Protein AF-A0A5K1UFP7-F1 (afdb_monomer)

Mean predicted aligned error: 15.32 Å

Organism: Plasmodium knowlesi (strain H) (NCBI:txid5851)

Solvent-accessible surface area (backbone atoms only — not comparable to full-atom values): 28538 Å² total; per-residue (Å²): 129,63,75,69,54,58,58,64,55,51,54,58,51,53,51,50,53,51,50,57,58,53,57,73,72,67,75,78,77,80,76,72,81,77,76,66,89,84,62,75,75,83,90,62,83,73,79,73,83,64,72,74,80,75,59,38,31,26,38,36,38,31,53,48,85,63,48,69,77,48,27,37,62,50,53,46,65,46,52,32,99,87,36,29,41,76,70,47,79,34,63,56,88,63,102,58,99,58,87,59,73,73,75,90,62,67,80,81,35,50,30,41,39,38,47,29,48,67,39,36,50,70,59,36,65,74,55,37,67,66,57,63,51,47,36,58,74,70,54,23,24,39,38,40,24,31,31,31,37,36,64,66,59,35,52,51,53,35,45,77,74,32,36,45,66,64,56,64,54,25,34,40,40,37,87,83,40,67,48,77,84,72,53,61,84,48,101,90,46,75,54,76,61,78,62,30,23,58,35,64,49,54,48,59,76,32,54,38,42,98,36,60,87,85,55,94,68,83,65,57,32,67,43,45,34,26,48,29,36,76,54,72,93,51,96,45,60,43,66,44,26,30,37,48,75,73,25,41,45,24,39,73,86,72,45,73,47,82,88,54,73,55,14,59,69,25,27,38,27,36,34,38,44,47,98,78,62,21,29,36,35,42,30,24,27,42,53,43,53,21,43,67,39,28,72,73,34,65,54,28,45,53,50,50,52,35,44,51,36,26,44,71,65,40,26,28,37,68,47,79,46,77,41,33,40,30,46,77,94,49,90,62,74,38,40,60,65,46,53,73,42,88,67,55,82,80,57,87,80,45,42,52,55,41,50,33,41,40,36,34,29,33,31,28,34,52,90,81,39,80,40,53,49,86,69,77,83,47,43,42,32,40,29,64,96,55,78,79,45,74,49,67,42,46,65,58,87,56,85,80,51,27,47,30,36,48,72,50,66,41,58,80,66,61,47,64,34,33,44,34,37,67,47,79,54,76,57,41,49,72,42,79,46,78,44,56,45,66,27,42,73,78,53,78,75,69,72,59,78,62,82,57,78,88,52,46,67,63,55,51,48,54,55,48,51,54,49,53,51,51,52,50,52,50,49,63,75,66,56,77,74,76,72,84,77,86,82,86,86,84,88,84,88,77,91,80,91,87,133

pLDDT: mean 74.63, std 19.26, range [32.19, 96.0]

Sequence (499 aa):
MEKKKKKRVILPILILFLLISVQRFRCESIKLERVPFDRESIIGSLPNKIKKYEGSKVVLVSNIPNLSATHGEFLRMLNGEEGHHIGKCVHLGGDGDSDAMLPEDPAIYDGLVIILDVLDDQVVESLTTKYVNSFREKKKNVFLSLNSVNGKSGIQLLTQLHIQVYGGGSYVKDPFGKASQKGVEMPEGRINQGYAFYTGEIIRDTPIVDNPSGGKKKKFLLYQGTAHVMMGKTKNILEVVTCTQTCLVYDQNGNVMKKAKQGTNLSLVSSNQWDNNSRCVFSSSSEIFSDIFFHTNGENKKFAQEVVAWNFKKSGIIRYDKFKLYKDGDKKDYTAGDLFGEKLIGATPFFPNDFIHLSIDLYELKRNFWVPLKRRDIQYELVKMQIHRRDFLNFYKNAESPTYYKSFHLPKEHGVYKIKIYFRRKGYNVLNLHFFLPVRSPLHYDKNKKVHFEFYPFYTYIYLSLFCFFLFILVIMFDDSRGPAEDRGGQGHGKEKMD

Nearest PDB structures (foldseek):
  8pn9-assembly1_G  TM=8.034E-01  e=5.833E-27  Homo sapiens
  6ezn-assembly1_G  TM=8.258E-01  e=1.168E-26  Saccharomyces cerevisiae S288C
  4e9l-assembly1_A  TM=3.265E-01  e=6.444E-03  Escherichia coli UTI89
  5oj2-assembly1_A  TM=3.476E-01  e=6.986E-01  Gallus gallus
  5oj2-assembly2_B  TM=2.662E-01  e=2.768E-01  Gallus gallus

Secondary structure (DSSP, 8-state):
--HHHHHHHHHHHHHHHHHHHHHTT-----------TT-----------S---PPEEEEEEE-STTHHHHSHHHHHHHHSTTTEEEEEEEESS-SSS---PPPS-GGG-SEEEEEEEEE-HHHHHHS-HHHHHHHHHTT-EEEEEEEEE-SHHHHHHHHHTTEEE-TTT-EEE-SSSBPP--PPEETTEE---TT-EEE--B--SSSSS---TT-SS---EEE-S--EEE-S--TTEEEEEEPPTT-EEE-TTS-B-TTS--GGGSEEEEEEE-TTS-EEEEES-SGGGSHHHHHH-HHHHHHHHHHHHHHTTSSSEEEEEEEEEEETT----EEHHHHHSGGGGGSPPB-TT-EEEEEEEEEEEETTEEEE---S--EEEEESSSEEEEEEPEE-SSTT--EEEEEEEPPSS-EEEEEEEEE--TTSPPEEEEEEEEEPPPPHHHHTSS--GGGHHHHHHHHHHHHHHHHHHHHHHH---------------------

Foldseek 3Di:
DVVVVVVVVVVVVVVVVVVVVVVVVPPDDPPDDDDDPPDDDPPDDPPPPPPQPAAFEEEEEEQDPPCCQWQVVLVCLCCDPSHHNDPYYHHPDDPDPDPPQDPPDPLNGQEYEYAYAEADPSVCVSVPLVNVVVCVVSLHFYEAEYFAYDDDSRQVSCVVVQKHWDHQRKWKAQPVFDDPQPFDADPVGGDGLPRKGKFLQFDEDALLADHHPPDPDGQIAIDIGTWIAGHDPDPFKAQGTFFAQRMFIAHPVRDTDPPDDGGRRTGQKMWGQDPSRQIYIYGRHPNLSTPSRCVVGVSSVRSSSSNVCLNSVQFQEKDKDFKWKDFPPDPDTQTLDNLVDPVVPPDDAAAAFTKMKIKIFMWGRDNSDTFQDDDFPWWKFKDDPHTPDIDTWDFDPDRRGRMTMDIDTHHNDFAKIWIWTWDDDPSHGTDTDIGIHGHDYPDPVRVPPDDPPVCVVVVVVVVVVVVVVVVVVVCVVPPPPPDDDDDDDDDDDDDDDDD

InterPro domains:
  IPR005013 Dolichyl-diphosphooligosaccharide--protein glycosyltransferase 48kDa subunit [PTHR10830] (52-478)
  IPR055457 OST48, N-terminal domain [PF03345] (102-310)
  IPR055459 OST48, middle domain [PF23358] (353-478)

Radius of gyration: 41.87 Å; Cα contacts (8 Å, |Δi|>4): 837; chains: 1; bounding box: 114×86×139 Å

Structure (mmCIF, N/CA/C/O backbone):
data_AF-A0A5K1UFP7-F1
#
_entry.id   AF-A0A5K1UFP7-F1
#
loop_
_atom_site.group_PDB
_atom_site.id
_atom_site.type_symbol
_atom_site.label_atom_id
_atom_site.label_alt_id
_atom_site.label_comp_id
_atom_site.label_asym_id
_atom_site.label_entity_id
_atom_site.label_seq_id
_atom_site.pdbx_PDB_ins_code
_atom_site.Cartn_x
_atom_site.Cartn_y
_atom_site.Cartn_z
_atom_site.occupancy
_atom_site.B_iso_or_equiv
_atom_site.auth_seq_id
_atom_site.auth_comp_id
_atom_site.auth_asym_id
_atom_site.auth_atom_id
_atom_site.pdbx_PDB_model_num
ATOM 1 N N . MET A 1 1 ? 70.695 -9.938 -66.459 1.00 49.03 1 MET A N 1
ATOM 2 C CA . MET A 1 1 ? 70.259 -11.047 -65.568 1.00 49.03 1 MET A CA 1
ATOM 3 C C . MET A 1 1 ? 69.355 -10.597 -64.400 1.00 49.03 1 MET A C 1
ATOM 5 O O . MET A 1 1 ? 68.829 -11.436 -63.679 1.00 49.03 1 MET A O 1
ATOM 9 N N . GLU A 1 2 ? 69.084 -9.294 -64.244 1.00 48.84 2 GLU A N 1
ATOM 10 C CA . GLU A 1 2 ? 68.423 -8.710 -63.060 1.00 48.84 2 GLU A CA 1
ATOM 11 C C . GLU A 1 2 ? 66.881 -8.608 -63.154 1.00 48.84 2 GLU A C 1
ATOM 13 O O . GLU A 1 2 ? 66.171 -8.834 -62.173 1.00 48.84 2 GLU A O 1
ATOM 18 N N . LYS A 1 3 ? 66.321 -8.397 -64.359 1.00 44.84 3 LYS A N 1
ATOM 19 C CA . LYS A 1 3 ? 64.857 -8.313 -64.579 1.00 44.84 3 LYS A CA 1
ATOM 20 C C . LYS A 1 3 ? 64.104 -9.633 -64.316 1.00 44.84 3 LYS A C 1
ATOM 22 O O . LYS A 1 3 ? 62.945 -9.602 -63.905 1.00 44.84 3 LYS A O 1
ATOM 27 N N . LYS A 1 4 ? 64.754 -10.797 -64.477 1.00 46.53 4 LYS A N 1
ATOM 28 C CA . LYS A 1 4 ? 64.168 -12.118 -64.143 1.00 46.53 4 LYS A CA 1
ATOM 29 C C . LYS A 1 4 ? 64.128 -12.390 -62.630 1.00 46.53 4 LYS A C 1
ATOM 31 O O . LYS A 1 4 ? 63.261 -13.136 -62.183 1.00 46.53 4 LYS A O 1
ATOM 36 N N . LYS A 1 5 ? 65.009 -11.763 -61.837 1.00 47.84 5 LYS A N 1
ATOM 37 C CA . LYS A 1 5 ? 65.051 -11.919 -60.371 1.00 47.84 5 LYS A CA 1
ATOM 38 C C . LYS A 1 5 ? 63.933 -11.123 -59.681 1.00 47.84 5 LYS A C 1
ATOM 40 O O . LYS A 1 5 ? 63.263 -11.670 -58.815 1.00 47.84 5 LYS A O 1
ATOM 45 N N . LYS A 1 6 ? 63.635 -9.896 -60.138 1.00 49.41 6 LYS A N 1
ATOM 46 C CA . LYS A 1 6 ? 62.570 -9.044 -59.560 1.00 49.41 6 LYS A CA 1
ATOM 47 C C . LYS A 1 6 ? 61.152 -9.617 -59.755 1.00 49.41 6 LYS A C 1
ATOM 49 O O . LYS A 1 6 ? 60.375 -9.649 -58.807 1.00 49.41 6 LYS A O 1
ATOM 54 N N . LYS A 1 7 ? 60.835 -10.178 -60.935 1.00 48.59 7 LYS A N 1
ATOM 55 C CA . LYS A 1 7 ? 59.543 -10.866 -61.181 1.00 48.59 7 LYS A CA 1
ATOM 56 C C . LYS A 1 7 ? 59.351 -12.131 -60.329 1.00 48.59 7 LYS A C 1
ATOM 58 O O . LYS A 1 7 ? 58.223 -12.437 -59.960 1.00 48.59 7 LYS A O 1
ATOM 63 N N . ARG A 1 8 ? 60.435 -12.838 -59.976 1.00 52.81 8 ARG A N 1
ATOM 64 C CA . ARG A 1 8 ? 60.383 -14.034 -59.113 1.00 52.81 8 ARG A CA 1
ATOM 65 C C . ARG A 1 8 ? 60.108 -13.726 -57.639 1.00 52.81 8 ARG A C 1
ATOM 67 O O . ARG A 1 8 ? 59.666 -14.627 -56.943 1.00 52.81 8 ARG A O 1
ATOM 74 N N . VAL A 1 9 ? 60.339 -12.495 -57.178 1.00 56.66 9 VAL A N 1
ATOM 75 C CA . VAL A 1 9 ? 60.089 -12.085 -55.781 1.00 56.66 9 VAL A CA 1
ATOM 76 C C . VAL A 1 9 ? 58.696 -11.467 -55.607 1.00 56.66 9 VAL A C 1
ATOM 78 O O . VAL A 1 9 ? 58.069 -11.652 -54.572 1.00 56.66 9 VAL A O 1
ATOM 81 N N . ILE A 1 10 ? 58.150 -10.815 -56.639 1.00 59.12 10 ILE A N 1
ATOM 82 C CA . ILE A 1 10 ? 56.807 -10.205 -56.583 1.00 59.12 10 ILE A CA 1
ATOM 83 C C . ILE A 1 10 ? 55.697 -11.270 -56.610 1.00 59.12 10 ILE A C 1
ATOM 85 O O . ILE A 1 10 ? 54.697 -11.134 -55.911 1.00 59.12 10 ILE A O 1
ATOM 89 N N . LEU A 1 11 ? 55.883 -12.356 -57.368 1.00 61.25 11 LEU A N 1
ATOM 90 C CA . LEU A 1 11 ? 54.900 -13.439 -57.481 1.00 61.25 11 LEU A CA 1
ATOM 91 C C . LEU A 1 11 ? 54.604 -14.165 -56.145 1.00 61.25 11 LEU A C 1
ATOM 93 O O . LEU A 1 11 ? 53.426 -14.308 -55.821 1.00 61.25 11 LEU A O 1
ATOM 97 N N . PRO A 1 12 ? 55.595 -14.574 -55.323 1.00 61.66 12 PRO A N 1
ATOM 98 C CA . PRO A 1 12 ? 55.318 -15.194 -54.027 1.00 61.66 12 PRO A CA 1
ATOM 99 C C . PRO A 1 12 ? 54.739 -14.205 -53.008 1.00 61.66 12 PRO A C 1
ATOM 101 O O . PRO A 1 12 ? 53.926 -14.611 -52.186 1.00 61.66 12 PRO A O 1
ATOM 104 N N . ILE A 1 13 ? 55.076 -12.910 -53.083 1.00 65.81 13 ILE A N 1
ATOM 105 C CA . ILE A 1 13 ? 54.508 -11.878 -52.196 1.00 65.81 13 ILE A CA 1
ATOM 106 C C . ILE A 1 13 ? 53.030 -11.629 -52.526 1.00 65.81 13 ILE A C 1
ATOM 108 O O . ILE A 1 13 ? 52.215 -11.515 -51.614 1.00 65.81 13 ILE A O 1
ATOM 112 N N . LEU A 1 14 ? 52.660 -11.615 -53.813 1.00 59.81 14 LEU A N 1
ATOM 113 C CA . LEU A 1 14 ? 51.265 -11.483 -54.240 1.00 59.81 14 LEU A CA 1
ATOM 114 C C . LEU A 1 14 ? 50.436 -12.715 -53.839 1.00 59.81 14 LEU A C 1
ATOM 116 O O . LEU A 1 14 ? 49.311 -12.564 -53.377 1.00 59.81 14 LEU A O 1
ATOM 120 N N . ILE A 1 15 ? 51.011 -13.920 -53.954 1.00 66.25 15 ILE A N 1
ATOM 121 C CA . ILE A 1 15 ? 50.384 -15.182 -53.523 1.00 66.25 15 ILE A CA 1
ATOM 122 C C . ILE A 1 15 ? 50.211 -15.217 -51.998 1.00 66.25 15 ILE A C 1
ATOM 124 O O . ILE A 1 15 ? 49.158 -15.629 -51.516 1.00 66.25 15 ILE A O 1
ATOM 128 N N . LEU A 1 16 ? 51.191 -14.724 -51.234 1.00 63.44 16 LEU A N 1
ATOM 129 C CA . LEU A 1 16 ? 51.102 -14.617 -49.777 1.00 63.44 16 LEU A CA 1
ATOM 130 C C . LEU A 1 16 ? 50.019 -13.608 -49.354 1.00 63.44 16 LEU A C 1
ATOM 132 O O . LEU A 1 16 ? 49.243 -13.889 -48.446 1.00 63.44 16 LEU A O 1
ATOM 136 N N . PHE A 1 17 ? 49.899 -12.473 -50.053 1.00 57.16 17 PHE A N 1
ATOM 137 C CA . PHE A 1 17 ? 48.843 -11.483 -49.803 1.00 57.16 17 PHE A CA 1
ATOM 138 C C . PHE A 1 17 ? 47.441 -12.018 -50.145 1.00 57.16 17 PHE A C 1
ATOM 140 O O . PHE A 1 17 ? 46.476 -11.708 -49.447 1.00 57.16 17 PHE A O 1
ATOM 147 N N . LEU A 1 18 ? 47.335 -12.863 -51.178 1.00 52.78 18 LEU A N 1
ATOM 148 C CA . LEU A 1 18 ? 46.096 -13.544 -51.570 1.00 52.78 18 LEU A CA 1
ATOM 149 C C . LEU A 1 18 ? 45.716 -14.665 -50.584 1.00 52.78 18 LEU A C 1
ATOM 151 O O . LEU A 1 18 ? 44.545 -14.844 -50.274 1.00 52.78 18 LEU A O 1
ATOM 155 N N . LEU A 1 19 ? 46.692 -15.376 -50.012 1.00 52.03 19 LEU A N 1
ATOM 156 C CA . LEU A 1 19 ? 46.464 -16.368 -48.951 1.00 52.03 19 LEU A CA 1
ATOM 157 C C . LEU A 1 19 ? 46.030 -15.726 -47.623 1.00 52.03 19 LEU A C 1
ATOM 159 O O . LEU A 1 19 ? 45.137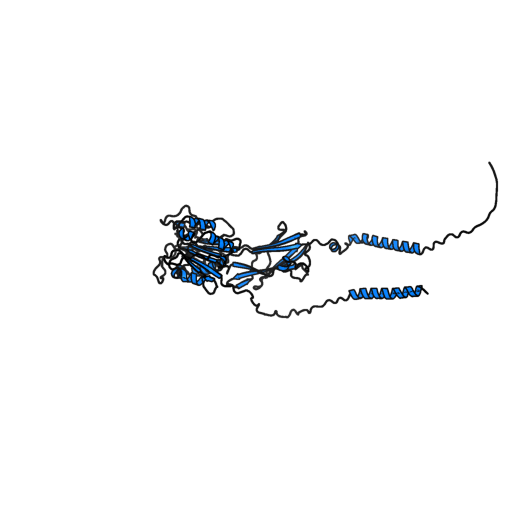 -16.248 -46.955 1.00 52.03 19 LEU A O 1
ATOM 163 N N . ILE A 1 20 ? 46.597 -14.568 -47.268 1.00 54.72 20 ILE A N 1
ATOM 164 C CA . ILE A 1 20 ? 46.228 -13.816 -46.055 1.00 54.72 20 ILE A CA 1
ATOM 165 C C . ILE A 1 20 ? 44.827 -13.190 -46.190 1.00 54.72 20 ILE A C 1
ATOM 167 O O . ILE A 1 20 ? 44.073 -13.146 -45.214 1.00 54.72 20 ILE A O 1
ATOM 171 N N . SER A 1 21 ? 44.432 -12.748 -47.391 1.00 49.75 21 SER A N 1
ATOM 172 C CA . SER A 1 21 ? 43.075 -12.239 -47.637 1.00 49.75 21 SER A CA 1
ATOM 173 C C . SER A 1 21 ? 42.021 -13.354 -47.681 1.00 49.75 21 SER A C 1
ATOM 175 O O . SER A 1 21 ? 40.908 -13.150 -47.196 1.00 49.75 21 SER A O 1
ATOM 177 N N . VAL A 1 22 ? 42.381 -14.558 -48.147 1.00 47.03 22 VAL A N 1
ATOM 178 C CA . VAL A 1 22 ? 41.504 -15.744 -48.133 1.00 47.03 22 VAL A CA 1
ATOM 179 C C . VAL A 1 22 ? 41.352 -16.335 -46.721 1.00 47.03 22 VAL A C 1
ATOM 181 O O . VAL A 1 22 ? 40.253 -16.759 -46.359 1.00 47.03 22 VAL A O 1
ATOM 184 N N . GLN A 1 23 ? 42.385 -16.292 -45.868 1.00 41.81 23 GLN A N 1
ATOM 185 C CA . GLN A 1 23 ? 42.273 -16.740 -44.468 1.00 41.81 23 GLN A CA 1
ATOM 186 C C . GLN A 1 23 ? 41.352 -15.856 -43.610 1.00 41.81 23 GLN A C 1
ATOM 188 O O . GLN A 1 23 ? 40.722 -16.365 -42.685 1.00 41.81 23 GLN A O 1
ATOM 193 N N . ARG A 1 24 ? 41.174 -14.565 -43.938 1.00 39.47 24 ARG A N 1
ATOM 194 C CA . ARG A 1 24 ? 40.187 -13.704 -43.252 1.00 39.47 24 ARG A CA 1
ATOM 195 C C . ARG A 1 24 ? 38.724 -14.010 -43.608 1.00 39.47 24 ARG A C 1
ATOM 197 O O . ARG A 1 24 ? 37.837 -13.490 -42.938 1.00 39.47 24 ARG A O 1
ATOM 204 N N . PHE A 1 25 ? 38.462 -14.871 -44.596 1.00 39.88 25 PHE A N 1
ATOM 205 C CA . PHE A 1 25 ? 37.108 -15.270 -45.005 1.00 39.88 25 PHE A CA 1
ATOM 206 C C . PHE A 1 25 ? 36.647 -16.641 -44.476 1.00 39.88 25 PHE A C 1
ATOM 208 O O . PHE A 1 25 ? 35.513 -17.038 -44.738 1.00 39.88 25 PHE A O 1
ATOM 215 N N . ARG A 1 26 ? 37.463 -17.351 -43.683 1.00 37.56 26 ARG A N 1
ATOM 216 C CA . ARG A 1 26 ? 37.051 -18.577 -42.973 1.00 37.56 26 ARG A CA 1
ATOM 217 C C . ARG A 1 26 ? 37.118 -18.387 -41.460 1.00 37.56 26 ARG A C 1
ATOM 219 O O . ARG A 1 26 ? 37.933 -18.993 -40.778 1.00 37.56 26 ARG A O 1
ATOM 226 N N . CYS A 1 27 ? 36.230 -17.547 -40.940 1.00 33.31 27 CYS A N 1
ATOM 227 C CA . CYS A 1 27 ? 35.786 -17.668 -39.557 1.00 33.31 27 CYS A CA 1
ATOM 228 C C . CYS A 1 27 ? 34.421 -18.358 -39.615 1.00 33.31 27 CYS A C 1
ATOM 230 O O . CYS A 1 27 ? 33.403 -17.729 -39.906 1.00 33.31 27 CYS A O 1
ATOM 232 N N . GLU A 1 28 ? 34.435 -19.683 -39.476 1.00 38.56 28 GLU A N 1
ATOM 233 C CA . GLU A 1 28 ? 33.231 -20.500 -39.393 1.00 38.56 28 GLU A CA 1
ATOM 234 C C . GLU A 1 28 ? 32.359 -19.997 -38.241 1.00 38.56 28 GLU A C 1
ATOM 236 O O . GLU A 1 28 ? 32.778 -19.928 -37.086 1.00 38.56 28 GLU A O 1
ATOM 241 N N . SER A 1 29 ? 31.114 -19.649 -38.557 1.00 39.16 29 SER A N 1
ATOM 242 C CA . SER A 1 29 ? 30.076 -19.515 -37.550 1.00 39.16 29 SER A CA 1
ATOM 243 C C . SER A 1 29 ? 29.919 -20.872 -36.866 1.00 39.16 29 SER A C 1
ATOM 245 O O . SER A 1 29 ? 29.436 -21.819 -37.493 1.00 39.16 29 SER A O 1
ATOM 247 N N . ILE A 1 30 ? 30.297 -20.973 -35.594 1.00 37.53 30 ILE A N 1
ATOM 248 C CA . ILE A 1 30 ? 29.903 -22.102 -34.754 1.00 37.53 30 ILE A CA 1
ATOM 249 C C . ILE A 1 30 ? 28.370 -22.088 -34.720 1.00 37.53 30 ILE A C 1
ATOM 251 O O . ILE A 1 30 ? 27.748 -21.264 -34.046 1.00 37.53 30 ILE A O 1
ATOM 255 N N . LYS A 1 31 ? 27.748 -22.955 -35.525 1.00 34.91 31 LYS A N 1
ATOM 256 C CA . LYS A 1 31 ? 26.315 -23.226 -35.463 1.00 34.91 31 LYS A CA 1
ATOM 257 C C . LYS A 1 31 ? 26.068 -23.879 -34.112 1.00 34.91 31 LYS A C 1
ATOM 259 O O . LYS A 1 31 ? 26.340 -25.061 -33.936 1.00 34.91 31 LYS A O 1
ATOM 264 N N . LEU A 1 32 ? 25.560 -23.098 -33.165 1.00 35.78 32 LEU A N 1
ATOM 265 C CA . LEU A 1 32 ? 24.921 -23.653 -31.982 1.00 35.78 32 LEU A CA 1
ATOM 266 C C . LEU A 1 32 ? 23.812 -24.593 -32.455 1.00 35.78 32 LEU A C 1
ATOM 268 O O . LEU A 1 32 ? 22.999 -24.235 -33.315 1.00 35.78 32 LEU A O 1
ATOM 272 N N . GLU A 1 33 ? 23.832 -25.803 -31.916 1.00 33.34 33 GLU A N 1
ATOM 273 C CA . GLU A 1 33 ? 22.853 -26.840 -32.188 1.00 33.34 33 GLU A CA 1
ATOM 274 C C . GLU A 1 33 ? 21.448 -26.279 -31.921 1.00 33.34 33 GLU A C 1
ATOM 276 O O . GLU A 1 33 ? 21.137 -25.795 -30.828 1.00 33.34 33 GLU A O 1
ATOM 281 N N . ARG A 1 34 ? 20.606 -26.247 -32.961 1.00 36.25 34 ARG A N 1
ATOM 282 C CA . ARG A 1 34 ? 19.217 -25.809 -32.823 1.00 36.25 34 ARG A CA 1
ATOM 283 C C . ARG A 1 34 ? 18.483 -26.885 -32.040 1.00 36.25 34 ARG A C 1
ATOM 285 O O . ARG A 1 34 ? 18.230 -27.961 -32.571 1.00 36.25 34 ARG A O 1
ATOM 292 N N . VAL A 1 35 ? 18.122 -26.569 -30.800 1.00 44.53 35 VAL A N 1
ATOM 293 C CA . VAL A 1 35 ? 17.179 -27.383 -30.034 1.00 44.53 35 VAL A CA 1
ATOM 294 C C . VAL A 1 35 ? 15.851 -27.395 -30.811 1.00 44.53 35 VAL A C 1
ATOM 296 O O . VAL A 1 35 ? 15.330 -26.314 -31.106 1.00 44.53 35 VAL A O 1
ATOM 299 N N . PRO A 1 36 ? 15.337 -28.568 -31.217 1.00 38.44 36 PRO A N 1
ATOM 300 C CA . PRO A 1 36 ? 14.091 -28.676 -31.968 1.00 38.44 36 PRO A CA 1
ATOM 301 C C . PRO A 1 36 ? 12.916 -28.101 -31.166 1.00 38.44 36 PRO A C 1
ATOM 303 O O . PRO A 1 36 ? 12.870 -28.224 -29.942 1.00 38.44 36 PRO A O 1
ATOM 306 N N . PHE A 1 37 ? 11.972 -27.471 -31.872 1.00 44.50 37 PHE A N 1
ATOM 307 C CA . PHE A 1 37 ? 10.775 -26.835 -31.301 1.00 44.50 37 PHE A CA 1
ATOM 308 C C . PHE A 1 37 ? 9.855 -27.831 -30.566 1.00 44.50 37 PHE A C 1
ATOM 310 O O . PHE A 1 37 ? 9.071 -27.421 -29.718 1.00 44.50 37 PHE A O 1
ATOM 317 N N . ASP A 1 38 ? 10.025 -29.130 -30.822 1.00 46.00 38 ASP A N 1
ATOM 318 C CA . ASP A 1 38 ? 9.220 -30.217 -30.255 1.00 46.00 38 ASP A CA 1
ATOM 319 C C . ASP A 1 38 ? 9.736 -30.749 -28.904 1.00 46.00 38 ASP A C 1
ATOM 321 O O . ASP A 1 38 ? 9.249 -31.763 -28.407 1.00 46.00 38 ASP A O 1
ATOM 325 N N . ARG A 1 39 ? 10.725 -30.098 -28.270 1.00 36.94 39 ARG A N 1
ATOM 326 C CA . ARG A 1 39 ? 11.045 -30.411 -26.868 1.00 36.94 39 ARG A CA 1
ATOM 327 C C . ARG A 1 39 ? 10.012 -29.760 -25.956 1.00 36.94 39 ARG A C 1
ATOM 329 O O . ARG A 1 39 ? 10.067 -28.554 -25.717 1.00 36.94 39 ARG A O 1
ATOM 336 N N . GLU A 1 40 ? 9.119 -30.580 -25.406 1.00 37.62 40 GLU A N 1
ATOM 337 C CA . GLU A 1 40 ? 8.286 -30.200 -24.267 1.00 37.62 40 GLU A CA 1
ATOM 338 C C . GLU A 1 40 ? 9.159 -29.573 -23.173 1.00 37.62 40 GLU A C 1
ATOM 340 O O . GLU A 1 40 ? 10.229 -30.081 -22.816 1.00 37.62 40 GLU A O 1
ATOM 345 N N . SER A 1 41 ? 8.720 -28.419 -22.669 1.00 39.12 41 SER A N 1
ATOM 346 C CA . SER A 1 41 ? 9.341 -27.754 -21.530 1.00 39.12 41 SER A CA 1
ATOM 347 C C . SER A 1 41 ? 9.502 -28.756 -20.396 1.00 39.12 41 SER A C 1
ATOM 349 O O . SER A 1 41 ? 8.530 -29.414 -20.033 1.00 39.12 41 SER A O 1
ATOM 351 N N . ILE A 1 42 ? 10.699 -28.848 -19.814 1.00 35.00 42 ILE A N 1
ATOM 352 C CA . ILE A 1 42 ? 10.916 -29.645 -18.607 1.00 35.00 42 ILE A CA 1
ATOM 353 C C . ILE A 1 42 ? 9.921 -29.142 -17.556 1.00 35.00 42 ILE A C 1
ATOM 355 O O . ILE A 1 42 ? 10.068 -28.032 -17.039 1.00 35.00 42 ILE A O 1
ATOM 359 N N . ILE A 1 43 ? 8.898 -29.948 -17.264 1.00 39.69 43 ILE A N 1
ATOM 360 C CA . ILE A 1 43 ? 7.978 -29.733 -16.151 1.00 39.69 43 ILE A CA 1
ATOM 361 C C . ILE A 1 43 ? 8.769 -30.081 -14.894 1.00 39.69 43 ILE A C 1
ATOM 363 O O . ILE A 1 43 ? 8.751 -31.197 -14.386 1.00 39.69 43 ILE A O 1
ATOM 367 N N . GLY A 1 44 ? 9.561 -29.117 -14.444 1.00 36.47 44 GLY A N 1
ATOM 368 C CA . GLY A 1 44 ? 10.205 -29.139 -13.148 1.00 36.47 44 GLY A CA 1
ATOM 369 C C . GLY A 1 44 ? 9.405 -28.272 -12.194 1.00 36.47 44 GLY A C 1
ATOM 370 O O . GLY A 1 44 ? 9.078 -27.129 -12.516 1.00 36.47 44 GLY A O 1
ATOM 371 N N . SER A 1 45 ? 9.128 -28.793 -11.001 1.00 32.78 45 SER A N 1
ATOM 372 C CA . SER A 1 45 ? 8.795 -27.955 -9.852 1.00 32.78 45 SER A CA 1
ATOM 373 C C . SER A 1 45 ? 9.883 -26.890 -9.733 1.00 32.78 45 SER A C 1
ATOM 375 O O . SER A 1 45 ? 11.040 -27.216 -9.462 1.00 32.78 45 SER A O 1
ATOM 377 N N . LEU A 1 46 ? 9.541 -25.624 -9.988 1.00 32.84 46 LEU A N 1
ATOM 378 C CA . LEU A 1 46 ? 10.382 -24.509 -9.573 1.00 32.84 46 LEU A CA 1
ATOM 379 C C . LEU A 1 46 ? 10.612 -24.712 -8.073 1.00 32.84 46 LEU A C 1
ATOM 381 O O . LEU A 1 46 ? 9.633 -24.638 -7.324 1.00 32.84 46 LEU A O 1
ATOM 385 N N . PRO A 1 47 ? 11.849 -24.969 -7.600 1.00 32.19 47 PRO A N 1
ATOM 386 C CA . PRO A 1 47 ? 12.101 -24.954 -6.176 1.00 32.19 47 PRO A CA 1
ATOM 387 C C . PRO A 1 47 ? 11.772 -23.537 -5.745 1.00 32.19 47 PRO A C 1
ATOM 389 O O . PRO A 1 47 ? 12.467 -22.579 -6.095 1.00 32.19 47 PRO A O 1
ATOM 392 N N . ASN A 1 48 ? 10.640 -23.405 -5.064 1.00 35.44 48 ASN A N 1
ATOM 393 C CA . ASN A 1 48 ? 10.141 -22.151 -4.566 1.00 35.44 48 ASN A CA 1
ATOM 394 C C . ASN A 1 48 ? 11.121 -21.713 -3.472 1.00 35.44 48 ASN A C 1
ATOM 396 O O . ASN A 1 48 ? 10.896 -21.933 -2.290 1.00 35.44 48 ASN A O 1
ATOM 400 N N . LYS A 1 49 ? 12.250 -21.106 -3.862 1.00 33.62 49 LYS A N 1
ATOM 401 C CA . LYS A 1 49 ? 13.211 -20.437 -2.969 1.00 33.62 49 LYS A CA 1
ATOM 402 C C . LYS A 1 49 ? 12.618 -19.141 -2.407 1.00 33.62 49 LYS A C 1
ATOM 404 O O . LYS A 1 49 ? 13.336 -18.208 -2.057 1.00 33.62 49 LYS A O 1
ATOM 409 N N . ILE A 1 50 ? 11.297 -19.048 -2.340 1.00 39.91 50 ILE A N 1
ATOM 410 C CA . ILE A 1 50 ? 10.622 -18.040 -1.555 1.00 39.91 50 ILE A CA 1
ATOM 411 C C . ILE A 1 50 ? 10.624 -18.612 -0.147 1.00 39.91 50 ILE A C 1
ATOM 413 O O . ILE A 1 50 ? 9.864 -19.529 0.159 1.00 39.91 50 ILE A O 1
ATOM 417 N N . LYS A 1 51 ? 11.540 -18.097 0.683 1.00 36.41 51 LYS A N 1
ATOM 418 C CA . LYS A 1 51 ? 11.531 -18.329 2.127 1.00 36.41 51 LYS A CA 1
ATOM 419 C C . LYS A 1 51 ? 10.084 -18.232 2.610 1.00 36.41 51 LYS A C 1
ATOM 421 O O . LYS A 1 51 ? 9.442 -17.197 2.411 1.00 36.41 51 LYS A O 1
ATOM 426 N N . LYS A 1 52 ? 9.581 -19.313 3.210 1.00 38.03 52 LYS A N 1
ATOM 427 C CA . LYS A 1 52 ? 8.368 -19.277 4.028 1.00 38.03 52 LYS A CA 1
ATOM 428 C C . LYS A 1 52 ? 8.550 -18.095 4.984 1.00 38.03 52 LYS A C 1
ATOM 430 O O . LYS A 1 52 ? 9.619 -17.979 5.579 1.00 38.03 52 LYS A O 1
ATOM 435 N N . TYR A 1 53 ? 7.591 -17.172 5.005 1.00 41.56 53 TYR A N 1
ATOM 436 C CA . TYR A 1 53 ? 7.668 -15.950 5.807 1.00 41.56 53 TYR A CA 1
ATOM 437 C C . TYR A 1 53 ? 8.036 -16.339 7.249 1.00 41.56 53 TYR A C 1
ATOM 439 O O . TYR A 1 53 ? 7.305 -17.110 7.871 1.00 41.56 53 TYR A O 1
ATOM 447 N N . GLU A 1 54 ? 9.215 -15.918 7.720 1.00 49.09 54 GLU A N 1
ATOM 448 C CA . GLU A 1 54 ? 9.649 -16.155 9.100 1.00 49.09 54 GLU A CA 1
ATOM 449 C C . GLU A 1 54 ? 8.656 -15.451 10.030 1.00 49.09 54 GLU A C 1
ATOM 451 O O . GLU A 1 54 ? 8.225 -14.328 9.754 1.00 49.09 54 GLU A O 1
ATOM 456 N N . GLY A 1 55 ? 8.226 -16.150 11.081 1.00 57.97 55 GLY A N 1
ATOM 457 C CA . GLY A 1 55 ? 7.143 -15.675 11.928 1.00 57.97 55 GLY A CA 1
ATOM 458 C C . GLY A 1 55 ? 7.489 -14.339 12.589 1.00 57.97 55 GLY A C 1
ATOM 459 O O . GLY A 1 55 ? 8.528 -14.212 13.230 1.00 57.97 55 GLY A O 1
ATOM 460 N N . SER A 1 56 ? 6.625 -13.341 12.426 1.00 66.25 56 SER A N 1
ATOM 461 C CA . SER A 1 56 ? 6.844 -11.985 12.932 1.00 66.25 56 SER A CA 1
ATOM 462 C C . SER A 1 56 ? 6.640 -11.912 14.443 1.00 66.25 56 SER A C 1
ATOM 464 O O . SER A 1 56 ? 5.624 -12.383 14.954 1.00 66.25 56 SER A O 1
ATOM 466 N N . LYS A 1 57 ? 7.566 -11.287 15.176 1.00 74.88 57 LYS A N 1
ATOM 467 C CA . LYS A 1 57 ? 7.413 -11.089 16.630 1.00 74.88 57 LYS A CA 1
ATOM 468 C C . LYS A 1 57 ? 6.643 -9.807 16.924 1.00 74.88 57 LYS A C 1
ATOM 470 O O . LYS A 1 57 ? 6.994 -8.752 16.404 1.00 74.88 57 LYS A O 1
ATOM 475 N N . VAL A 1 58 ? 5.623 -9.871 17.773 1.00 79.69 58 VAL A N 1
ATOM 476 C CA . VAL A 1 58 ? 4.747 -8.723 18.070 1.00 79.69 58 VAL A CA 1
ATOM 477 C C . VAL A 1 58 ? 4.748 -8.408 19.565 1.00 79.69 58 VAL A C 1
ATOM 479 O O . VAL A 1 58 ? 4.732 -9.324 20.388 1.00 79.69 58 VAL A O 1
ATOM 482 N N . VAL A 1 59 ? 4.770 -7.119 19.914 1.00 81.12 59 VAL A N 1
ATOM 483 C CA . VAL A 1 59 ? 4.526 -6.643 21.288 1.00 81.12 59 VAL A CA 1
ATOM 484 C C . VAL A 1 59 ? 3.043 -6.348 21.439 1.00 81.12 59 VAL A C 1
ATOM 486 O O . VAL A 1 59 ? 2.495 -5.594 20.637 1.00 81.12 59 VAL A O 1
ATOM 489 N N . LEU A 1 60 ? 2.411 -6.923 22.457 1.00 81.62 60 LEU A N 1
ATOM 490 C CA . LEU A 1 60 ? 1.027 -6.637 22.813 1.00 81.62 60 LEU A CA 1
ATOM 491 C C . LEU A 1 60 ? 0.999 -5.764 24.067 1.00 81.62 60 LEU A C 1
ATOM 493 O O . LEU A 1 60 ? 1.575 -6.139 25.082 1.00 81.62 60 LEU A O 1
ATOM 497 N N . VAL A 1 61 ? 0.328 -4.620 23.996 1.00 82.25 61 VAL A N 1
ATOM 498 C CA . VAL A 1 61 ? 0.096 -3.718 25.127 1.00 82.25 61 VAL A CA 1
ATOM 499 C C . VAL A 1 61 ? -1.406 -3.608 25.344 1.00 82.25 61 VAL A C 1
ATOM 501 O O . VAL A 1 61 ? -2.145 -3.333 24.397 1.00 82.25 61 VAL A O 1
ATOM 504 N N . SER A 1 62 ? -1.869 -3.825 26.571 1.00 83.00 62 SER A N 1
ATOM 505 C CA . SER A 1 62 ? -3.287 -3.692 26.901 1.00 83.00 62 SER A CA 1
ATOM 506 C C . SER A 1 62 ? -3.515 -3.226 28.330 1.00 83.00 62 SER A C 1
ATOM 508 O O . SER A 1 62 ? -2.669 -3.448 29.188 1.00 83.00 62 SER A O 1
ATOM 510 N N . ASN A 1 63 ? -4.662 -2.601 28.578 1.00 81.00 63 ASN A N 1
ATOM 511 C CA . ASN A 1 63 ? -5.165 -2.255 29.908 1.00 81.00 63 ASN A CA 1
ATOM 512 C C . ASN A 1 63 ? -6.533 -2.894 30.210 1.00 81.00 63 ASN A C 1
ATOM 514 O O . ASN A 1 63 ? -7.180 -2.531 31.187 1.00 81.00 63 ASN A O 1
ATOM 518 N N . ILE A 1 64 ? -6.998 -3.815 29.358 1.00 77.38 64 ILE A N 1
ATOM 519 C CA . ILE A 1 64 ? -8.288 -4.483 29.543 1.00 77.38 64 ILE A CA 1
ATOM 520 C C . ILE A 1 64 ? -8.121 -5.584 30.600 1.00 77.38 64 ILE A C 1
ATOM 522 O O . ILE A 1 64 ? -7.261 -6.458 30.417 1.00 77.38 64 ILE A O 1
ATOM 526 N N . PRO A 1 65 ? -8.932 -5.600 31.675 1.00 69.75 65 PRO A N 1
ATOM 527 C CA . PRO A 1 65 ? -8.906 -6.694 32.636 1.00 69.75 65 PRO A CA 1
ATOM 528 C C . PRO A 1 65 ? -9.301 -8.002 31.933 1.00 69.75 65 PRO A C 1
ATOM 530 O O . PRO A 1 65 ? -10.295 -8.057 31.213 1.00 69.75 65 PRO A O 1
ATOM 533 N N . ASN A 1 66 ? -8.507 -9.061 32.116 1.00 72.81 66 ASN A N 1
ATOM 534 C CA . ASN A 1 66 ? -8.727 -10.381 31.509 1.00 72.81 66 ASN A CA 1
ATOM 535 C C . ASN A 1 66 ? -8.870 -10.367 29.969 1.00 72.81 66 ASN A C 1
ATOM 537 O O . ASN A 1 66 ? -9.767 -11.000 29.407 1.00 72.81 66 ASN A O 1
ATOM 541 N N . LEU A 1 67 ? -7.947 -9.703 29.259 1.00 78.44 67 LEU A N 1
ATOM 542 C CA . LEU A 1 67 ? -7.903 -9.676 27.784 1.00 78.44 67 LEU A CA 1
ATOM 543 C C . LEU A 1 67 ? -8.008 -11.073 27.139 1.00 78.44 67 LEU A C 1
ATOM 545 O O . LEU A 1 67 ? -8.668 -11.238 26.117 1.00 78.44 67 LEU A O 1
ATOM 549 N N . SER A 1 68 ? -7.385 -12.089 27.742 1.00 76.69 68 SER A N 1
ATOM 550 C CA . SER A 1 68 ? -7.415 -13.467 27.234 1.00 76.69 68 SER A CA 1
ATOM 551 C C . SER A 1 68 ? -8.810 -14.100 27.234 1.00 76.69 68 SER A C 1
ATOM 553 O O . SER A 1 68 ? -9.050 -14.996 26.431 1.00 76.69 68 SER A O 1
ATOM 555 N N . ALA A 1 69 ? -9.712 -13.653 28.115 1.00 80.94 69 ALA A N 1
ATOM 556 C CA . ALA A 1 69 ? -11.089 -14.141 28.193 1.00 80.94 69 ALA A CA 1
ATOM 557 C C . ALA A 1 69 ? -12.025 -13.398 27.226 1.00 80.94 69 ALA A C 1
ATOM 559 O O . ALA A 1 69 ? -12.944 -13.995 26.676 1.00 80.94 69 ALA A O 1
ATOM 560 N N . THR A 1 70 ? -11.783 -12.104 26.993 1.00 81.88 70 THR A N 1
ATOM 561 C CA . THR A 1 70 ? -12.645 -11.258 26.147 1.00 81.88 70 THR A CA 1
ATOM 562 C C . THR A 1 70 ? -12.260 -11.282 24.664 1.00 81.88 70 THR A C 1
ATOM 564 O O . THR A 1 70 ? -13.130 -11.179 23.799 1.00 81.88 70 THR A O 1
ATOM 567 N N . HIS A 1 71 ? -10.964 -11.409 24.367 1.00 86.12 71 HIS A N 1
ATOM 568 C CA . HIS A 1 71 ? -10.381 -11.347 23.020 1.00 86.12 71 HIS A CA 1
ATOM 569 C C . HIS A 1 71 ? -9.551 -12.604 22.698 1.00 86.12 71 HIS A C 1
ATOM 571 O O . HIS A 1 71 ? -8.572 -12.546 21.944 1.00 86.12 71 HIS A O 1
ATOM 577 N N . GLY A 1 72 ? -9.895 -13.750 23.289 1.00 84.50 72 GLY A N 1
ATOM 578 C CA . GLY A 1 72 ? -9.133 -14.989 23.166 1.00 84.50 72 GLY A CA 1
ATOM 579 C C . GLY A 1 72 ? -9.020 -15.472 21.718 1.00 84.50 72 GLY A C 1
ATOM 580 O O . GLY A 1 72 ? -7.935 -15.873 21.276 1.00 84.50 72 GLY A O 1
ATOM 581 N N . GLU A 1 73 ? -10.096 -15.374 20.929 1.00 84.88 73 GLU A N 1
ATOM 582 C CA . GLU A 1 73 ? -10.046 -15.730 19.510 1.00 84.88 73 GLU A CA 1
ATOM 583 C C . GLU A 1 73 ? -9.148 -14.782 18.714 1.00 84.88 73 GLU A C 1
ATOM 585 O O . GLU A 1 73 ? -8.396 -15.248 17.854 1.00 84.88 73 GLU A O 1
ATOM 590 N N . PHE A 1 74 ? -9.189 -13.478 18.998 1.00 86.75 74 PHE A N 1
ATOM 591 C CA . PHE A 1 74 ? -8.335 -12.490 18.334 1.00 86.75 74 PHE A CA 1
ATOM 592 C C . PHE A 1 74 ? -6.849 -12.734 18.635 1.00 86.75 74 PHE A C 1
ATOM 594 O O . PHE A 1 74 ? -6.018 -12.750 17.723 1.00 86.75 74 PHE A O 1
ATOM 601 N N . LEU A 1 75 ? -6.504 -13.022 19.893 1.00 83.88 75 LEU A N 1
ATOM 602 C CA . LEU A 1 75 ? -5.139 -13.391 20.278 1.00 83.88 75 LEU A CA 1
ATOM 603 C C . LEU A 1 75 ? -4.689 -14.692 19.606 1.00 83.88 75 LEU A C 1
ATOM 605 O O . LEU A 1 75 ? -3.542 -14.797 19.168 1.00 83.88 75 LEU A O 1
ATOM 609 N N . ARG A 1 76 ? -5.590 -15.670 19.451 1.00 83.38 76 ARG A N 1
ATOM 610 C CA . ARG A 1 76 ? -5.311 -16.896 18.692 1.00 83.38 76 ARG A CA 1
ATOM 611 C C . ARG A 1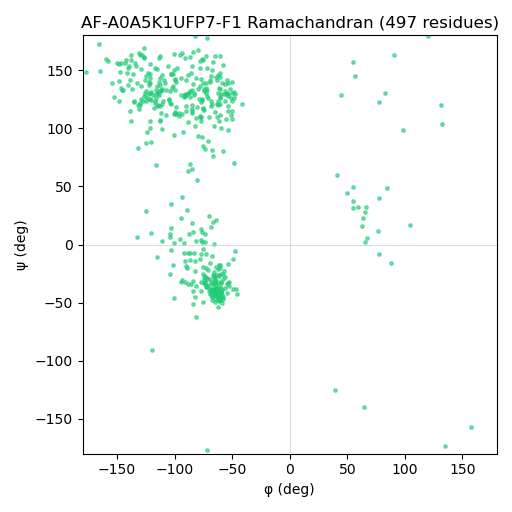 76 ? -5.108 -16.621 17.201 1.00 83.38 76 ARG A C 1
ATOM 613 O O . ARG A 1 76 ? -4.298 -17.302 16.587 1.00 83.38 76 ARG A O 1
ATOM 620 N N . MET A 1 77 ? -5.786 -15.636 16.609 1.00 79.94 77 MET A N 1
ATOM 621 C CA . MET A 1 77 ? -5.519 -15.221 15.222 1.00 79.94 77 MET A CA 1
ATOM 622 C C . MET A 1 77 ? -4.137 -14.589 15.072 1.00 79.94 77 MET A C 1
ATOM 624 O O . MET A 1 77 ? -3.464 -14.827 14.071 1.00 79.94 77 MET A O 1
ATOM 628 N N . LEU A 1 78 ? -3.698 -13.814 16.067 1.00 77.19 78 LEU A N 1
ATOM 629 C CA . LEU A 1 78 ? -2.336 -13.290 16.094 1.00 77.19 78 LEU A CA 1
ATOM 630 C C . LEU A 1 78 ? -1.322 -14.438 16.217 1.00 77.19 78 LEU A C 1
ATOM 632 O O . LEU A 1 78 ? -0.427 -14.517 15.385 1.00 77.19 78 LEU A O 1
ATOM 636 N N . ASN A 1 79 ? -1.523 -15.351 17.175 1.00 70.50 79 ASN A N 1
ATOM 637 C CA . ASN A 1 79 ? -0.629 -16.478 17.486 1.00 70.50 79 ASN A CA 1
ATOM 638 C C . ASN A 1 79 ? -0.704 -17.687 16.530 1.00 70.50 79 ASN A C 1
ATOM 640 O O . ASN A 1 79 ? 0.114 -18.600 16.642 1.00 70.50 79 ASN A O 1
ATOM 644 N N . GLY A 1 80 ? -1.711 -17.754 15.659 1.00 58.47 80 GLY A N 1
ATOM 645 C CA . GLY A 1 80 ? -2.058 -18.955 14.896 1.00 58.47 80 GLY A CA 1
ATOM 646 C C . GLY A 1 80 ? -1.071 -19.328 13.783 1.00 58.47 80 GLY A C 1
ATOM 647 O O . GLY A 1 80 ? -0.066 -18.655 13.557 1.00 58.47 80 GLY A O 1
ATOM 648 N N . GLU A 1 81 ? -1.412 -20.391 13.038 1.00 48.31 81 GLU A N 1
ATOM 649 C CA . GLU A 1 81 ? -0.629 -21.049 11.963 1.00 48.31 81 GLU A CA 1
ATOM 650 C C . GLU A 1 81 ? -0.050 -20.115 10.881 1.00 48.31 81 GLU A C 1
ATOM 652 O O . GLU A 1 81 ? 0.810 -20.509 10.091 1.00 48.31 81 GLU A O 1
ATOM 657 N N . GLU A 1 82 ? -0.494 -18.862 10.843 1.00 49.47 82 GLU A N 1
ATOM 658 C CA . GLU A 1 82 ? -0.012 -17.846 9.923 1.00 49.47 82 GLU A CA 1
ATOM 659 C C . GLU A 1 82 ? 1.282 -17.146 10.380 1.00 49.47 82 GLU A C 1
ATOM 661 O O . GLU A 1 82 ? 1.832 -16.370 9.598 1.00 49.47 82 GLU A O 1
ATOM 666 N N . GLY A 1 83 ? 1.782 -17.375 11.600 1.00 48.44 83 GLY A N 1
ATOM 667 C CA . GLY A 1 83 ? 3.136 -16.982 12.008 1.00 48.44 83 GLY A CA 1
ATOM 668 C C . GLY A 1 83 ? 3.306 -15.539 12.494 1.00 48.44 83 GLY A C 1
ATOM 669 O O . GLY A 1 83 ? 4.233 -14.866 12.054 1.00 48.44 83 GLY A O 1
ATOM 670 N N . HIS A 1 84 ? 2.461 -15.035 13.398 1.00 58.41 84 HIS A N 1
ATOM 671 C CA . HIS A 1 84 ? 2.951 -14.014 14.335 1.00 58.41 84 HIS A CA 1
ATOM 672 C C . HIS A 1 84 ? 3.083 -14.659 15.706 1.00 58.41 84 HIS A C 1
ATOM 674 O O . HIS A 1 84 ? 2.187 -15.361 16.149 1.00 58.41 84 HIS A O 1
ATOM 680 N N . HIS A 1 85 ? 4.206 -14.454 16.376 1.00 58.53 85 HIS A N 1
ATOM 681 C CA . HIS A 1 85 ? 4.365 -14.892 17.755 1.00 58.53 85 HIS A CA 1
ATOM 682 C C . HIS A 1 85 ? 4.255 -13.656 18.639 1.00 58.53 85 HIS A C 1
ATOM 684 O O . HIS A 1 85 ? 5.021 -12.701 18.464 1.00 58.53 85 HIS A O 1
ATOM 690 N N . ILE A 1 86 ? 3.302 -13.648 19.574 1.00 57.28 86 ILE A N 1
ATOM 691 C CA . ILE A 1 86 ? 3.292 -12.639 20.635 1.00 57.28 86 ILE A CA 1
ATOM 692 C C . ILE A 1 86 ? 4.568 -12.855 21.454 1.00 57.28 86 ILE A C 1
ATOM 694 O O . ILE A 1 86 ? 4.734 -13.879 22.109 1.00 57.28 86 ILE A O 1
ATOM 698 N N . GLY A 1 87 ? 5.511 -11.918 21.339 1.00 53.78 87 GLY A N 1
ATOM 699 C CA . GLY A 1 87 ? 6.824 -12.026 21.972 1.00 53.78 87 GLY A CA 1
ATOM 700 C C . GLY A 1 87 ? 6.813 -11.548 23.421 1.00 53.78 87 GLY A C 1
ATOM 701 O O . GLY A 1 87 ? 7.438 -12.169 24.273 1.00 53.78 87 GLY A O 1
ATOM 702 N N . LYS A 1 88 ? 6.086 -10.462 23.707 1.00 59.69 88 LYS A N 1
ATOM 703 C CA . LYS A 1 88 ? 5.875 -9.938 25.063 1.00 59.69 88 LYS A CA 1
ATOM 704 C C . LYS A 1 88 ? 4.476 -9.334 25.156 1.00 59.69 88 LYS A C 1
ATOM 706 O O . LYS A 1 88 ? 4.083 -8.569 24.274 1.00 59.69 88 LYS A O 1
ATOM 711 N N . CYS A 1 89 ? 3.750 -9.684 26.213 1.00 58.75 89 CYS A N 1
ATOM 712 C CA . CYS A 1 89 ? 2.484 -9.063 26.579 1.00 58.75 89 CYS A CA 1
ATOM 713 C C . CYS A 1 89 ? 2.727 -8.145 27.780 1.00 58.75 89 CYS A C 1
ATOM 715 O O . CYS A 1 89 ? 3.294 -8.576 28.780 1.00 58.75 89 CYS A O 1
ATOM 717 N N . VAL A 1 90 ? 2.360 -6.876 27.647 1.00 62.81 90 VAL A N 1
ATOM 718 C CA . VAL A 1 90 ? 2.476 -5.840 28.674 1.00 62.81 90 VAL A CA 1
ATOM 719 C C . VAL A 1 90 ? 1.061 -5.453 29.081 1.00 62.81 90 VAL A C 1
ATOM 721 O O . VAL A 1 90 ? 0.266 -5.017 28.244 1.00 62.81 90 VAL A O 1
ATOM 724 N N . HIS A 1 91 ? 0.739 -5.646 30.356 1.00 61.59 91 HIS A N 1
ATOM 725 C CA . HIS A 1 91 ? -0.523 -5.208 30.938 1.00 61.59 91 HIS A CA 1
ATOM 726 C C . HIS A 1 91 ? -0.280 -3.941 31.753 1.00 61.59 91 HIS A C 1
ATOM 728 O O . HIS A 1 91 ? 0.547 -3.932 32.657 1.00 61.59 91 HIS A O 1
ATOM 734 N N . LEU A 1 92 ? -0.964 -2.861 31.387 1.00 60.97 92 LEU A N 1
ATOM 735 C CA . LEU A 1 92 ? -0.877 -1.569 32.058 1.00 60.97 92 LEU A CA 1
ATOM 736 C C . LEU A 1 92 ? -2.072 -1.447 33.011 1.00 60.97 92 LEU A C 1
ATOM 738 O O . LEU A 1 92 ? -3.211 -1.486 32.552 1.00 60.97 92 LEU A O 1
ATOM 742 N N . GLY A 1 93 ? -1.811 -1.315 34.317 1.00 47.78 93 GLY A N 1
ATOM 743 C CA . GLY A 1 93 ? -2.844 -1.061 35.335 1.00 47.78 93 GLY A CA 1
ATOM 744 C C . GLY A 1 93 ? -3.251 -2.244 36.229 1.00 47.78 93 GLY A C 1
ATOM 745 O O . GLY A 1 93 ? -4.305 -2.175 36.852 1.00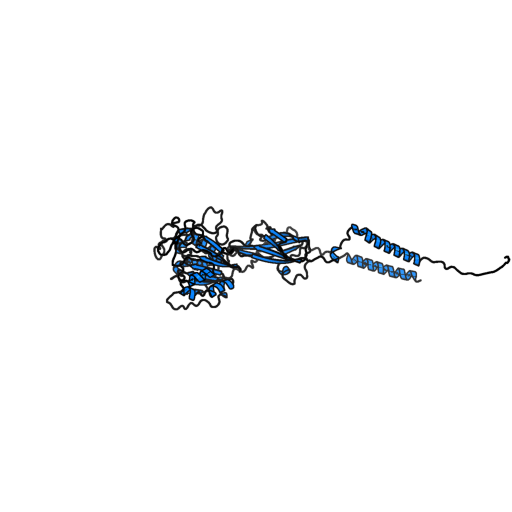 47.78 93 GLY A O 1
ATOM 746 N N . GLY A 1 94 ? -2.459 -3.320 36.307 1.00 45.03 94 GLY A N 1
ATOM 747 C CA . GLY A 1 94 ? -2.663 -4.387 37.297 1.00 45.03 94 GLY A CA 1
ATOM 748 C C . GLY A 1 94 ? -1.884 -4.123 38.589 1.00 45.03 94 GLY A C 1
ATOM 749 O O . GLY A 1 94 ? -0.681 -3.904 38.528 1.00 45.03 94 GLY A O 1
ATOM 750 N N . ASP A 1 95 ? -2.553 -4.205 39.742 1.00 40.00 95 ASP A N 1
ATOM 751 C CA . ASP A 1 95 ? -2.017 -4.040 41.116 1.00 40.00 95 ASP A CA 1
ATOM 752 C C . ASP A 1 95 ? -1.058 -5.178 41.556 1.00 40.00 95 ASP A C 1
ATOM 754 O O . ASP A 1 95 ? -0.787 -5.394 42.733 1.00 40.00 95 ASP A O 1
ATOM 758 N N . GLY A 1 96 ? -0.579 -5.970 40.594 1.00 38.50 96 GLY A N 1
ATOM 759 C CA . GLY A 1 96 ? 0.335 -7.083 40.791 1.00 38.50 96 GLY A CA 1
ATOM 760 C C . GLY A 1 96 ? 1.648 -6.796 40.082 1.00 38.50 96 GLY A C 1
ATOM 761 O O . GLY A 1 96 ? 1.650 -6.456 38.902 1.00 38.50 96 GLY A O 1
ATOM 762 N N . ASP A 1 97 ? 2.732 -6.958 40.830 1.00 39.16 97 ASP A N 1
ATOM 763 C CA . ASP A 1 97 ? 4.147 -6.755 40.519 1.00 39.16 97 ASP A CA 1
ATOM 764 C C . ASP A 1 97 ? 4.624 -7.400 39.196 1.00 39.16 97 ASP A C 1
ATOM 766 O O . ASP A 1 97 ? 5.366 -8.380 39.155 1.00 39.16 97 ASP A O 1
ATOM 770 N N . SER A 1 98 ? 4.184 -6.847 38.071 1.00 41.66 98 SER A N 1
ATOM 771 C CA . SER A 1 98 ? 4.895 -6.918 36.806 1.00 41.66 98 SER A CA 1
ATOM 772 C C . SER A 1 98 ? 5.177 -5.490 36.386 1.00 41.66 98 SER A C 1
ATOM 774 O O . SER A 1 98 ? 4.377 -4.860 35.693 1.00 41.66 98 SER A O 1
ATOM 776 N N . ASP A 1 99 ? 6.317 -4.987 36.847 1.00 43.72 99 ASP A N 1
ATOM 777 C CA . ASP A 1 99 ? 6.970 -3.781 36.358 1.00 43.72 99 ASP A CA 1
ATOM 778 C C . ASP A 1 99 ? 7.248 -3.962 34.852 1.00 43.72 99 ASP A C 1
ATOM 780 O O . ASP A 1 99 ? 8.283 -4.459 34.397 1.00 43.72 99 ASP A O 1
ATOM 784 N N . ALA A 1 100 ? 6.215 -3.732 34.041 1.00 49.06 100 ALA A N 1
ATOM 785 C CA . ALA A 1 100 ? 6.170 -4.148 32.653 1.00 49.06 100 ALA A CA 1
ATOM 786 C C . ALA A 1 100 ? 6.790 -3.060 31.778 1.00 49.06 100 ALA A C 1
ATOM 788 O O . ALA A 1 100 ? 6.137 -2.469 30.918 1.00 49.06 100 ALA A O 1
ATOM 789 N N . MET A 1 101 ? 8.086 -2.815 31.988 1.00 55.31 101 MET A N 1
ATOM 790 C CA . MET A 1 101 ? 8.875 -1.962 31.110 1.00 55.31 101 MET A CA 1
ATOM 791 C C . MET A 1 101 ? 8.690 -2.409 29.657 1.00 55.31 101 MET A C 1
ATOM 793 O O . MET A 1 101 ? 8.872 -3.590 29.299 1.00 55.31 101 MET A O 1
ATOM 797 N N . LEU A 1 102 ? 8.311 -1.449 28.811 1.00 63.75 102 LEU A N 1
ATOM 798 C CA . LEU A 1 102 ? 8.323 -1.627 27.367 1.00 63.75 102 LEU A CA 1
ATOM 799 C C . LEU A 1 102 ? 9.730 -2.082 26.950 1.00 63.75 102 LEU A C 1
ATOM 801 O O . LEU A 1 102 ? 10.714 -1.580 27.491 1.00 63.75 102 LEU A O 1
ATOM 805 N N . PRO A 1 103 ? 9.858 -3.038 26.014 1.00 61.69 103 PRO A N 1
ATOM 806 C CA . PRO A 1 103 ? 11.169 -3.472 25.551 1.00 61.69 103 PRO A CA 1
ATOM 807 C C . PRO A 1 103 ? 12.017 -2.286 25.083 1.00 61.69 103 PRO A C 1
ATOM 809 O O . PRO A 1 103 ? 11.554 -1.510 24.245 1.00 61.69 103 PRO A O 1
ATOM 812 N N . GLU A 1 104 ? 13.252 -2.186 25.582 1.00 61.94 104 GLU A N 1
ATOM 813 C CA . GLU A 1 104 ? 14.159 -1.069 25.280 1.00 61.94 104 GLU A CA 1
ATOM 814 C C . GLU A 1 104 ? 14.468 -0.943 23.783 1.00 61.94 104 GLU A C 1
ATOM 816 O O . GLU A 1 104 ? 14.590 0.173 23.274 1.00 61.94 104 GLU A O 1
ATOM 821 N N . ASP A 1 105 ? 14.532 -2.068 23.051 1.00 67.38 105 ASP A N 1
ATOM 822 C CA . ASP A 1 105 ? 14.744 -2.059 21.603 1.00 67.38 105 ASP A CA 1
ATOM 823 C C . ASP A 1 105 ? 13.513 -2.519 20.787 1.00 67.38 105 ASP A C 1
ATOM 825 O O . ASP A 1 105 ? 13.305 -3.713 20.540 1.00 67.38 105 ASP A O 1
ATOM 829 N N . PRO A 1 106 ? 12.737 -1.559 20.251 1.00 68.81 106 PRO A N 1
ATOM 830 C CA . PRO A 1 106 ? 11.686 -1.775 19.255 1.00 68.81 106 PRO A CA 1
ATOM 831 C C . PRO A 1 106 ? 12.111 -2.527 17.984 1.00 68.81 106 PRO A C 1
ATOM 833 O O . PRO A 1 106 ? 11.250 -2.971 17.229 1.00 68.81 106 PRO A O 1
ATOM 836 N N . ALA A 1 107 ? 13.412 -2.641 17.683 1.00 69.12 107 ALA A N 1
ATOM 837 C CA . ALA A 1 107 ? 13.891 -3.265 16.446 1.00 69.12 107 ALA A CA 1
ATOM 838 C C . ALA A 1 107 ? 13.720 -4.791 16.429 1.00 69.12 107 ALA A C 1
ATOM 840 O O . ALA A 1 107 ? 13.538 -5.361 15.348 1.00 69.12 107 ALA A O 1
ATOM 841 N N . ILE A 1 108 ? 13.745 -5.423 17.609 1.00 74.19 108 ILE A N 1
ATOM 842 C CA . ILE A 1 108 ? 13.622 -6.880 17.795 1.00 74.19 108 ILE A CA 1
ATOM 843 C C . ILE A 1 108 ? 12.233 -7.380 17.367 1.00 74.19 108 ILE A C 1
ATOM 845 O O . ILE A 1 108 ? 12.076 -8.536 16.974 1.00 74.19 108 ILE A O 1
ATOM 849 N N . TYR A 1 109 ? 11.231 -6.503 17.419 1.00 78.44 109 TYR A N 1
ATOM 850 C CA . TYR A 1 109 ? 9.844 -6.816 17.104 1.00 78.44 109 TYR A CA 1
ATOM 851 C C . TYR A 1 109 ? 9.462 -6.281 15.722 1.00 78.44 109 TYR A C 1
ATOM 853 O O . TYR A 1 109 ? 9.937 -5.242 15.262 1.00 78.44 109 TYR A O 1
ATOM 861 N N . ASP A 1 110 ? 8.590 -6.998 15.027 1.00 77.25 110 ASP A N 1
ATOM 862 C CA . ASP A 1 110 ? 8.116 -6.668 13.682 1.00 77.25 110 ASP A CA 1
ATOM 863 C C . ASP A 1 110 ? 6.863 -5.788 13.686 1.00 77.25 110 ASP A C 1
ATOM 865 O O . ASP A 1 110 ? 6.583 -5.085 12.707 1.00 77.25 110 ASP A O 1
ATOM 869 N N . GLY A 1 111 ? 6.154 -5.742 14.816 1.00 83.75 111 GLY A N 1
ATOM 870 C CA . GLY A 1 111 ? 5.089 -4.776 15.030 1.00 83.75 111 GLY A CA 1
ATOM 871 C C . GLY A 1 111 ? 4.630 -4.634 16.476 1.00 83.75 111 GLY A C 1
ATOM 872 O O . GLY A 1 111 ? 5.046 -5.372 17.370 1.00 83.75 111 GLY A O 1
ATOM 873 N N . LEU A 1 112 ? 3.767 -3.644 16.669 1.00 87.88 112 LEU A N 1
ATOM 874 C CA . LEU A 1 112 ? 3.215 -3.216 17.947 1.00 87.88 112 LEU A CA 1
ATOM 875 C C . LEU A 1 112 ? 1.689 -3.294 17.875 1.00 87.88 112 LEU A C 1
ATOM 877 O O . LEU A 1 112 ? 1.090 -2.703 16.979 1.00 87.88 112 L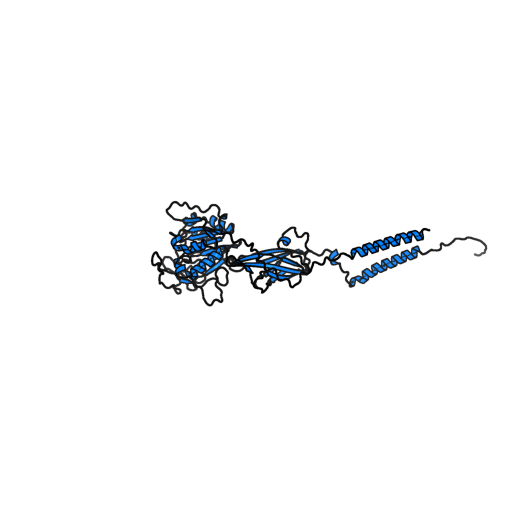EU A O 1
ATOM 881 N N . VAL A 1 113 ? 1.070 -4.015 18.802 1.00 89.06 113 VAL A N 1
ATOM 882 C CA . VAL A 1 113 ? -0.384 -4.125 18.950 1.00 89.06 113 VAL A CA 1
ATOM 883 C C . VAL A 1 113 ? -0.760 -3.510 20.284 1.00 89.06 113 VAL A C 1
ATOM 885 O O . VAL A 1 113 ? -0.308 -3.963 21.328 1.00 89.06 113 VAL A O 1
ATOM 888 N N . ILE A 1 114 ? -1.580 -2.471 20.247 1.00 88.69 114 ILE A N 1
ATOM 889 C CA . ILE A 1 114 ? -2.085 -1.771 21.420 1.00 88.69 114 ILE A CA 1
ATOM 890 C C . ILE A 1 114 ? -3.604 -1.938 21.416 1.00 88.69 114 ILE A C 1
ATOM 892 O O . ILE A 1 114 ? -4.266 -1.487 20.481 1.00 88.69 114 ILE A O 1
ATOM 896 N N . ILE A 1 115 ? -4.148 -2.599 22.435 1.00 89.12 115 ILE A N 1
ATOM 897 C CA . ILE A 1 115 ? -5.592 -2.789 22.618 1.00 89.12 115 ILE A CA 1
ATOM 898 C C . ILE A 1 115 ? -5.964 -2.195 23.965 1.00 89.12 115 ILE A C 1
ATOM 900 O O . ILE A 1 115 ? -5.646 -2.771 25.005 1.00 89.12 115 ILE A O 1
ATOM 904 N N . LEU A 1 116 ? -6.624 -1.045 23.938 1.00 87.31 116 LEU A N 1
ATOM 905 C CA . LEU A 1 116 ? -6.970 -0.298 25.135 1.00 87.31 116 LEU A CA 1
ATOM 906 C C . LEU A 1 116 ? -8.483 -0.107 25.239 1.00 87.31 116 LEU A C 1
ATOM 908 O O . LEU A 1 116 ? -9.154 0.128 24.234 1.00 87.31 116 LEU A O 1
ATOM 912 N N . ASP A 1 117 ? -9.007 -0.165 26.458 1.00 84.44 117 ASP A N 1
ATOM 913 C CA . ASP A 1 117 ? -10.367 0.290 26.743 1.00 84.44 117 ASP A CA 1
ATOM 914 C C . ASP A 1 117 ? -10.372 1.818 26.904 1.00 84.44 117 ASP A C 1
ATOM 916 O O . ASP A 1 117 ? -10.898 2.552 26.063 1.00 84.44 117 ASP A O 1
ATOM 920 N N . VAL A 1 118 ? -9.657 2.319 27.911 1.00 84.12 118 VAL A N 1
ATOM 921 C CA . VAL A 1 118 ? -9.497 3.757 28.165 1.00 84.12 118 VAL A CA 1
ATOM 922 C C . VAL A 1 118 ? -8.045 4.178 27.940 1.00 84.12 118 VAL A C 1
ATOM 924 O O . VAL A 1 118 ? -7.127 3.560 28.467 1.00 84.12 118 VAL A O 1
ATOM 927 N N . LEU A 1 119 ? -7.801 5.221 27.149 1.00 83.44 119 LEU A N 1
ATOM 928 C CA . LEU A 1 119 ? -6.477 5.843 27.059 1.00 83.44 119 LEU A CA 1
ATOM 929 C C . LEU A 1 119 ? -6.419 6.995 28.055 1.00 83.44 119 LEU A C 1
ATOM 931 O O . LEU A 1 119 ? -6.884 8.083 27.722 1.00 83.44 119 LEU A O 1
ATOM 935 N N . ASP A 1 120 ? -5.863 6.733 29.236 1.00 81.69 120 ASP A N 1
ATOM 936 C CA . ASP A 1 120 ? -5.617 7.720 30.293 1.00 81.69 120 ASP A CA 1
ATOM 937 C C . ASP A 1 120 ? -4.186 8.278 30.236 1.00 81.69 120 ASP A C 1
ATOM 939 O O . ASP A 1 120 ? -3.281 7.672 29.653 1.00 81.69 120 ASP A O 1
ATOM 943 N N . ASP A 1 121 ? -3.948 9.415 30.897 1.00 78.44 121 ASP A N 1
ATOM 944 C CA . ASP A 1 121 ? -2.631 10.066 30.915 1.00 78.44 121 ASP A CA 1
ATOM 945 C C . ASP A 1 121 ? -1.529 9.153 31.515 1.00 78.44 121 ASP A C 1
ATOM 947 O O . ASP A 1 121 ? -0.413 9.142 31.000 1.00 78.44 121 ASP A O 1
ATOM 951 N N . GLN A 1 122 ? -1.848 8.284 32.487 1.00 74.88 122 GLN A N 1
ATOM 952 C CA . GLN A 1 122 ? -0.910 7.287 33.050 1.00 74.88 122 GLN A CA 1
ATOM 953 C C . GLN A 1 122 ? -0.460 6.233 32.017 1.00 74.88 122 GLN A C 1
ATOM 955 O O . GLN A 1 122 ? 0.705 5.829 31.950 1.00 74.88 122 GLN A O 1
ATOM 960 N N . VAL A 1 123 ? -1.387 5.794 31.161 1.00 76.12 123 VAL A N 1
ATOM 961 C CA . VAL A 1 123 ? -1.094 4.854 30.069 1.00 76.12 123 VAL A CA 1
ATOM 962 C C . VAL A 1 123 ? -0.218 5.534 29.015 1.00 76.12 123 VAL A C 1
ATOM 964 O O . VAL A 1 123 ? 0.632 4.890 28.413 1.00 76.12 123 VAL A O 1
ATOM 967 N N . VAL A 1 124 ? -0.371 6.842 28.804 1.00 78.00 124 VAL A N 1
ATOM 968 C CA . VAL A 1 124 ? 0.469 7.611 27.872 1.00 78.00 124 VAL A CA 1
ATOM 969 C C . VAL A 1 124 ? 1.871 7.869 28.435 1.00 78.00 124 VAL A C 1
ATOM 971 O O . VAL A 1 124 ? 2.837 7.886 27.673 1.00 78.00 124 VAL A O 1
ATOM 974 N N . GLU A 1 125 ? 2.012 8.042 29.750 1.00 75.38 125 GLU A N 1
ATOM 975 C CA . GLU A 1 125 ? 3.323 8.168 30.400 1.00 75.38 125 GLU A CA 1
ATOM 976 C C . GLU A 1 125 ? 4.160 6.897 30.219 1.00 75.38 125 GLU A C 1
ATOM 978 O O . GLU A 1 125 ? 5.316 6.969 29.792 1.00 75.38 125 GLU A O 1
ATOM 983 N N . SER A 1 126 ? 3.548 5.729 30.435 1.00 72.75 126 SER A N 1
ATOM 984 C CA . SER A 1 126 ? 4.191 4.441 30.144 1.00 72.75 126 SER A CA 1
ATOM 985 C C . SER A 1 126 ? 4.405 4.237 28.640 1.00 72.75 126 SER A C 1
ATOM 987 O O . SER A 1 126 ? 5.498 3.875 28.202 1.00 72.75 126 SER A O 1
ATOM 989 N N . LEU A 1 127 ? 3.399 4.541 27.817 1.00 70.94 127 LEU A N 1
ATOM 990 C CA . LEU A 1 127 ? 3.467 4.477 26.361 1.00 70.94 127 LEU A CA 1
ATOM 991 C C . LEU A 1 127 ? 4.054 5.772 25.782 1.00 70.94 127 LEU A C 1
ATOM 993 O O . LEU A 1 127 ? 3.390 6.513 25.058 1.00 70.94 127 LEU A O 1
ATOM 997 N N . THR A 1 128 ? 5.325 6.042 26.090 1.00 74.31 128 THR A N 1
ATOM 998 C CA . THR A 1 128 ? 6.011 7.265 25.653 1.00 74.31 128 THR A CA 1
ATOM 999 C C . THR A 1 128 ? 5.789 7.519 24.154 1.00 74.31 128 THR A C 1
ATOM 1001 O O . THR A 1 128 ? 6.073 6.667 23.316 1.00 74.31 128 THR A O 1
ATOM 1004 N N . THR A 1 129 ? 5.377 8.728 23.767 1.00 74.81 129 THR A N 1
ATOM 1005 C CA . THR A 1 129 ? 5.146 9.121 22.360 1.00 74.81 129 THR A CA 1
ATOM 1006 C C . THR A 1 129 ? 6.337 8.840 21.430 1.00 74.81 129 THR A C 1
ATOM 1008 O O . THR A 1 129 ? 6.182 8.509 20.251 1.00 74.81 129 THR A O 1
ATOM 1011 N N . LYS A 1 130 ? 7.559 8.934 21.968 1.00 79.25 130 LYS A N 1
ATOM 1012 C CA . LYS A 1 130 ? 8.801 8.565 21.271 1.00 79.25 130 LYS A CA 1
ATOM 1013 C C . LYS A 1 130 ? 8.831 7.082 20.889 1.00 79.25 130 LYS A C 1
ATOM 1015 O O . LYS A 1 130 ? 9.315 6.751 19.812 1.00 79.25 130 LYS A O 1
ATOM 1020 N N . TYR A 1 131 ? 8.271 6.209 21.723 1.00 82.31 131 TYR A N 1
ATOM 1021 C CA . TYR A 1 131 ? 8.212 4.771 21.491 1.00 82.31 131 TYR A CA 1
ATOM 1022 C C . TYR A 1 131 ? 7.407 4.450 20.232 1.00 82.31 131 TYR A C 1
ATOM 1024 O O . TYR A 1 131 ? 7.951 3.862 19.305 1.00 82.31 131 TYR A O 1
ATOM 1032 N N . VAL A 1 132 ? 6.164 4.930 20.114 1.00 82.31 132 VAL A N 1
ATOM 1033 C CA . VAL A 1 132 ? 5.328 4.691 18.917 1.00 82.31 132 VAL A CA 1
ATOM 1034 C C . VAL A 1 132 ? 5.986 5.253 17.650 1.00 82.31 132 VAL A C 1
ATOM 1036 O O . VAL A 1 132 ? 6.014 4.595 16.606 1.00 82.31 132 VAL A O 1
ATOM 1039 N N . ASN A 1 133 ? 6.590 6.442 17.742 1.00 84.19 133 ASN A N 1
ATOM 1040 C CA . ASN A 1 133 ? 7.317 7.041 16.622 1.00 84.19 133 ASN A CA 1
ATOM 1041 C C . ASN A 1 133 ? 8.562 6.232 16.218 1.00 84.19 133 ASN A C 1
ATOM 1043 O O . ASN A 1 133 ? 8.865 6.142 15.028 1.00 84.19 133 ASN A O 1
ATOM 1047 N N . SER A 1 134 ? 9.233 5.567 17.160 1.00 84.69 134 SER A N 1
ATOM 1048 C CA . SER A 1 134 ? 10.373 4.701 16.846 1.00 84.69 134 SER A CA 1
ATOM 1049 C C . SER A 1 134 ? 9.978 3.489 15.984 1.00 84.69 134 SER A C 1
ATOM 1051 O O . SER A 1 134 ? 10.727 3.116 15.080 1.00 84.69 134 SER A O 1
ATOM 1053 N N . PHE A 1 135 ? 8.776 2.918 16.168 1.00 83.75 135 PHE A N 1
ATOM 1054 C CA . PHE A 1 135 ? 8.256 1.851 15.292 1.00 83.75 135 PHE A CA 1
ATOM 1055 C C . PHE A 1 135 ? 8.007 2.368 13.875 1.00 83.75 135 PHE A C 1
ATOM 1057 O O . PHE A 1 135 ? 8.316 1.677 12.897 1.00 83.75 135 PHE A O 1
ATOM 1064 N N . ARG A 1 136 ? 7.501 3.603 13.754 1.00 86.06 136 ARG A N 1
ATOM 1065 C CA . ARG A 1 136 ? 7.343 4.276 12.461 1.00 86.06 136 ARG A CA 1
ATOM 1066 C C . ARG A 1 136 ? 8.687 4.441 11.760 1.00 86.06 136 ARG A C 1
ATOM 1068 O O . ARG A 1 136 ? 8.787 4.097 10.585 1.00 86.06 136 ARG A O 1
ATOM 1075 N N . GLU A 1 137 ? 9.714 4.919 12.454 1.00 86.19 137 GLU A N 1
ATOM 1076 C CA . GLU A 1 137 ? 11.057 5.122 11.888 1.00 86.19 137 GLU A CA 1
ATOM 1077 C C . GLU A 1 137 ? 11.721 3.799 11.479 1.00 86.19 137 GLU A C 1
ATOM 1079 O O . GLU A 1 137 ? 12.245 3.680 10.369 1.00 86.19 137 GLU A O 1
ATOM 1084 N N . LYS A 1 138 ? 11.596 2.760 12.314 1.00 86.88 138 LYS A N 1
ATOM 1085 C CA . LYS A 1 138 ? 12.155 1.415 12.081 1.00 86.88 138 LYS A CA 1
ATOM 1086 C C . LYS A 1 138 ? 11.383 0.569 11.057 1.00 86.88 138 LYS A C 1
ATOM 1088 O O . LYS A 1 138 ? 11.663 -0.619 10.904 1.00 86.88 138 LYS A O 1
ATOM 1093 N N . LYS A 1 139 ? 10.436 1.156 10.316 1.00 87.19 139 LYS A N 1
ATOM 1094 C CA . LYS A 1 139 ? 9.627 0.483 9.278 1.00 87.19 139 LYS A CA 1
ATOM 1095 C C . LYS A 1 139 ? 8.801 -0.706 9.797 1.00 87.19 139 LYS A C 1
ATOM 1097 O O . LYS A 1 139 ? 8.539 -1.665 9.058 1.00 87.19 139 LYS A O 1
ATOM 1102 N N . LYS A 1 140 ? 8.351 -0.622 11.049 1.00 88.81 140 LYS A N 1
ATOM 1103 C CA . LYS A 1 140 ? 7.495 -1.621 11.700 1.00 88.81 140 LYS A CA 1
ATOM 1104 C C . LYS A 1 140 ? 6.016 -1.251 11.558 1.00 88.81 140 LYS A C 1
ATOM 1106 O O . LYS A 1 140 ? 5.704 -0.133 11.141 1.00 88.81 140 LYS A O 1
ATOM 1111 N N . ASN A 1 141 ? 5.121 -2.202 11.820 1.00 90.69 141 ASN A N 1
ATOM 1112 C CA . ASN A 1 141 ? 3.672 -1.996 11.696 1.00 90.69 141 ASN A CA 1
ATOM 1113 C C . ASN A 1 141 ? 3.036 -1.762 13.071 1.00 90.69 141 ASN A C 1
ATOM 1115 O O . ASN A 1 141 ? 3.489 -2.334 14.063 1.00 90.69 141 ASN A O 1
ATOM 1119 N N . VAL A 1 142 ? 1.993 -0.935 13.128 1.00 91.50 142 VAL A N 1
ATOM 1120 C CA . VAL A 1 142 ? 1.296 -0.589 14.374 1.00 91.50 142 VAL A CA 1
ATOM 1121 C C . VAL A 1 142 ? -0.189 -0.903 14.233 1.00 91.50 142 VAL A C 1
ATOM 1123 O O . VAL A 1 142 ? -0.821 -0.572 13.234 1.00 91.50 142 VAL A O 1
ATOM 1126 N N . PHE A 1 143 ? -0.759 -1.576 15.220 1.00 92.38 143 PHE A N 1
ATOM 1127 C CA . PHE A 1 143 ? -2.192 -1.777 15.366 1.00 92.38 143 PHE A CA 1
ATOM 1128 C C . PHE A 1 143 ? -2.623 -1.098 16.657 1.00 92.38 143 PHE A C 1
ATOM 1130 O O . PHE A 1 143 ? -2.093 -1.425 17.714 1.00 92.38 143 PHE A O 1
ATOM 1137 N N . LEU A 1 144 ? -3.554 -0.159 16.575 1.00 92.50 144 LEU A N 1
ATOM 1138 C CA . LEU A 1 144 ? -4.073 0.555 17.731 1.00 92.50 144 LEU A CA 1
ATOM 1139 C C . LEU A 1 144 ? -5.592 0.415 17.756 1.00 92.50 144 LEU A C 1
ATOM 1141 O O . LEU A 1 144 ? -6.271 0.772 16.797 1.00 92.50 144 LEU A O 1
ATOM 1145 N N . SER A 1 145 ? -6.114 -0.095 18.861 1.00 92.56 145 SER A N 1
ATOM 1146 C CA . SER A 1 145 ? -7.541 -0.222 19.115 1.00 92.56 145 SER A CA 1
ATOM 1147 C C . SER A 1 145 ? -7.877 0.457 20.428 1.00 92.56 145 SER A C 1
ATOM 1149 O O . SER A 1 145 ? -7.199 0.212 21.425 1.00 92.56 145 SER A O 1
ATOM 1151 N N . LEU A 1 146 ? -8.900 1.306 20.421 1.00 90.06 146 LEU A N 1
ATOM 1152 C CA . LEU A 1 146 ? -9.264 2.120 21.570 1.00 90.06 146 LEU A CA 1
ATOM 1153 C C . LEU A 1 146 ? -10.776 2.303 21.684 1.00 90.06 146 LEU A C 1
ATOM 1155 O O . LEU A 1 146 ? -11.385 2.710 20.700 1.00 90.06 146 LEU A O 1
ATOM 1159 N N . ASN A 1 147 ? -11.362 2.117 22.872 1.00 86.88 147 ASN A N 1
ATOM 1160 C CA . ASN A 1 147 ? -12.771 2.461 23.098 1.00 86.88 147 ASN A CA 1
ATOM 1161 C C . ASN A 1 147 ? -12.969 3.944 23.433 1.00 86.88 147 ASN A C 1
ATOM 1163 O O . ASN A 1 147 ? -13.787 4.594 22.783 1.00 86.88 147 ASN A O 1
ATOM 1167 N N . SER A 1 148 ? -12.228 4.496 24.400 1.00 85.62 148 SER A N 1
ATOM 1168 C CA . SER A 1 148 ? -12.392 5.880 24.871 1.00 85.62 148 SER A CA 1
ATOM 1169 C C . SER A 1 148 ? -11.062 6.590 25.162 1.00 85.62 148 SER A C 1
ATOM 1171 O O . SER A 1 148 ? -10.059 5.961 25.487 1.00 85.62 148 SER A O 1
ATOM 1173 N N . VAL A 1 149 ? -11.038 7.922 25.023 1.00 85.56 149 VAL A N 1
ATOM 1174 C CA . VAL A 1 149 ? -9.870 8.762 25.353 1.00 85.56 149 VAL A CA 1
ATOM 1175 C C . VAL A 1 149 ? -10.221 9.699 26.498 1.00 85.56 149 VAL A C 1
ATOM 1177 O O . VAL A 1 149 ? -11.159 10.498 26.373 1.00 85.56 149 VAL A O 1
ATOM 1180 N N . ASN A 1 150 ? -9.401 9.666 27.544 1.00 83.06 150 ASN A N 1
ATOM 1181 C CA . ASN A 1 150 ? -9.464 10.569 28.679 1.00 83.06 150 ASN A CA 1
ATOM 1182 C C . ASN A 1 150 ? -8.116 11.289 28.829 1.00 83.06 150 ASN A C 1
ATOM 1184 O O . ASN A 1 150 ? -7.050 10.704 28.687 1.00 83.06 150 ASN A O 1
ATOM 1188 N N . GLY A 1 151 ? -8.150 12.590 29.102 1.00 79.88 151 GLY A N 1
ATOM 1189 C CA . GLY A 1 151 ? -6.924 13.376 29.260 1.00 79.88 151 GLY A CA 1
ATOM 1190 C C . GLY A 1 151 ? -6.399 14.008 27.968 1.00 79.88 151 GLY A C 1
ATOM 1191 O O . GLY A 1 151 ? -6.819 13.712 26.843 1.00 79.88 151 GLY A O 1
ATOM 1192 N N . LYS A 1 152 ? -5.508 14.987 28.145 1.00 83.25 152 LYS A N 1
ATOM 1193 C CA . LYS A 1 152 ? -4.986 15.815 27.044 1.00 83.25 152 LYS A CA 1
ATOM 1194 C C . LYS A 1 152 ? -3.820 15.134 26.332 1.00 83.25 152 LYS A C 1
ATOM 1196 O O . LYS A 1 152 ? -3.670 15.315 25.121 1.00 83.25 152 LYS A O 1
ATOM 1201 N N . SER A 1 153 ? -3.031 14.335 27.050 1.00 84.31 153 SER A N 1
ATOM 1202 C CA . SER A 1 153 ? -1.833 13.690 26.505 1.00 84.31 153 SER A CA 1
ATOM 1203 C C . SER A 1 153 ? -2.204 12.623 25.476 1.00 84.31 153 SER A C 1
ATOM 1205 O O . SER A 1 153 ? -1.592 12.556 24.409 1.00 84.31 153 SER A O 1
ATOM 1207 N N . GLY A 1 154 ? -3.276 11.862 25.728 1.00 83.25 154 GLY A N 1
ATOM 1208 C CA . GLY A 1 154 ? -3.806 10.878 24.778 1.00 83.25 154 GLY A CA 1
ATOM 1209 C C . GLY A 1 154 ? -4.286 11.513 23.469 1.00 83.25 154 GLY A C 1
ATOM 1210 O O . GLY A 1 154 ? -3.939 11.054 22.379 1.00 83.25 154 GLY A O 1
ATOM 1211 N N . ILE A 1 155 ? -5.010 12.635 23.551 1.00 86.88 155 ILE A N 1
ATOM 1212 C CA . ILE A 1 155 ? -5.449 13.391 22.365 1.00 86.88 155 ILE A CA 1
ATOM 1213 C C . ILE A 1 155 ? -4.243 13.934 21.589 1.00 86.88 155 ILE A C 1
ATOM 1215 O O . ILE A 1 155 ? -4.234 13.890 20.356 1.00 86.88 155 ILE A O 1
ATOM 1219 N N . GLN A 1 156 ? -3.207 14.417 22.280 1.00 87.06 156 GLN A N 1
ATOM 1220 C CA . GLN A 1 156 ? -1.985 14.907 21.643 1.00 87.06 156 GLN A CA 1
ATOM 1221 C C . GLN A 1 156 ? -1.221 13.784 20.922 1.00 87.06 156 GLN A C 1
ATOM 1223 O O . GLN A 1 156 ? -0.779 13.989 19.789 1.00 87.06 156 GLN A O 1
ATOM 1228 N N . LEU A 1 157 ? -1.116 12.595 21.524 1.00 86.25 157 LEU A N 1
ATOM 1229 C CA . LEU A 1 157 ? -0.518 11.408 20.902 1.00 86.25 157 LEU A CA 1
ATOM 1230 C C . LEU A 1 157 ? -1.249 11.031 19.604 1.00 86.25 157 LEU A C 1
ATOM 1232 O O . LEU A 1 157 ? -0.626 10.887 18.550 1.00 86.25 157 LEU A O 1
ATOM 1236 N N . LEU A 1 158 ? -2.579 10.933 19.658 1.00 88.56 158 LEU A N 1
ATOM 1237 C CA . LEU A 1 158 ? -3.409 10.618 18.491 1.00 88.56 158 LEU A CA 1
ATOM 1238 C C . LEU A 1 158 ? -3.320 11.710 17.418 1.00 88.56 158 LEU A C 1
ATOM 1240 O O . LEU A 1 158 ? -3.222 11.409 16.226 1.00 88.56 158 LEU A O 1
ATOM 1244 N N . THR A 1 159 ? -3.236 12.975 17.832 1.00 88.75 159 THR A N 1
ATOM 1245 C CA . THR A 1 159 ? -3.070 14.112 16.921 1.00 88.75 159 THR A CA 1
ATOM 1246 C C . THR A 1 159 ? -1.768 14.019 16.126 1.00 88.75 159 THR A C 1
ATOM 1248 O O . THR A 1 159 ? -1.774 14.275 14.923 1.00 88.75 159 THR A O 1
ATOM 1251 N N . GLN A 1 160 ? -0.666 13.572 16.741 1.00 86.38 160 GLN A N 1
ATOM 1252 C CA . GLN A 1 160 ? 0.593 13.323 16.023 1.00 86.38 160 GLN A CA 1
ATOM 1253 C C . GLN A 1 160 ? 0.489 12.189 14.993 1.00 86.38 160 GLN A C 1
ATOM 1255 O O . GLN A 1 160 ? 1.177 12.205 13.967 1.00 86.38 160 GLN A O 1
ATOM 1260 N N . LEU A 1 161 ? -0.393 11.216 15.232 1.00 85.88 161 LEU A N 1
ATOM 1261 C CA . LEU A 1 161 ? -0.723 10.157 14.276 1.00 85.88 161 LEU A CA 1
ATOM 1262 C C . LEU A 1 161 ? -1.738 10.603 13.210 1.00 85.88 161 LEU A C 1
ATOM 1264 O O . LEU A 1 161 ? -2.076 9.804 12.337 1.00 85.88 161 LEU A O 1
ATOM 1268 N N . HIS A 1 162 ? -2.146 11.878 13.219 1.00 88.19 162 HIS A N 1
ATOM 1269 C CA . HIS A 1 162 ? -3.176 12.464 12.357 1.00 88.19 162 HIS A CA 1
ATOM 1270 C C . HIS A 1 162 ? -4.585 11.911 12.621 1.00 88.19 162 HIS A C 1
ATOM 1272 O O . HIS A 1 162 ? -5.409 11.817 11.714 1.00 88.19 162 HIS A O 1
ATOM 1278 N N . ILE A 1 163 ? -4.877 11.559 13.871 1.00 90.25 163 ILE A N 1
ATOM 1279 C CA . ILE A 1 163 ? -6.149 10.976 14.298 1.00 90.25 163 ILE A CA 1
ATOM 1280 C C . ILE A 1 163 ? -6.809 11.930 15.287 1.00 90.25 163 ILE A C 1
ATOM 1282 O O . ILE A 1 163 ? -6.224 12.277 16.310 1.00 90.25 163 ILE A O 1
ATOM 1286 N N . GLN A 1 164 ? -8.033 12.355 14.991 1.00 89.94 164 GLN A N 1
ATOM 1287 C CA . GLN A 1 164 ? -8.847 13.146 15.903 1.00 89.94 164 GLN A CA 1
ATOM 1288 C C . GLN A 1 164 ? -9.971 12.276 16.457 1.00 89.94 164 GLN A C 1
ATOM 1290 O O . GLN A 1 164 ? -10.891 11.905 15.731 1.00 89.94 164 GLN A O 1
ATOM 1295 N N . VAL A 1 165 ? -9.900 11.966 17.748 1.00 87.62 165 VAL A N 1
ATOM 1296 C CA . VAL A 1 165 ? -10.964 11.272 18.483 1.00 87.62 165 VAL A CA 1
ATOM 1297 C C . VAL A 1 165 ? -11.718 12.287 19.334 1.00 87.62 165 VAL A C 1
ATOM 1299 O O . VAL A 1 165 ? -11.137 13.257 19.827 1.00 87.62 165 VAL A O 1
ATOM 1302 N N . TYR A 1 166 ? -13.017 12.070 19.505 1.00 83.31 166 TYR A N 1
ATOM 1303 C CA . TYR A 1 166 ? -13.833 12.850 20.427 1.00 83.31 166 TYR A CA 1
ATOM 1304 C C . TYR A 1 166 ? -13.648 12.296 21.850 1.00 83.31 166 TYR A C 1
ATOM 1306 O O . TYR A 1 166 ? -14.060 11.177 22.148 1.00 83.31 166 TYR A O 1
ATOM 1314 N N . GLY A 1 167 ? -12.954 13.050 22.707 1.00 75.31 167 GLY A N 1
ATOM 1315 C CA . GLY A 1 167 ? -12.653 12.638 24.084 1.00 75.31 167 GLY A CA 1
ATOM 1316 C C . GLY A 1 167 ? -13.867 12.666 25.020 1.00 75.31 167 GLY A C 1
ATOM 1317 O O . GLY A 1 167 ? -14.958 13.072 24.620 1.00 75.31 167 GLY A O 1
ATOM 1318 N N . GLY A 1 168 ? -13.650 12.258 26.273 1.00 73.88 168 GLY A N 1
ATOM 1319 C CA . GLY A 1 168 ? -14.654 12.336 27.339 1.00 73.88 168 GLY A CA 1
ATOM 1320 C C . GLY A 1 168 ? -15.707 11.237 27.257 1.00 73.88 168 GLY A C 1
ATOM 1321 O O . GLY A 1 168 ? -16.878 11.515 27.450 1.00 73.88 168 GLY A O 1
ATOM 1322 N N . GLY A 1 169 ? -15.314 10.000 26.929 1.00 78.00 169 GLY A N 1
ATOM 1323 C CA . GLY A 1 169 ? -16.217 8.840 26.822 1.00 78.00 169 GLY A CA 1
ATOM 1324 C C . GLY A 1 169 ? -17.403 9.023 25.870 1.00 78.00 169 GLY A C 1
ATOM 1325 O O . GLY A 1 169 ? -18.478 8.475 26.109 1.00 78.00 169 GLY A O 1
ATOM 1326 N N . SER A 1 170 ? -17.219 9.808 24.806 1.00 86.50 170 SER A N 1
ATOM 1327 C CA . SER A 1 170 ? -18.211 9.897 23.737 1.00 86.50 170 SER A CA 1
ATOM 1328 C C . SER A 1 170 ? -18.466 8.517 23.121 1.00 86.50 170 SER A C 1
ATOM 1330 O O . SER A 1 170 ? -17.616 7.633 23.168 1.00 86.50 170 SER A O 1
ATOM 1332 N N . TYR A 1 171 ? -19.638 8.302 22.539 1.00 87.81 171 TYR A N 1
ATOM 1333 C CA . TYR A 1 171 ? -19.940 7.064 21.830 1.00 87.81 171 TYR A CA 1
ATOM 1334 C C . TYR A 1 171 ? -20.774 7.345 20.593 1.00 87.81 171 TYR A C 1
ATOM 1336 O O . TYR A 1 171 ? -21.427 8.380 20.451 1.00 87.81 171 TYR A O 1
ATOM 1344 N N . VAL A 1 172 ? -20.733 6.408 19.662 1.00 88.50 172 VAL A N 1
ATOM 1345 C CA . VAL A 1 172 ? -21.433 6.517 18.392 1.00 88.50 172 VAL A CA 1
ATOM 1346 C C . VAL A 1 172 ? -22.694 5.684 18.436 1.00 88.50 172 VAL A C 1
ATOM 1348 O O . VAL A 1 172 ? -22.682 4.540 18.884 1.00 88.50 172 VAL A O 1
ATOM 1351 N N . LYS A 1 173 ? -23.783 6.254 17.927 1.00 85.75 173 LYS A N 1
ATOM 1352 C CA . LYS A 1 173 ? -25.051 5.551 17.793 1.00 85.75 173 LYS A CA 1
ATOM 1353 C C . LYS A 1 173 ? -25.710 5.931 16.480 1.00 85.75 173 LYS A C 1
ATOM 1355 O O . LYS A 1 173 ? -25.771 7.105 16.113 1.00 85.75 173 LYS A O 1
ATOM 1360 N N . ASP A 1 174 ? -26.244 4.923 15.805 1.00 85.00 174 ASP A N 1
ATOM 1361 C CA . ASP A 1 174 ? -27.143 5.104 14.675 1.00 85.00 174 ASP A CA 1
ATOM 1362 C C . ASP A 1 174 ? -28.594 4.933 15.158 1.00 85.00 174 ASP A C 1
ATOM 1364 O O . ASP A 1 174 ? -28.985 3.831 15.555 1.00 85.00 174 ASP A O 1
ATOM 1368 N N . PRO A 1 175 ? -29.417 5.998 15.162 1.00 80.38 175 PRO A N 1
ATOM 1369 C CA . PRO A 1 175 ? -30.820 5.900 15.558 1.00 80.38 175 PRO A CA 1
ATOM 1370 C C . PRO A 1 175 ? -31.647 4.956 14.671 1.00 80.38 175 PRO A C 1
ATOM 1372 O O . PRO A 1 175 ? -32.640 4.402 15.148 1.00 80.38 175 PRO A O 1
ATOM 1375 N N . PHE A 1 176 ? -31.242 4.767 13.410 1.00 78.69 176 PHE A N 1
ATOM 1376 C CA . PHE A 1 176 ? -31.989 4.016 12.396 1.00 78.69 176 PHE A CA 1
ATOM 1377 C C . PHE A 1 176 ? -31.406 2.618 12.130 1.00 78.69 176 PHE A C 1
ATOM 1379 O O . PHE A 1 176 ? -32.139 1.715 11.735 1.00 78.69 176 PHE A O 1
ATOM 1386 N N . GLY A 1 177 ? -30.114 2.413 12.389 1.00 66.94 177 GLY A N 1
ATOM 1387 C CA . GLY A 1 177 ? -29.384 1.160 12.152 1.00 66.94 177 GLY A CA 1
ATOM 1388 C C . GLY A 1 177 ? -29.307 0.211 13.354 1.00 66.94 177 GLY A C 1
ATOM 1389 O O . GLY A 1 177 ? -28.243 -0.352 13.608 1.00 66.94 177 GLY A O 1
ATOM 1390 N N . LYS A 1 178 ? -30.385 0.043 14.133 1.00 61.66 178 LYS A N 1
ATOM 1391 C CA . LYS A 1 178 ? -30.345 -0.758 15.374 1.00 61.66 178 LYS A CA 1
ATOM 1392 C C . LYS A 1 178 ? -29.961 -2.219 15.109 1.00 61.66 178 LYS A C 1
ATOM 1394 O O . LYS A 1 178 ? -30.631 -2.907 14.339 1.00 61.66 178 LYS A O 1
ATOM 1399 N N . ALA A 1 179 ? -28.943 -2.715 15.815 1.00 60.31 179 ALA A N 1
ATOM 1400 C CA . ALA A 1 179 ? -28.755 -4.151 15.976 1.00 60.31 179 ALA A CA 1
ATOM 1401 C C . ALA A 1 179 ? -29.870 -4.713 16.879 1.00 60.31 179 ALA A C 1
ATOM 1403 O O . ALA A 1 179 ? -30.316 -4.057 17.824 1.00 60.31 179 ALA A O 1
ATOM 1404 N N . SER A 1 180 ? -30.378 -5.906 16.560 1.00 46.62 180 SER A N 1
ATOM 1405 C CA . SER A 1 180 ? -31.428 -6.557 17.350 1.00 46.62 180 SER A CA 1
ATOM 1406 C C . SER A 1 180 ? -30.912 -6.835 18.765 1.00 46.62 180 SER A C 1
ATOM 1408 O O . SER A 1 180 ? -29.979 -7.611 18.913 1.00 46.62 180 SER A O 1
ATOM 1410 N N . GLN A 1 181 ? -31.559 -6.276 19.796 1.00 49.41 181 GLN A N 1
ATOM 1411 C CA . GLN A 1 181 ? -31.236 -6.413 21.233 1.00 49.41 181 GLN A CA 1
ATOM 1412 C C . GLN A 1 181 ? -31.376 -7.843 21.804 1.00 49.41 181 GLN A C 1
ATOM 1414 O O . GLN A 1 181 ? -31.541 -8.027 23.010 1.00 49.41 181 GLN A O 1
ATOM 1419 N N . LYS A 1 182 ? -31.348 -8.884 20.968 1.00 38.91 182 LYS A N 1
ATOM 1420 C CA . LYS A 1 182 ? -31.296 -10.261 21.458 1.00 38.91 182 LYS A CA 1
ATOM 1421 C C . LYS A 1 182 ? -29.850 -10.545 21.846 1.00 38.91 182 LYS A C 1
ATOM 1423 O O . LYS A 1 182 ? -29.038 -10.887 20.995 1.00 38.91 182 LYS A O 1
ATOM 1428 N N . GLY A 1 183 ? -29.548 -10.330 23.127 1.00 41.03 183 GLY A N 1
ATOM 1429 C CA . GLY A 1 183 ? -28.257 -10.662 23.720 1.00 41.03 183 GLY A CA 1
ATOM 1430 C C . GLY A 1 183 ? -27.850 -12.096 23.386 1.00 41.03 183 GLY A C 1
ATOM 1431 O O . GLY A 1 183 ? -28.688 -12.999 23.364 1.00 41.03 183 GLY A O 1
ATOM 1432 N N . VAL A 1 184 ? -26.568 -12.282 23.093 1.00 42.16 184 VAL A N 1
ATOM 1433 C CA . VAL A 1 184 ? -25.969 -13.602 22.891 1.00 42.16 184 VAL A CA 1
ATOM 1434 C C . VAL A 1 184 ? -25.588 -14.157 24.261 1.00 42.16 184 VAL A C 1
ATOM 1436 O O . VAL A 1 184 ? -25.021 -13.442 25.086 1.00 42.16 184 VAL A O 1
ATOM 1439 N N . GLU A 1 185 ? -25.946 -15.412 24.524 1.00 37.03 185 GLU A N 1
ATOM 1440 C CA . GLU A 1 185 ? -25.543 -16.113 25.744 1.00 37.03 185 GLU A CA 1
ATOM 1441 C C . GLU A 1 185 ? -24.069 -16.518 25.622 1.00 37.03 185 GLU A C 1
ATOM 1443 O O . GLU A 1 185 ? -23.694 -17.273 24.727 1.00 37.03 185 GLU A O 1
ATOM 1448 N N . MET A 1 186 ? -23.237 -15.972 26.509 1.00 41.09 186 MET A N 1
ATOM 1449 C CA . MET A 1 186 ? -21.821 -16.308 26.673 1.00 41.09 186 MET A CA 1
ATOM 1450 C C . MET A 1 186 ? -21.618 -17.000 28.036 1.00 41.09 186 MET A C 1
ATOM 1452 O O . MET A 1 186 ? -22.477 -16.857 28.912 1.00 41.09 186 MET A O 1
ATOM 1456 N N . PRO A 1 187 ? -20.498 -17.721 28.256 1.00 37.91 187 PRO A N 1
ATOM 1457 C CA . PRO A 1 187 ? -20.250 -18.489 29.485 1.00 37.91 187 PRO A CA 1
ATOM 1458 C C . PRO A 1 187 ? -20.308 -17.673 30.790 1.00 37.91 187 PRO A C 1
ATOM 1460 O O . PRO A 1 187 ? -20.572 -18.239 31.844 1.00 37.91 187 PRO A O 1
ATOM 1463 N N . GLU A 1 188 ? -20.104 -16.353 30.721 1.00 35.88 188 GLU A N 1
ATOM 1464 C CA . GLU A 1 188 ? -20.080 -15.438 31.877 1.00 35.88 188 GLU A CA 1
ATOM 1465 C C . GLU A 1 188 ? -21.359 -14.581 32.027 1.00 35.88 188 GLU A C 1
ATOM 1467 O O . GLU A 1 188 ? -21.417 -13.685 32.867 1.00 35.88 188 GLU A O 1
ATOM 1472 N N . GLY A 1 189 ? -22.416 -14.862 31.251 1.00 34.44 189 GLY A N 1
ATOM 1473 C CA . GLY A 1 189 ? -23.729 -14.217 31.380 1.00 34.44 189 GLY A CA 1
ATOM 1474 C C . GLY A 1 189 ? -24.210 -13.463 30.133 1.00 34.44 189 GLY A C 1
ATOM 1475 O O . GLY A 1 189 ? -23.551 -13.421 29.093 1.00 34.44 189 GLY A O 1
ATOM 1476 N N . ARG A 1 190 ? -25.416 -12.878 30.224 1.00 36.44 190 ARG A N 1
ATOM 1477 C CA . ARG A 1 190 ? -26.008 -12.045 29.161 1.00 36.44 190 ARG A CA 1
ATOM 1478 C C . ARG A 1 190 ? -25.375 -10.659 29.173 1.00 36.44 190 ARG A C 1
ATOM 1480 O O . ARG A 1 190 ? -25.666 -9.853 30.052 1.00 36.44 190 ARG A O 1
ATOM 1487 N N . ILE A 1 191 ? -24.571 -10.358 28.160 1.00 43.72 191 ILE A N 1
ATOM 1488 C CA . ILE A 1 191 ? -24.037 -9.013 27.947 1.00 43.72 191 ILE A CA 1
ATOM 1489 C C . ILE A 1 191 ? -25.027 -8.253 27.060 1.00 43.72 191 ILE A C 1
ATOM 1491 O O . ILE A 1 191 ? -25.328 -8.659 25.934 1.00 43.72 191 ILE A O 1
ATOM 1495 N N . ASN A 1 192 ? -25.581 -7.156 27.582 1.00 43.34 192 ASN A N 1
ATOM 1496 C CA . ASN A 1 192 ? -26.430 -6.265 26.797 1.00 43.34 192 ASN A CA 1
ATOM 1497 C C . ASN A 1 192 ? -25.590 -5.669 25.662 1.00 43.34 192 ASN A C 1
ATOM 1499 O O . ASN A 1 192 ? -24.639 -4.941 25.927 1.00 43.34 192 ASN A O 1
ATOM 1503 N N . GLN A 1 193 ? -25.986 -5.891 24.406 1.00 54.03 193 GLN A N 1
ATOM 1504 C CA . GLN A 1 193 ? -25.353 -5.306 23.208 1.00 54.03 193 GLN A CA 1
ATOM 1505 C C . GLN A 1 193 ? -25.512 -3.768 23.099 1.00 54.03 193 GLN A C 1
ATOM 1507 O O . GLN A 1 193 ? -25.375 -3.200 22.020 1.00 54.03 193 GLN A O 1
ATOM 1512 N 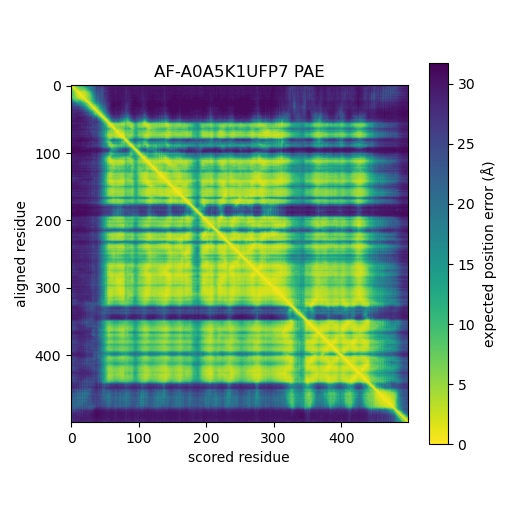N . GLY A 1 194 ? -25.809 -3.084 24.210 1.00 58.41 194 GLY A N 1
ATOM 1513 C CA . GLY A 1 194 ? -25.785 -1.631 24.365 1.00 58.41 194 GLY A CA 1
ATOM 1514 C C . GLY A 1 194 ? -26.305 -0.842 23.160 1.00 58.41 194 GLY A C 1
ATOM 1515 O O . GLY A 1 194 ? -27.430 -1.033 22.695 1.00 58.41 194 GLY A O 1
ATOM 1516 N N . TYR A 1 195 ? -25.463 0.071 22.675 1.00 68.81 195 TYR A N 1
ATOM 1517 C CA . TYR A 1 195 ? -25.706 0.930 21.512 1.00 68.81 195 TYR A CA 1
ATOM 1518 C C . TYR A 1 195 ? -25.129 0.355 20.209 1.00 68.81 195 TYR A C 1
ATOM 1520 O O . TYR A 1 195 ? -24.850 1.120 19.285 1.00 68.81 195 TYR A O 1
ATOM 1528 N N . ALA A 1 196 ? -24.919 -0.963 20.128 1.00 80.62 196 ALA A N 1
ATOM 1529 C CA . ALA A 1 196 ? -24.332 -1.577 18.947 1.00 80.62 196 ALA A CA 1
ATOM 1530 C C . ALA A 1 196 ? -25.224 -1.392 17.709 1.00 80.62 196 ALA A C 1
ATOM 1532 O O . ALA A 1 196 ? -26.458 -1.469 17.765 1.00 80.62 196 ALA A O 1
ATOM 1533 N N . PHE A 1 197 ? -24.588 -1.152 16.568 1.00 84.88 197 PHE A N 1
ATOM 1534 C CA . PHE A 1 197 ? -25.265 -0.965 15.290 1.00 84.88 197 PHE A CA 1
ATOM 1535 C C . PHE A 1 197 ? -24.527 -1.699 14.174 1.00 84.88 197 PHE A C 1
ATOM 1537 O O . PHE A 1 197 ? -23.340 -2.014 14.290 1.00 84.88 197 PHE A O 1
ATOM 1544 N N . TYR A 1 198 ? -25.242 -1.979 13.085 1.00 85.75 198 TYR A N 1
ATOM 1545 C CA . TYR A 1 198 ? -24.643 -2.582 11.899 1.00 85.75 198 TYR A CA 1
ATOM 1546 C C . TYR A 1 198 ? -24.147 -1.504 10.935 1.00 85.75 198 TYR A C 1
ATOM 1548 O O . TYR A 1 198 ? -24.908 -0.624 10.536 1.00 85.75 198 TYR A O 1
ATOM 1556 N N . THR A 1 199 ? -22.892 -1.605 10.497 1.00 84.69 199 THR A N 1
ATOM 1557 C CA . THR A 1 199 ? -22.340 -0.784 9.411 1.00 84.69 199 THR A CA 1
ATOM 1558 C C . THR A 1 199 ? -22.002 -1.643 8.197 1.00 84.69 199 THR A C 1
ATOM 1560 O O . THR A 1 199 ? -21.385 -2.700 8.316 1.00 84.69 199 THR A O 1
ATOM 1563 N N . GLY A 1 200 ? -22.429 -1.197 7.014 1.00 83.12 200 GLY A N 1
ATOM 1564 C CA . GLY A 1 200 ? -22.077 -1.805 5.725 1.00 83.12 200 GLY A CA 1
ATOM 1565 C C . GLY A 1 200 ? -21.159 -0.931 4.867 1.00 83.12 200 GLY A C 1
ATOM 1566 O O . GLY A 1 200 ? -20.844 -1.295 3.731 1.00 83.12 200 GLY A O 1
ATOM 1567 N N . GLU A 1 201 ? -20.738 0.227 5.383 1.00 87.50 201 GLU A N 1
ATOM 1568 C CA . GLU A 1 201 ? -19.910 1.195 4.658 1.00 87.50 201 GLU A CA 1
ATOM 1569 C C . GLU A 1 201 ? -18.424 0.856 4.822 1.00 87.50 201 GLU A C 1
ATOM 1571 O O . GLU A 1 201 ? -17.649 1.521 5.506 1.00 87.50 201 GLU A O 1
ATOM 1576 N N . ILE A 1 202 ? -18.038 -0.255 4.196 1.00 89.25 202 ILE A N 1
ATOM 1577 C CA . ILE A 1 202 ? -16.667 -0.762 4.174 1.00 89.25 202 ILE A CA 1
ATOM 1578 C C . ILE A 1 202 ? -16.010 -0.371 2.849 1.00 89.25 202 ILE A C 1
ATOM 1580 O O . ILE A 1 202 ? -16.641 -0.428 1.786 1.00 89.25 202 ILE A O 1
ATOM 1584 N N . ILE A 1 203 ? -14.723 -0.032 2.895 1.00 88.88 203 ILE A N 1
ATOM 1585 C CA . ILE A 1 203 ? -13.908 0.260 1.718 1.00 88.88 203 ILE A CA 1
ATOM 1586 C C . ILE A 1 203 ? -13.999 -0.874 0.683 1.00 88.88 203 ILE A C 1
ATOM 1588 O O . ILE A 1 203 ? -13.921 -2.058 1.011 1.00 88.88 203 ILE A O 1
ATOM 1592 N N . ARG A 1 204 ? -14.190 -0.506 -0.588 1.00 87.94 204 ARG A N 1
ATOM 1593 C CA . ARG A 1 204 ? -14.410 -1.453 -1.694 1.00 87.94 204 ARG A CA 1
ATOM 1594 C C . ARG A 1 204 ? -13.189 -1.584 -2.592 1.00 87.94 204 ARG A C 1
ATOM 1596 O O . ARG A 1 204 ? -12.412 -0.639 -2.722 1.00 87.94 204 ARG A O 1
ATOM 1603 N N . ASP A 1 205 ? -13.064 -2.742 -3.239 1.00 83.62 205 ASP A N 1
ATOM 1604 C CA . ASP A 1 205 ? -12.043 -3.045 -4.255 1.00 83.62 205 ASP A CA 1
ATOM 1605 C C . ASP A 1 205 ? -10.591 -2.811 -3.778 1.00 83.62 205 ASP A C 1
ATOM 1607 O O . ASP A 1 205 ? -9.724 -2.348 -4.531 1.00 83.62 205 ASP A O 1
ATOM 1611 N N . THR A 1 206 ? -10.310 -3.134 -2.510 1.00 86.69 206 THR A N 1
ATOM 1612 C CA . THR A 1 206 ? -8.964 -3.048 -1.920 1.00 86.69 206 THR A CA 1
ATOM 1613 C C . THR A 1 206 ? -8.496 -4.400 -1.387 1.00 86.69 206 THR A C 1
ATOM 1615 O O . THR A 1 206 ? -9.322 -5.229 -1.031 1.00 86.69 206 THR A O 1
ATOM 1618 N N . PRO A 1 207 ? -7.177 -4.633 -1.281 1.00 85.50 207 PRO A N 1
ATOM 1619 C CA . PRO A 1 207 ? -6.638 -5.834 -0.641 1.00 85.50 207 PRO A CA 1
ATOM 1620 C C . PRO A 1 207 ? -6.691 -5.786 0.902 1.00 85.50 207 PRO A C 1
ATOM 1622 O O . PRO A 1 207 ? -6.149 -6.686 1.538 1.00 85.50 207 PRO A O 1
ATOM 1625 N N . ILE A 1 208 ? -7.269 -4.729 1.498 1.00 87.25 208 ILE A N 1
ATOM 1626 C CA . ILE A 1 208 ? -7.427 -4.595 2.958 1.00 87.25 208 ILE A CA 1
ATOM 1627 C C . ILE A 1 208 ? -8.554 -5.506 3.440 1.00 87.25 208 ILE A C 1
ATOM 1629 O O . ILE A 1 208 ? -8.370 -6.256 4.388 1.00 87.25 208 ILE A O 1
ATOM 1633 N N . VAL A 1 209 ? -9.703 -5.427 2.763 1.00 85.94 209 VAL A N 1
ATOM 1634 C CA . VAL A 1 209 ? -10.909 -6.206 3.046 1.00 85.94 209 VAL A CA 1
ATOM 1635 C C . VAL A 1 209 ? -11.474 -6.684 1.718 1.00 85.94 209 VAL A C 1
ATOM 1637 O O . VAL A 1 209 ? -11.606 -5.891 0.781 1.00 85.94 209 VAL A O 1
ATOM 1640 N N . ASP A 1 210 ? -11.834 -7.961 1.628 1.00 82.44 210 ASP A N 1
ATOM 1641 C CA . ASP A 1 210 ? -12.414 -8.532 0.413 1.00 82.44 210 ASP A CA 1
ATOM 1642 C C . ASP A 1 210 ? -13.875 -8.084 0.259 1.00 82.44 210 ASP A C 1
ATOM 1644 O O . ASP A 1 210 ? -14.806 -8.743 0.721 1.00 82.44 210 ASP A O 1
ATOM 1648 N N . ASN A 1 211 ? -14.092 -6.905 -0.322 1.00 80.81 211 ASN A N 1
ATOM 1649 C CA . ASN A 1 211 ? -15.422 -6.337 -0.539 1.00 80.81 211 ASN A CA 1
ATOM 1650 C C . ASN A 1 211 ? -15.568 -5.843 -1.990 1.00 80.81 211 ASN A C 1
ATOM 1652 O O . ASN A 1 211 ? -15.332 -4.659 -2.269 1.00 80.81 211 ASN A O 1
ATOM 1656 N N . PRO A 1 212 ? -15.896 -6.737 -2.942 1.00 73.56 212 PRO A N 1
ATOM 1657 C CA . PRO A 1 212 ? -16.000 -6.376 -4.350 1.00 73.56 212 PRO A CA 1
ATOM 1658 C C . PRO A 1 212 ? -17.252 -5.532 -4.618 1.00 73.56 212 PRO A C 1
ATOM 1660 O O . PRO A 1 212 ? -18.359 -5.899 -4.221 1.00 73.56 212 PRO A O 1
ATOM 1663 N N . SER A 1 213 ? -17.109 -4.445 -5.385 1.00 68.06 213 SER A N 1
ATOM 1664 C CA . SER A 1 213 ? -18.229 -3.544 -5.722 1.00 68.06 213 SER A CA 1
ATOM 1665 C C . SER A 1 213 ? -19.384 -4.217 -6.488 1.00 68.06 213 SER A C 1
ATOM 1667 O O . SER A 1 213 ? -20.497 -3.696 -6.488 1.00 68.06 213 SER A O 1
ATOM 1669 N N . GLY A 1 214 ? -19.139 -5.369 -7.127 1.00 60.28 214 GLY A N 1
ATOM 1670 C CA . GLY A 1 214 ? -20.135 -6.155 -7.871 1.00 60.28 214 GLY A CA 1
ATOM 1671 C C . GLY A 1 214 ? -20.789 -7.304 -7.088 1.00 60.28 214 GLY A C 1
ATOM 1672 O O . GLY A 1 214 ? -21.529 -8.094 -7.675 1.00 60.28 214 GLY A O 1
ATOM 1673 N N . GLY A 1 215 ? -20.500 -7.455 -5.791 1.00 59.72 215 GLY A N 1
ATOM 1674 C CA . GLY A 1 215 ? -21.065 -8.523 -4.965 1.00 59.72 215 GLY A CA 1
ATOM 1675 C C . GLY A 1 215 ? -22.549 -8.306 -4.646 1.00 59.72 215 GLY A C 1
ATOM 1676 O O . GLY A 1 215 ? -22.949 -7.234 -4.204 1.00 59.72 215 GLY A O 1
ATOM 1677 N N . LYS A 1 216 ? -23.378 -9.350 -4.802 1.00 54.81 216 LYS A N 1
ATOM 1678 C CA . LYS A 1 216 ? -24.808 -9.315 -4.421 1.00 54.81 216 LYS A CA 1
ATOM 1679 C C . LYS A 1 216 ? -25.040 -9.255 -2.900 1.00 54.81 216 LYS A C 1
ATOM 1681 O O . LYS A 1 216 ? -26.148 -8.946 -2.475 1.00 54.81 216 LYS A O 1
ATOM 1686 N N . LYS A 1 217 ? -24.028 -9.562 -2.078 1.00 65.25 217 LYS A N 1
ATOM 1687 C CA . LYS A 1 217 ? -24.109 -9.555 -0.608 1.00 65.25 217 LYS A CA 1
ATOM 1688 C C . LYS A 1 217 ? -23.253 -8.422 -0.044 1.00 65.25 217 LYS A C 1
ATOM 1690 O O . LYS A 1 217 ? -22.033 -8.474 -0.152 1.00 65.25 217 LYS A O 1
ATOM 1695 N N . LYS A 1 218 ? -23.893 -7.421 0.565 1.00 69.75 218 LYS A N 1
ATOM 1696 C CA . LYS A 1 218 ? -23.199 -6.410 1.374 1.00 69.75 218 LYS A CA 1
ATOM 1697 C C . LYS A 1 218 ? -22.745 -7.060 2.682 1.00 69.75 218 LYS A C 1
ATOM 1699 O O . LYS A 1 218 ? -23.557 -7.688 3.359 1.00 69.75 218 LYS A O 1
ATOM 1704 N N . LYS A 1 219 ? -21.459 -6.928 3.013 1.00 82.44 219 LYS A N 1
ATOM 1705 C CA . LYS A 1 219 ? -20.925 -7.299 4.329 1.00 82.44 219 LYS A CA 1
ATOM 1706 C C . LYS A 1 219 ? -21.403 -6.265 5.348 1.00 82.44 219 LYS A C 1
ATOM 1708 O O . LYS A 1 219 ? -21.267 -5.070 5.099 1.00 82.44 219 LYS A O 1
ATOM 1713 N N . PHE A 1 220 ? -21.955 -6.722 6.466 1.00 85.56 220 PHE A N 1
ATOM 1714 C CA . PHE A 1 220 ? -22.339 -5.870 7.588 1.00 85.56 220 PHE A CA 1
ATOM 1715 C C . PHE A 1 220 ? -21.491 -6.247 8.795 1.00 85.56 220 PHE A C 1
ATOM 1717 O O . PHE A 1 220 ? -21.339 -7.431 9.088 1.00 85.56 220 PHE A O 1
ATOM 1724 N N . LEU A 1 221 ? -20.940 -5.249 9.475 1.00 88.06 221 LEU A N 1
ATOM 1725 C CA . LEU A 1 221 ? -20.153 -5.404 10.693 1.00 88.06 221 LEU A CA 1
ATOM 1726 C C . LEU A 1 221 ? -20.962 -4.888 11.872 1.00 88.06 221 LEU A C 1
ATOM 1728 O O . LEU A 1 221 ? -21.619 -3.856 11.756 1.00 88.06 221 LEU A O 1
ATOM 1732 N N . LEU A 1 222 ? -20.899 -5.598 12.992 1.00 89.44 222 LEU A N 1
ATOM 1733 C CA . LEU A 1 222 ? -21.434 -5.115 14.257 1.00 89.44 222 LEU A CA 1
ATOM 1734 C C . LEU A 1 222 ? -20.387 -4.208 14.901 1.00 89.44 222 LEU A C 1
AT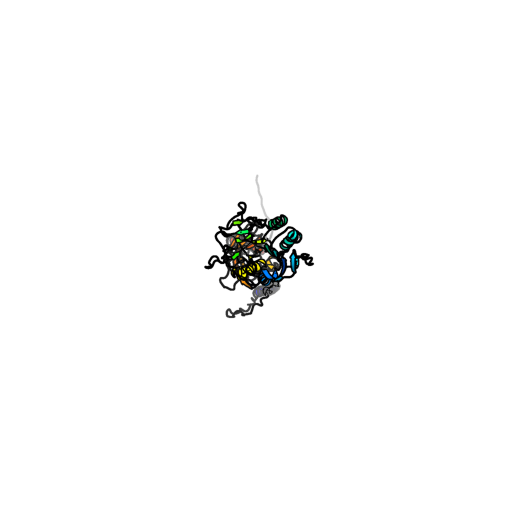OM 1736 O O . LEU A 1 222 ? -19.225 -4.604 15.013 1.00 89.44 222 LEU A O 1
ATOM 1740 N N . TYR A 1 223 ? -20.783 -3.001 15.291 1.00 89.62 223 TYR A N 1
ATOM 1741 C CA . TYR A 1 223 ? -19.877 -2.002 15.843 1.00 89.62 223 TYR A CA 1
ATOM 1742 C C . TYR A 1 223 ? -20.441 -1.366 17.112 1.00 89.62 223 TYR A C 1
ATOM 1744 O O . TYR A 1 223 ? -21.623 -1.028 17.167 1.00 89.62 223 TYR A O 1
ATOM 1752 N N . GLN A 1 224 ? -19.571 -1.154 18.100 1.00 88.19 224 GLN A N 1
ATOM 1753 C CA . GLN A 1 224 ? -19.857 -0.427 19.334 1.00 88.19 224 GLN A CA 1
ATOM 1754 C C . GLN A 1 224 ? -18.586 0.283 19.804 1.00 88.19 224 GLN A C 1
ATOM 1756 O O . GLN A 1 224 ? -17.567 -0.367 20.004 1.00 88.19 224 GLN A O 1
ATOM 1761 N N . GLY A 1 225 ? -18.631 1.600 19.993 1.00 87.44 225 GLY A N 1
ATOM 1762 C CA . GLY A 1 225 ? -17.473 2.367 20.455 1.00 87.44 225 GLY A CA 1
ATOM 1763 C C . GLY A 1 225 ? -17.563 3.844 20.092 1.00 87.44 225 GLY A C 1
ATOM 1764 O O . GLY A 1 225 ? -18.650 4.373 19.837 1.00 87.44 225 GLY A O 1
ATOM 1765 N N . THR A 1 226 ? -16.408 4.504 20.043 1.00 89.88 226 THR A N 1
ATOM 1766 C CA . THR A 1 226 ? -16.276 5.890 19.573 1.00 89.88 226 THR A CA 1
ATOM 1767 C C . THR A 1 226 ? -16.210 5.955 18.044 1.00 89.88 226 THR A C 1
ATOM 1769 O O . THR A 1 226 ? -16.261 4.942 17.347 1.00 89.88 226 THR A O 1
ATOM 1772 N N . ALA A 1 227 ? -16.095 7.162 17.495 1.00 91.00 227 ALA A N 1
ATOM 1773 C CA . ALA A 1 227 ? -15.651 7.394 16.124 1.00 91.00 227 ALA A CA 1
ATOM 1774 C C . ALA A 1 227 ? -14.497 8.386 16.137 1.00 91.00 227 ALA A C 1
ATOM 1776 O O . ALA A 1 227 ? -14.320 9.172 17.073 1.00 91.00 227 ALA A O 1
ATOM 1777 N N . HIS A 1 228 ? -13.758 8.389 15.040 1.00 92.19 228 HIS A N 1
ATOM 1778 C CA . HIS A 1 228 ? -12.671 9.314 14.820 1.00 92.19 228 HIS A CA 1
ATOM 1779 C C . HIS A 1 228 ? -12.772 9.968 13.448 1.00 92.19 228 HIS A C 1
ATOM 1781 O O . HIS A 1 228 ? -13.481 9.525 12.542 1.00 92.19 228 HIS A O 1
ATOM 1787 N N . VAL A 1 229 ? -12.012 11.040 13.291 1.00 92.06 229 VAL A N 1
ATOM 1788 C CA . VAL A 1 229 ? -11.816 11.731 12.026 1.00 92.06 229 VAL A CA 1
ATOM 1789 C C . VAL A 1 229 ? -10.328 11.724 11.728 1.00 92.06 229 VAL A C 1
ATOM 1791 O O . VAL A 1 229 ? -9.504 12.070 12.574 1.00 92.06 229 VAL A O 1
ATOM 1794 N N . MET A 1 230 ? -9.969 11.319 10.517 1.00 88.31 230 MET A N 1
ATOM 1795 C CA . MET A 1 230 ? -8.592 11.422 10.061 1.00 88.31 230 MET A CA 1
ATOM 1796 C C . MET A 1 230 ? -8.267 12.872 9.699 1.00 88.31 230 MET A C 1
ATOM 1798 O O . MET A 1 230 ? -8.946 13.497 8.881 1.00 88.31 230 MET A O 1
ATOM 1802 N N . MET A 1 231 ? -7.216 13.416 10.304 1.00 80.75 231 MET A N 1
ATOM 1803 C CA . MET A 1 231 ? -6.752 14.770 10.036 1.00 80.75 231 MET A CA 1
ATOM 1804 C C . MET A 1 231 ? -5.853 14.804 8.804 1.00 80.75 231 MET A C 1
ATOM 1806 O O . MET A 1 231 ? -4.883 14.064 8.676 1.00 80.75 231 MET A O 1
ATOM 1810 N N . GLY A 1 232 ? -6.153 15.732 7.900 1.00 69.00 232 GLY A N 1
ATOM 1811 C CA . GLY A 1 232 ? -5.386 15.920 6.675 1.00 69.00 232 GLY A CA 1
ATOM 1812 C C . GLY A 1 232 ? -5.793 14.948 5.568 1.00 69.00 232 GLY A C 1
ATOM 1813 O O . GLY A 1 232 ? -5.841 13.734 5.727 1.00 69.00 232 GLY A O 1
ATOM 1814 N N . LYS A 1 233 ? -6.042 15.495 4.376 1.00 63.56 233 LYS A N 1
ATOM 1815 C CA . LYS A 1 233 ? -6.332 14.710 3.168 1.00 63.56 233 LYS A CA 1
ATOM 1816 C C . LYS A 1 233 ? -5.038 14.187 2.544 1.00 63.56 233 LYS A C 1
ATOM 1818 O O . LYS A 1 233 ? -4.735 14.476 1.385 1.00 63.56 233 LYS A O 1
ATOM 1823 N N . THR A 1 234 ? -4.224 13.469 3.314 1.00 71.25 234 THR A N 1
ATOM 1824 C CA . THR A 1 234 ? -3.040 12.829 2.737 1.00 71.25 234 THR A CA 1
ATOM 1825 C C . THR A 1 234 ? -3.485 11.610 1.935 1.00 71.25 234 THR A C 1
ATOM 1827 O O . THR A 1 234 ? -4.355 10.846 2.341 1.00 71.25 234 THR A O 1
ATOM 1830 N N . LYS A 1 235 ? -2.878 11.396 0.766 1.00 74.88 235 LYS A N 1
ATOM 1831 C CA . LYS A 1 235 ? -3.195 10.267 -0.132 1.00 74.88 235 LYS A CA 1
ATOM 1832 C C . LYS A 1 235 ? -2.848 8.879 0.463 1.00 74.88 235 LYS A C 1
ATOM 1834 O O . LYS A 1 235 ? -2.980 7.878 -0.237 1.00 74.88 235 LYS A O 1
ATOM 1839 N N . ASN A 1 236 ? -2.320 8.838 1.685 1.00 83.50 236 ASN A N 1
ATOM 1840 C CA . ASN A 1 236 ? -1.854 7.654 2.410 1.00 83.50 236 ASN A CA 1
ATOM 1841 C C . ASN A 1 236 ? -2.854 7.158 3.461 1.00 83.50 236 ASN A C 1
ATOM 1843 O O . ASN A 1 236 ? -2.750 6.019 3.913 1.00 83.50 236 ASN A O 1
ATOM 1847 N N . ILE A 1 237 ? -3.803 8.011 3.841 1.00 90.12 237 ILE A N 1
ATOM 1848 C CA . ILE A 1 237 ? -4.857 7.677 4.784 1.00 90.12 237 ILE A CA 1
ATOM 1849 C C . ILE A 1 237 ? -6.015 7.046 4.012 1.00 90.12 237 ILE A C 1
ATOM 1851 O O . ILE A 1 237 ? -6.444 7.555 2.973 1.00 90.12 237 ILE A O 1
ATOM 1855 N N . LEU A 1 238 ? -6.507 5.924 4.523 1.00 91.06 238 LEU A N 1
ATOM 1856 C CA . LEU A 1 238 ? -7.631 5.181 3.980 1.00 91.06 238 LEU A CA 1
ATOM 1857 C C . LEU A 1 238 ? -8.617 4.893 5.108 1.00 91.06 238 LEU A C 1
ATOM 1859 O O . LEU A 1 238 ? -8.284 4.240 6.096 1.00 91.06 238 LEU A O 1
ATOM 1863 N N . GLU A 1 239 ? -9.843 5.358 4.933 1.00 92.31 239 GLU A N 1
ATOM 1864 C CA . GLU A 1 239 ? -10.968 5.046 5.809 1.00 92.31 239 GLU A CA 1
ATOM 1865 C C . GLU A 1 239 ? -11.455 3.639 5.439 1.00 92.31 239 GLU A C 1
ATOM 1867 O O . GLU A 1 239 ? -11.914 3.413 4.318 1.00 92.31 239 GLU A O 1
ATOM 1872 N N . VAL A 1 240 ? -11.246 2.667 6.332 1.00 92.56 240 VAL A N 1
ATOM 1873 C CA . VAL A 1 240 ? -11.541 1.249 6.067 1.00 92.56 240 VAL A CA 1
ATOM 1874 C C . VAL A 1 240 ? -13.017 0.972 6.310 1.00 92.56 240 VAL A C 1
ATOM 1876 O O . VAL A 1 240 ? -13.663 0.328 5.487 1.00 92.56 240 VAL A O 1
ATOM 1879 N N . VAL A 1 241 ? -13.548 1.477 7.422 1.00 93.12 241 VAL A N 1
ATOM 1880 C CA . VAL A 1 241 ? -14.962 1.390 7.782 1.00 93.12 241 VAL A CA 1
ATOM 1881 C C . VAL A 1 241 ? -15.420 2.777 8.193 1.00 93.12 241 VAL A C 1
ATOM 1883 O O . VAL A 1 241 ? -14.886 3.350 9.147 1.00 93.12 241 VAL A O 1
ATOM 1886 N N . THR A 1 242 ? -16.404 3.311 7.483 1.00 92.44 242 THR A N 1
ATOM 1887 C CA . THR A 1 242 ? -17.049 4.577 7.827 1.00 92.44 242 THR A CA 1
ATOM 1888 C C . THR A 1 242 ? -18.379 4.323 8.521 1.00 92.44 242 THR A C 1
ATOM 1890 O O . THR A 1 242 ? -18.922 3.211 8.527 1.00 92.44 242 THR A O 1
ATOM 1893 N N . CYS A 1 243 ? -18.892 5.361 9.173 1.00 89.31 243 CYS A N 1
ATOM 1894 C CA . CYS A 1 243 ? -20.219 5.295 9.749 1.00 89.31 243 CYS A CA 1
ATOM 1895 C C . CYS A 1 243 ? -21.309 5.433 8.674 1.00 89.31 243 CYS A C 1
ATOM 1897 O O . CYS A 1 243 ? -21.078 5.956 7.580 1.00 89.31 243 CYS A O 1
ATOM 1899 N N . THR A 1 244 ? -22.520 4.981 8.995 1.00 87.94 244 THR A N 1
ATOM 1900 C CA . THR A 1 244 ? -23.707 5.156 8.148 1.00 87.94 244 THR A CA 1
ATOM 1901 C C . THR A 1 244 ? -24.075 6.640 8.027 1.00 87.94 244 THR A C 1
ATOM 1903 O O . THR A 1 244 ? -23.657 7.476 8.827 1.00 87.94 244 THR A O 1
ATOM 1906 N N . GLN A 1 245 ? -24.880 7.011 7.027 1.00 88.56 245 GLN A N 1
ATOM 1907 C CA . GLN A 1 245 ? -25.272 8.414 6.811 1.00 88.56 245 GLN A CA 1
ATOM 1908 C C . GLN A 1 245 ? -26.048 9.027 7.990 1.00 88.56 245 GLN A C 1
ATOM 1910 O O . GLN A 1 245 ? -25.980 10.234 8.201 1.00 88.56 245 GLN A O 1
ATOM 1915 N N . THR A 1 246 ? -26.752 8.203 8.766 1.00 87.81 246 THR A N 1
ATOM 1916 C CA . THR A 1 246 ? -27.598 8.598 9.903 1.00 87.81 246 THR A CA 1
ATOM 1917 C C . THR A 1 246 ? -26.875 8.588 11.251 1.00 87.81 246 THR A C 1
ATOM 1919 O O . THR A 1 246 ? -27.473 8.867 12.289 1.00 87.81 246 THR A O 1
ATOM 1922 N N . CYS A 1 247 ? -25.588 8.267 11.244 1.00 87.38 247 CYS A N 1
ATOM 1923 C CA . CYS A 1 247 ? -24.772 8.090 12.429 1.00 87.38 247 CYS A CA 1
ATOM 1924 C C . CYS A 1 247 ? -24.397 9.408 13.122 1.00 87.38 247 CYS A C 1
ATOM 1926 O O . CYS A 1 247 ? -23.939 10.360 12.476 1.00 87.38 247 CYS A O 1
ATOM 1928 N N . LEU A 1 248 ? -24.544 9.439 14.452 1.00 89.75 248 LEU A N 1
ATOM 1929 C CA . LEU A 1 248 ? -24.277 10.602 15.299 1.00 89.75 248 LEU A CA 1
ATOM 1930 C C . LEU A 1 248 ? -23.365 10.243 16.481 1.00 89.75 248 LEU A C 1
ATOM 1932 O O . LEU A 1 248 ? -23.383 9.120 16.988 1.00 89.75 248 LEU A O 1
ATOM 1936 N N . VAL A 1 249 ? -22.593 11.234 16.935 1.00 89.81 249 VAL A N 1
ATOM 1937 C CA . VAL A 1 249 ? -21.760 11.140 18.143 1.00 89.81 249 VAL A CA 1
ATOM 1938 C C . VAL A 1 249 ? -22.528 11.708 19.334 1.00 89.81 249 VAL A C 1
ATOM 1940 O O . VAL A 1 249 ? -23.040 12.833 19.280 1.00 89.81 249 VAL A O 1
ATOM 1943 N N . TYR A 1 250 ? -22.582 10.930 20.405 1.00 88.38 250 TYR A N 1
ATOM 1944 C CA . TYR A 1 250 ? -23.213 11.255 21.673 1.00 88.38 250 TYR A CA 1
ATOM 1945 C C . TYR A 1 250 ? -22.154 11.429 22.759 1.00 88.38 250 TYR A C 1
ATOM 1947 O O . TYR A 1 250 ? -21.123 10.762 22.755 1.00 88.38 250 TYR A O 1
ATOM 1955 N N . ASP A 1 251 ? -22.421 12.338 23.685 1.00 87.44 251 ASP A N 1
ATOM 1956 C CA . ASP A 1 251 ? -21.654 12.500 24.919 1.00 87.44 251 ASP A CA 1
ATOM 1957 C C . ASP A 1 251 ? -22.078 11.453 25.973 1.00 87.44 251 ASP A C 1
ATOM 1959 O O . ASP A 1 251 ? -23.138 10.833 25.835 1.00 87.44 251 ASP A O 1
ATOM 1963 N N . GLN A 1 252 ? -21.313 11.295 27.061 1.00 83.25 252 GLN A N 1
ATOM 1964 C CA . GLN A 1 252 ? -21.661 10.411 28.192 1.00 83.25 252 GLN A CA 1
ATOM 1965 C C . GLN A 1 252 ? -23.061 10.704 28.749 1.00 83.25 252 GLN A C 1
ATOM 1967 O O . GLN A 1 252 ? -23.796 9.797 29.130 1.00 83.25 252 GLN A O 1
ATOM 1972 N N . ASN A 1 253 ? -23.465 11.976 28.707 1.00 83.31 253 ASN A N 1
ATOM 1973 C CA . ASN A 1 253 ? -24.772 12.452 29.155 1.00 83.31 253 ASN A CA 1
ATOM 1974 C C . ASN A 1 253 ? -25.924 12.137 28.177 1.00 83.31 253 ASN A C 1
ATOM 1976 O O . ASN A 1 253 ? -27.051 12.578 28.388 1.00 83.31 253 ASN A O 1
ATOM 1980 N N . GLY A 1 254 ? -25.658 11.440 27.066 1.00 80.88 254 GLY A N 1
ATOM 1981 C CA . GLY A 1 254 ? -26.663 11.086 26.057 1.00 80.88 254 GLY A CA 1
ATOM 1982 C C . GLY A 1 254 ? -27.077 12.235 25.131 1.00 80.88 254 GLY A C 1
ATOM 1983 O O . GLY A 1 254 ? -28.034 12.099 24.368 1.00 80.88 254 GLY A O 1
ATOM 1984 N N . ASN A 1 255 ? -26.351 13.356 25.152 1.00 86.62 255 ASN A N 1
ATOM 1985 C CA . ASN A 1 255 ? -26.605 14.510 24.291 1.00 86.62 255 ASN A CA 1
ATOM 1986 C C . ASN A 1 255 ? -25.828 14.413 22.972 1.00 86.62 255 ASN A C 1
ATOM 1988 O O . ASN A 1 255 ? -24.664 14.018 22.955 1.00 86.62 255 ASN A O 1
ATOM 1992 N N . VAL A 1 256 ? -26.445 14.833 21.862 1.00 86.25 256 VAL A N 1
ATOM 1993 C CA . VAL A 1 256 ? -25.784 14.855 20.545 1.00 86.25 256 VAL A CA 1
ATOM 1994 C C . VAL A 1 256 ? -24.727 15.959 20.493 1.00 86.25 256 VAL A C 1
ATOM 1996 O O . VAL A 1 256 ? -25.021 17.143 20.691 1.00 86.25 256 VAL A O 1
ATOM 1999 N N . MET A 1 257 ? -23.497 15.592 20.139 1.00 85.62 257 MET A N 1
ATOM 2000 C CA . MET A 1 257 ? -22.390 16.532 19.996 1.00 85.62 257 MET A CA 1
ATOM 2001 C C . MET A 1 257 ? -22.508 17.333 18.692 1.00 85.62 257 MET A C 1
ATOM 2003 O O . MET A 1 257 ? -21.991 16.946 17.646 1.00 85.62 257 MET 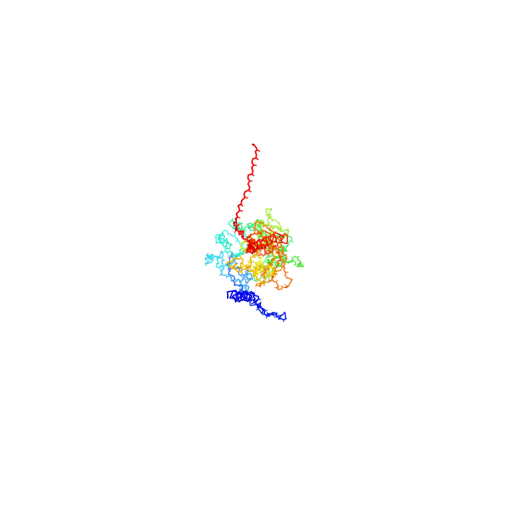A O 1
ATOM 2007 N N . LYS A 1 258 ? -23.138 18.512 18.747 1.00 80.12 258 LYS A N 1
ATOM 2008 C CA . LYS A 1 258 ? -23.343 19.378 17.562 1.00 80.12 258 LYS A CA 1
ATOM 2009 C C . LYS A 1 258 ? -22.048 19.834 16.872 1.00 80.12 258 LYS A C 1
ATOM 2011 O O . LYS A 1 258 ? -22.071 20.148 15.689 1.00 80.12 258 LYS A O 1
ATOM 2016 N N . LYS A 1 259 ? -20.928 19.895 17.604 1.00 82.44 259 LYS A N 1
ATOM 2017 C CA . LYS A 1 259 ? -19.613 20.304 17.071 1.00 82.44 259 LYS A CA 1
ATOM 2018 C C . LYS A 1 259 ? -18.860 19.163 16.367 1.00 82.44 259 LYS A C 1
ATOM 2020 O O . LYS A 1 259 ? -17.870 19.431 15.689 1.00 82.44 259 LYS A O 1
ATOM 2025 N N . ALA A 1 260 ? -19.290 17.912 16.541 1.00 84.06 260 ALA A N 1
ATOM 2026 C CA . ALA A 1 260 ? -18.665 16.759 15.904 1.00 84.06 260 ALA A CA 1
ATOM 2027 C C . ALA A 1 260 ? -19.077 16.646 14.428 1.00 84.06 260 ALA A C 1
ATOM 2029 O O . ALA A 1 260 ? -20.114 17.163 14.004 1.00 84.06 260 ALA A O 1
ATOM 2030 N N . LYS A 1 261 ? -18.260 15.953 13.628 1.00 86.81 261 LYS A N 1
ATOM 2031 C CA . LYS A 1 261 ? -18.669 15.517 12.289 1.00 86.81 261 LYS A CA 1
ATOM 2032 C C . LYS A 1 261 ? -19.785 14.478 12.420 1.00 86.81 261 LYS A C 1
ATOM 2034 O O . LYS A 1 261 ? -19.945 13.862 13.467 1.00 86.81 261 LYS A O 1
ATOM 2039 N N . GLN A 1 262 ? -20.578 14.323 11.365 1.00 88.69 262 GLN A N 1
ATOM 2040 C CA . GLN A 1 262 ? -21.754 13.453 11.353 1.00 88.69 262 GLN A CA 1
ATOM 2041 C C . GLN A 1 262 ? -21.789 12.622 10.070 1.00 88.69 262 GLN A C 1
ATOM 2043 O O . GLN A 1 262 ? -21.204 13.012 9.048 1.00 88.69 262 GLN A O 1
ATOM 2048 N N . GLY A 1 263 ? -22.481 11.486 10.139 1.00 87.38 263 GLY A N 1
ATOM 2049 C CA . GLY A 1 263 ? -22.676 10.573 9.021 1.00 87.38 263 GLY A CA 1
ATOM 2050 C C . GLY A 1 263 ? -21.377 9.931 8.528 1.00 87.38 263 GLY A C 1
ATOM 2051 O O . GLY A 1 263 ? -20.480 9.605 9.304 1.00 87.38 263 GLY A O 1
ATOM 2052 N N . THR A 1 264 ? -21.237 9.815 7.207 1.00 87.75 264 THR A N 1
ATOM 2053 C CA . THR A 1 264 ? -20.113 9.130 6.540 1.00 87.75 264 THR A CA 1
ATOM 2054 C C . THR A 1 264 ? -18.760 9.824 6.689 1.00 87.75 264 THR A C 1
ATOM 2056 O O . THR A 1 264 ? -17.745 9.249 6.319 1.00 87.75 264 THR A O 1
ATOM 2059 N N . ASN A 1 265 ? -18.726 11.057 7.204 1.00 89.00 265 ASN A N 1
ATOM 2060 C CA . ASN A 1 265 ? -17.472 11.758 7.502 1.00 89.00 265 ASN A CA 1
ATOM 2061 C C . ASN A 1 265 ? -16.808 11.256 8.796 1.00 89.00 265 ASN A C 1
ATOM 2063 O O . ASN A 1 265 ? -15.708 11.695 9.130 1.00 89.00 265 ASN A O 1
ATOM 2067 N N . LEU A 1 266 ? -17.500 10.403 9.553 1.00 91.44 266 LEU A N 1
ATOM 2068 C CA . LEU A 1 266 ? -16.961 9.706 10.710 1.00 91.44 266 LEU A CA 1
ATOM 2069 C C . LEU A 1 266 ? -16.389 8.362 10.266 1.00 91.44 266 LEU A C 1
ATOM 2071 O O . LEU A 1 266 ? -17.078 7.555 9.637 1.00 91.44 266 LEU A O 1
ATOM 2075 N N . SER A 1 267 ? -15.140 8.116 10.641 1.00 93.06 267 SER A N 1
ATOM 2076 C CA . SER A 1 267 ? -14.480 6.830 10.461 1.00 93.06 267 SER A CA 1
ATOM 2077 C C . SER A 1 267 ? -14.533 6.029 11.758 1.00 93.06 267 SER A C 1
ATOM 2079 O O . SER A 1 267 ? -14.376 6.568 12.853 1.00 93.06 267 SER A O 1
ATOM 2081 N N . LEU A 1 268 ? -14.774 4.729 11.625 1.00 93.00 268 LEU A N 1
ATOM 2082 C CA . LEU A 1 268 ? -14.813 3.771 12.730 1.00 93.00 268 LEU A CA 1
ATOM 2083 C C . LEU A 1 268 ? -13.496 2.997 12.794 1.00 93.00 268 LEU A C 1
ATOM 2085 O O . LEU A 1 268 ? -12.858 2.907 13.842 1.00 93.00 268 LEU A O 1
ATOM 2089 N N . VAL A 1 269 ? -13.042 2.530 11.627 1.00 94.88 269 VAL A N 1
ATOM 2090 C CA . VAL A 1 269 ? -11.723 1.925 11.427 1.00 94.88 269 VAL A CA 1
ATOM 2091 C C . VAL A 1 269 ? -11.031 2.650 10.285 1.00 94.88 269 VAL A C 1
ATOM 2093 O O . VAL A 1 269 ? -11.572 2.775 9.184 1.00 94.88 269 VAL A O 1
ATOM 2096 N N . SER A 1 270 ? -9.813 3.106 10.525 1.00 94.19 270 SER A N 1
ATOM 2097 C CA . SER A 1 270 ? -8.976 3.761 9.530 1.00 94.19 270 SER A CA 1
ATOM 2098 C C . SER A 1 270 ? -7.609 3.109 9.467 1.00 94.19 270 SER A C 1
ATOM 2100 O O . SER A 1 270 ? -7.178 2.358 10.341 1.00 94.19 270 SER A O 1
ATOM 2102 N N . SER A 1 271 ? -6.918 3.394 8.379 1.00 92.94 271 SER A N 1
ATOM 2103 C CA . SER A 1 271 ? -5.551 2.970 8.175 1.00 92.94 271 SER A CA 1
ATOM 2104 C C . SER A 1 271 ? -4.733 4.109 7.597 1.00 92.94 271 SER A C 1
ATOM 2106 O O . SER A 1 271 ? -5.223 4.933 6.826 1.00 92.94 271 SER A O 1
ATOM 2108 N N . ASN A 1 272 ? -3.465 4.152 7.973 1.00 91.25 272 ASN A N 1
ATOM 2109 C CA . ASN A 1 272 ? -2.496 5.101 7.469 1.00 91.25 272 ASN A CA 1
ATOM 2110 C C . ASN A 1 272 ? -1.262 4.332 7.008 1.00 91.25 272 ASN A C 1
ATOM 2112 O O . ASN A 1 272 ? -0.677 3.547 7.757 1.00 91.25 272 ASN A O 1
ATOM 2116 N N . GLN A 1 273 ? -0.876 4.548 5.757 1.00 90.56 273 GLN A N 1
ATOM 2117 C CA . GLN A 1 273 ? 0.354 4.006 5.208 1.00 90.56 273 GLN A CA 1
ATOM 2118 C C . GLN A 1 273 ? 1.446 5.072 5.223 1.00 90.56 273 GLN A C 1
ATOM 2120 O O . GLN A 1 273 ? 1.383 6.052 4.488 1.00 90.56 273 GLN A O 1
ATOM 2125 N N . TRP A 1 274 ? 2.494 4.872 6.012 1.00 88.00 274 TRP A N 1
ATOM 2126 C CA . TRP A 1 274 ? 3.621 5.803 6.027 1.00 88.00 274 TRP A CA 1
ATOM 2127 C C . TRP A 1 274 ? 4.466 5.689 4.749 1.00 88.00 274 TRP A C 1
ATOM 2129 O O . TRP A 1 274 ? 4.406 4.696 4.019 1.00 88.00 274 TRP A O 1
ATOM 2139 N N . ASP A 1 275 ? 5.288 6.704 4.471 1.00 85.31 275 ASP A N 1
ATOM 2140 C CA . ASP A 1 275 ? 6.072 6.793 3.225 1.00 85.31 275 ASP A CA 1
ATOM 2141 C C . ASP A 1 275 ? 7.081 5.648 3.048 1.00 85.31 275 ASP A C 1
ATOM 2143 O O . ASP A 1 275 ? 7.481 5.312 1.934 1.00 85.31 275 ASP A O 1
ATOM 2147 N N . ASN A 1 276 ? 7.455 4.993 4.146 1.00 86.88 276 ASN A N 1
ATOM 2148 C CA . ASN A 1 276 ? 8.301 3.804 4.165 1.00 86.88 276 ASN A CA 1
ATOM 2149 C C . ASN A 1 276 ? 7.532 2.483 3.941 1.00 86.88 276 ASN A C 1
ATOM 2151 O O . ASN A 1 276 ? 8.105 1.409 4.134 1.00 86.88 276 ASN A O 1
ATOM 2155 N N . ASN A 1 277 ? 6.258 2.543 3.536 1.00 89.81 277 ASN A N 1
ATOM 2156 C CA . ASN A 1 277 ? 5.349 1.404 3.374 1.00 89.81 277 ASN A CA 1
ATOM 2157 C C . ASN A 1 277 ? 5.041 0.625 4.666 1.00 89.81 277 ASN A C 1
ATOM 2159 O O . ASN A 1 277 ? 4.548 -0.504 4.595 1.00 89.81 277 ASN A O 1
ATOM 2163 N N . SER A 1 278 ? 5.317 1.187 5.842 1.00 90.12 278 SER A N 1
ATOM 2164 C CA . SER A 1 278 ? 4.734 0.694 7.091 1.00 90.12 278 SER A CA 1
ATOM 2165 C C . SER A 1 278 ? 3.258 1.027 7.185 1.00 90.12 278 SER A C 1
ATOM 2167 O O . SER A 1 278 ? 2.792 2.016 6.615 1.00 90.12 278 SER A O 1
ATOM 2169 N N . ARG A 1 279 ? 2.532 0.182 7.911 1.00 91.75 279 ARG A N 1
ATOM 2170 C CA . ARG A 1 279 ? 1.086 0.279 8.069 1.00 91.75 279 ARG A CA 1
ATOM 2171 C C . ARG A 1 279 ? 0.755 0.579 9.521 1.00 91.75 279 ARG A C 1
ATOM 2173 O O . ARG A 1 279 ? 1.360 0.019 10.434 1.00 91.75 279 ARG A O 1
ATOM 2180 N N . CYS A 1 280 ? -0.179 1.497 9.697 1.00 92.31 280 CYS A N 1
ATOM 2181 C CA . CYS A 1 280 ? -0.823 1.779 10.960 1.00 92.31 280 CYS A CA 1
ATOM 2182 C C . CYS A 1 280 ? -2.321 1.570 10.762 1.00 92.31 280 CYS A C 1
ATOM 2184 O O . CYS A 1 280 ? -2.898 2.152 9.842 1.00 92.31 280 CYS A O 1
ATOM 2186 N N . VAL A 1 281 ? -2.940 0.737 11.588 1.00 94.44 281 VAL A N 1
ATOM 2187 C CA . VAL A 1 281 ? -4.397 0.585 11.636 1.00 94.44 281 VAL A CA 1
ATOM 2188 C C . VAL A 1 281 ? -4.884 1.146 12.957 1.00 94.44 281 VAL A C 1
ATOM 2190 O O . VAL A 1 281 ? -4.330 0.815 14.003 1.00 94.44 281 VAL A O 1
ATOM 2193 N N . PHE A 1 282 ? -5.917 1.980 12.890 1.00 94.69 282 PHE A N 1
ATOM 2194 C CA . PHE A 1 282 ? -6.577 2.546 14.052 1.00 94.69 282 PHE A CA 1
ATOM 2195 C C . PHE A 1 282 ? -8.055 2.159 14.076 1.00 94.69 282 PHE A C 1
ATOM 2197 O O . PHE A 1 282 ? -8.793 2.428 13.126 1.00 94.69 282 PHE A O 1
ATOM 2204 N N . SER A 1 283 ? -8.484 1.550 15.177 1.00 94.75 283 SER A N 1
ATOM 2205 C CA . SER A 1 283 ? -9.879 1.228 15.465 1.00 94.75 283 SER A CA 1
ATOM 2206 C C . SER A 1 283 ? -10.362 2.025 16.671 1.00 94.75 283 SER A C 1
ATOM 2208 O O . SER A 1 283 ? -9.722 2.008 17.720 1.00 94.75 283 SER A O 1
ATOM 2210 N N . SER A 1 284 ? -11.517 2.678 16.536 1.00 91.69 284 SER A N 1
ATOM 2211 C CA . SER A 1 284 ? -12.207 3.388 17.628 1.00 91.69 284 SER A CA 1
ATOM 2212 C C . SER A 1 284 ? -13.109 2.480 18.482 1.00 91.69 284 SER A C 1
ATOM 2214 O O . SER A 1 284 ? -14.015 2.943 19.179 1.00 91.69 284 SER A O 1
ATOM 2216 N N . SER A 1 285 ? -12.878 1.173 18.401 1.00 90.19 285 SER A N 1
ATOM 2217 C CA . SER A 1 285 ? -13.560 0.149 19.179 1.00 90.19 285 SER A CA 1
ATOM 2218 C C . SER A 1 285 ? -12.636 -1.054 19.330 1.00 90.19 285 SER A C 1
ATOM 2220 O O . SER A 1 285 ? -12.143 -1.561 18.319 1.00 90.19 285 SER A O 1
ATOM 2222 N N . SER A 1 286 ? -12.399 -1.512 20.559 1.00 89.44 286 SER A N 1
ATOM 2223 C CA . SER A 1 286 ? -11.868 -2.853 20.831 1.00 89.44 286 SER A CA 1
ATOM 2224 C C . SER A 1 286 ? -12.953 -3.921 20.695 1.00 89.44 286 SER A C 1
ATOM 2226 O O . SER A 1 286 ? -12.664 -4.996 20.181 1.00 89.44 286 SER A O 1
ATOM 2228 N N . GLU A 1 287 ? -14.212 -3.593 21.006 1.00 87.81 287 GLU A N 1
ATOM 2229 C CA . GLU A 1 287 ? -15.353 -4.521 20.938 1.00 87.81 287 GLU A CA 1
ATOM 2230 C C . GLU A 1 287 ? -15.576 -5.140 19.554 1.00 87.81 287 GLU A C 1
ATOM 2232 O O . GLU A 1 287 ? -16.021 -6.277 19.446 1.00 87.81 287 GLU A O 1
ATOM 2237 N N . ILE A 1 288 ? -15.217 -4.451 18.463 1.00 89.88 288 ILE A N 1
ATOM 2238 C CA . ILE A 1 288 ? -15.289 -5.040 17.113 1.00 89.88 288 ILE A CA 1
ATOM 2239 C C . ILE A 1 288 ? -14.443 -6.323 16.975 1.00 89.88 288 ILE A C 1
ATOM 2241 O O . ILE A 1 288 ? -14.753 -7.167 16.127 1.00 89.88 288 ILE A O 1
ATOM 2245 N N . PHE A 1 289 ? -13.403 -6.465 17.804 1.00 90.81 289 PHE A N 1
ATOM 2246 C CA . PHE A 1 289 ? -12.485 -7.601 17.855 1.00 90.81 289 PHE A CA 1
ATOM 2247 C C . PHE A 1 289 ? -12.738 -8.540 19.045 1.00 90.81 289 PHE A C 1
ATOM 2249 O O . PHE A 1 289 ? -11.932 -9.447 19.258 1.00 90.81 289 PHE A O 1
ATOM 2256 N N . SER A 1 290 ? -13.809 -8.331 19.817 1.00 89.50 290 SER A N 1
ATOM 2257 C CA . SER A 1 290 ? -14.144 -9.192 20.951 1.00 89.50 290 SER A CA 1
ATOM 2258 C C . SER A 1 290 ? -14.803 -10.493 20.494 1.00 89.50 290 SER A C 1
ATOM 2260 O O . SER A 1 290 ? -15.486 -10.563 19.463 1.00 89.50 290 SER A O 1
ATOM 2262 N N . ASP A 1 291 ? -14.631 -11.542 21.298 1.00 89.38 291 ASP A N 1
ATOM 2263 C CA . ASP A 1 291 ? -15.153 -12.874 20.993 1.00 89.38 291 ASP A CA 1
ATOM 2264 C C . ASP A 1 291 ? -16.693 -12.850 20.903 1.00 89.38 291 ASP A C 1
ATOM 2266 O O . ASP A 1 291 ? -17.292 -13.510 20.051 1.00 89.38 291 ASP A O 1
ATOM 2270 N N . ILE A 1 292 ? -17.350 -11.988 21.690 1.00 86.00 292 ILE A N 1
ATOM 2271 C CA . ILE A 1 292 ? -18.807 -11.767 21.667 1.00 86.00 292 ILE A CA 1
ATOM 2272 C C . ILE A 1 292 ? -19.269 -11.333 20.271 1.00 86.00 292 ILE A C 1
ATOM 2274 O O . ILE A 1 292 ? -20.253 -11.854 19.733 1.00 86.00 292 ILE A O 1
ATOM 2278 N N . PHE A 1 293 ? -18.567 -10.374 19.662 1.00 85.94 293 PHE A N 1
ATOM 2279 C CA . PHE A 1 293 ? -18.935 -9.839 18.353 1.00 85.94 293 PHE A CA 1
ATOM 2280 C C . PHE A 1 293 ? -18.606 -10.830 17.237 1.00 85.94 293 PHE A C 1
ATOM 2282 O O . PHE A 1 293 ? -19.353 -10.908 16.258 1.00 85.94 293 PHE A O 1
ATOM 2289 N N . PHE A 1 294 ? -17.565 -11.649 17.401 1.00 89.69 294 PHE A N 1
ATOM 2290 C CA . PHE A 1 294 ? -17.262 -12.749 16.484 1.00 89.69 294 PHE A CA 1
ATOM 2291 C C . PHE A 1 294 ? -18.316 -13.859 16.514 1.00 89.69 294 PHE A C 1
ATOM 2293 O O . PHE A 1 294 ? -18.689 -14.360 15.450 1.00 89.69 294 PHE A O 1
ATOM 2300 N N . HIS A 1 295 ? -18.834 -14.213 17.694 1.00 86.88 295 HIS A N 1
ATOM 2301 C CA . HIS A 1 295 ? -19.915 -15.192 17.834 1.00 86.88 295 HIS A CA 1
ATOM 2302 C C . HIS A 1 295 ? -21.261 -14.651 17.341 1.00 86.88 295 HIS A C 1
ATOM 2304 O O . HIS A 1 295 ? -22.026 -15.385 16.717 1.00 86.88 295 HIS A O 1
ATOM 2310 N N . THR A 1 296 ? -21.532 -13.362 17.564 1.00 83.44 296 THR A N 1
ATOM 2311 C CA . THR A 1 296 ? -22.762 -12.710 17.089 1.00 83.44 296 THR A CA 1
ATOM 2312 C C . THR A 1 296 ? -22.769 -12.565 15.566 1.00 83.44 296 THR A C 1
ATOM 2314 O O . THR A 1 296 ? -23.793 -12.786 14.919 1.00 83.44 296 THR A O 1
ATOM 2317 N N . ASN A 1 297 ? -21.636 -12.172 14.977 1.00 82.75 297 ASN A N 1
ATOM 2318 C CA . ASN A 1 297 ? -21.510 -11.934 13.548 1.00 82.75 297 ASN A CA 1
ATOM 2319 C C . ASN A 1 297 ? -20.192 -12.495 13.004 1.00 82.75 297 ASN A C 1
ATOM 2321 O O . ASN A 1 297 ? -19.128 -11.890 13.141 1.00 82.75 297 ASN A O 1
ATOM 2325 N N . GLY A 1 298 ? -20.274 -13.609 12.275 1.00 84.62 298 GLY A N 1
ATOM 2326 C CA . GLY A 1 298 ? -19.103 -14.233 11.653 1.00 84.62 298 GLY A CA 1
ATOM 2327 C C . GLY A 1 298 ? -18.363 -13.337 10.645 1.00 84.62 298 GLY A C 1
ATOM 2328 O O . GLY A 1 298 ? -17.197 -13.597 10.344 1.00 84.62 298 GLY A O 1
ATOM 2329 N N . GLU A 1 299 ? -18.986 -12.268 10.136 1.00 87.94 299 GLU A N 1
ATOM 2330 C CA . GLU A 1 299 ? -18.303 -11.293 9.275 1.00 87.94 299 GLU A CA 1
ATOM 2331 C C . GLU A 1 299 ? -17.306 -10.412 10.049 1.00 87.94 299 GLU A C 1
ATOM 2333 O O . GLU A 1 299 ? -16.269 -10.062 9.485 1.00 87.94 299 GLU A O 1
ATOM 2338 N N . ASN A 1 300 ? -17.537 -10.133 11.342 1.00 90.31 300 ASN A N 1
ATOM 2339 C CA . ASN A 1 300 ? -16.562 -9.429 12.190 1.00 90.31 300 ASN A CA 1
ATOM 2340 C C . ASN A 1 300 ? -15.260 -10.232 12.305 1.00 90.31 300 ASN A C 1
ATOM 2342 O O . ASN A 1 300 ? -14.171 -9.673 12.182 1.00 90.31 300 ASN A O 1
ATOM 2346 N N . LYS A 1 301 ? -15.374 -11.558 12.452 1.00 90.19 301 LYS A N 1
ATOM 2347 C CA . LYS A 1 301 ? -14.227 -12.473 12.526 1.00 90.19 301 LYS A CA 1
ATOM 2348 C C . LYS A 1 301 ? -13.384 -12.437 11.250 1.00 90.19 301 LYS A C 1
ATOM 2350 O O . LYS A 1 301 ? -12.167 -12.284 11.312 1.00 90.19 301 LYS A O 1
ATOM 2355 N N . LYS A 1 302 ? -14.030 -12.530 10.082 1.00 89.88 302 LYS A N 1
ATOM 2356 C CA . LYS A 1 302 ? -13.344 -12.445 8.779 1.00 89.88 302 LYS A CA 1
ATOM 2357 C C . LYS A 1 302 ? -12.692 -11.080 8.574 1.00 89.88 302 LYS A C 1
ATOM 2359 O O . LYS A 1 302 ? -11.553 -11.009 8.126 1.00 89.88 302 LYS A O 1
ATOM 2364 N N . PHE A 1 303 ? -13.392 -10.004 8.932 1.00 91.50 303 PHE A N 1
ATOM 2365 C CA . PHE A 1 303 ? -12.855 -8.648 8.860 1.00 91.50 303 PHE A CA 1
ATOM 2366 C C . PHE A 1 303 ? -11.605 -8.485 9.731 1.00 91.50 303 PHE A C 1
ATOM 2368 O O . PHE A 1 303 ? -10.598 -7.968 9.252 1.00 91.50 303 PHE A O 1
ATOM 2375 N N . ALA A 1 304 ? -11.629 -8.980 10.971 1.00 91.25 304 ALA A N 1
ATOM 2376 C CA . ALA A 1 304 ? -10.473 -8.953 11.862 1.00 91.25 304 ALA A CA 1
ATOM 2377 C C . ALA A 1 304 ? -9.264 -9.684 11.254 1.00 91.25 304 ALA A C 1
ATOM 2379 O O . ALA A 1 304 ? -8.165 -9.133 11.231 1.00 91.25 304 ALA A O 1
ATOM 2380 N N . GLN A 1 305 ? -9.475 -10.877 10.686 1.00 89.19 305 GLN A N 1
ATOM 2381 C CA . GLN A 1 305 ? -8.425 -11.641 10.001 1.00 89.19 305 GLN A CA 1
ATOM 2382 C C . GLN A 1 305 ? -7.836 -10.878 8.807 1.00 89.19 305 GLN A C 1
ATOM 2384 O O . GLN A 1 305 ? -6.616 -10.774 8.681 1.00 89.19 305 GLN A O 1
ATOM 2389 N N . GLU A 1 306 ? -8.685 -10.311 7.947 1.00 89.31 306 GLU A N 1
ATOM 2390 C CA . GLU A 1 306 ? -8.265 -9.566 6.755 1.00 89.31 306 GLU A CA 1
ATOM 2391 C C . GLU A 1 306 ? -7.478 -8.294 7.125 1.00 89.31 306 GLU A C 1
ATOM 2393 O O . GLU A 1 306 ? -6.397 -8.051 6.580 1.00 89.31 306 GLU A O 1
ATOM 2398 N N . VAL A 1 307 ? -7.956 -7.529 8.114 1.00 91.38 307 VAL A N 1
ATOM 2399 C CA . VAL A 1 307 ? -7.301 -6.300 8.591 1.00 91.38 307 VAL A CA 1
ATOM 2400 C C . VAL A 1 307 ? -5.965 -6.597 9.266 1.00 91.38 307 VAL A C 1
ATOM 2402 O O . VAL A 1 307 ? -4.988 -5.893 9.007 1.00 91.38 307 VAL A O 1
ATOM 2405 N N . VAL A 1 308 ? -5.886 -7.637 10.100 1.00 89.38 308 VAL A N 1
ATOM 2406 C CA . VAL A 1 308 ? -4.632 -8.057 10.744 1.00 89.38 308 VAL A CA 1
ATOM 2407 C C . VAL A 1 308 ? -3.632 -8.545 9.695 1.00 89.38 308 VAL A C 1
ATOM 2409 O O . VAL A 1 308 ? -2.486 -8.087 9.682 1.00 89.38 308 VAL A O 1
ATOM 2412 N N . ALA A 1 309 ? -4.057 -9.402 8.762 1.00 87.19 309 ALA A N 1
ATOM 2413 C CA . ALA A 1 309 ? -3.212 -9.874 7.666 1.00 87.19 309 ALA A CA 1
ATOM 2414 C C . ALA A 1 309 ? -2.701 -8.711 6.798 1.00 87.19 309 ALA A C 1
ATOM 2416 O O . ALA A 1 309 ? -1.531 -8.689 6.397 1.00 87.19 309 ALA A O 1
ATOM 2417 N N . TRP A 1 310 ? -3.543 -7.707 6.547 1.00 89.81 310 TRP A N 1
ATOM 2418 C CA . TRP A 1 310 ? -3.124 -6.498 5.855 1.00 89.81 310 TRP A CA 1
ATOM 2419 C C . TRP A 1 310 ? -2.148 -5.671 6.691 1.00 89.81 310 TRP A C 1
ATOM 2421 O O . TRP A 1 310 ? -1.093 -5.294 6.185 1.00 89.81 310 TRP A O 1
ATOM 2431 N N . ASN A 1 311 ? -2.417 -5.413 7.969 1.00 90.56 311 ASN A N 1
ATOM 2432 C CA . ASN A 1 311 ? -1.538 -4.581 8.790 1.00 90.56 311 ASN A CA 1
ATOM 2433 C C . ASN A 1 311 ? -0.113 -5.152 8.863 1.00 90.56 311 ASN A C 1
ATOM 2435 O O . ASN A 1 311 ? 0.868 -4.445 8.631 1.00 90.56 311 ASN A O 1
ATOM 2439 N N . PHE A 1 312 ? 0.002 -6.466 9.051 1.00 86.62 312 PHE A N 1
ATOM 2440 C CA . PHE A 1 312 ? 1.281 -7.169 9.112 1.00 86.62 312 PHE A CA 1
ATOM 2441 C C . PHE A 1 312 ? 1.800 -7.657 7.761 1.00 86.62 312 PHE A C 1
ATOM 2443 O O . PHE A 1 312 ? 2.554 -8.624 7.687 1.00 86.62 312 PHE A O 1
ATOM 2450 N N . LYS A 1 313 ? 1.471 -6.957 6.669 1.00 87.12 313 LYS A N 1
ATOM 2451 C CA . LYS A 1 313 ? 2.172 -7.149 5.390 1.00 87.12 313 LYS A CA 1
ATOM 2452 C C . LYS A 1 313 ? 2.005 -8.558 4.776 1.00 87.12 313 LYS A C 1
ATOM 2454 O O . LYS A 1 313 ? 2.793 -8.930 3.913 1.00 87.12 313 LYS A O 1
ATOM 2459 N N . LYS A 1 314 ? 0.952 -9.308 5.126 1.00 82.69 314 LYS A N 1
ATOM 2460 C CA . LYS A 1 314 ? 0.618 -10.612 4.509 1.00 82.69 314 LYS A CA 1
ATOM 2461 C C . LYS A 1 314 ? -0.297 -10.501 3.291 1.00 82.69 314 LYS A C 1
ATOM 2463 O O . LYS A 1 314 ? -0.339 -11.408 2.462 1.00 82.69 314 LYS A O 1
ATOM 2468 N N . SER A 1 315 ? -1.014 -9.387 3.161 1.00 85.31 315 SER A N 1
ATOM 2469 C CA . SER A 1 315 ? -1.831 -9.060 1.988 1.00 85.31 315 SER A CA 1
ATOM 2470 C C . SER A 1 315 ? -1.477 -7.682 1.419 1.00 85.31 315 SER A C 1
ATOM 2472 O O . SER A 1 315 ? -0.856 -6.844 2.080 1.00 85.31 315 SER A O 1
ATOM 2474 N N . GLY A 1 316 ? -1.832 -7.433 0.155 1.00 86.06 316 GLY A N 1
ATOM 2475 C CA . GLY A 1 316 ? -1.656 -6.120 -0.478 1.00 86.06 316 GLY A CA 1
ATOM 2476 C C . GLY A 1 316 ? -0.193 -5.701 -0.651 1.00 86.06 316 GLY A C 1
ATOM 2477 O O . GLY A 1 316 ? 0.117 -4.510 -0.610 1.00 86.06 316 GLY A O 1
ATOM 2478 N N . ILE A 1 317 ? 0.727 -6.658 -0.786 1.00 90.12 317 ILE A N 1
ATOM 2479 C CA . ILE A 1 317 ? 2.124 -6.385 -1.144 1.00 90.12 317 ILE A CA 1
ATOM 2480 C C . ILE A 1 317 ? 2.357 -6.744 -2.594 1.00 90.12 317 ILE A C 1
ATOM 2482 O O . ILE A 1 317 ? 2.029 -7.839 -3.033 1.00 90.12 317 ILE A O 1
ATOM 2486 N N . ILE A 1 318 ? 2.986 -5.823 -3.305 1.00 91.38 318 ILE A N 1
ATOM 2487 C CA . ILE A 1 318 ? 3.492 -5.985 -4.651 1.00 91.38 318 ILE A CA 1
ATOM 2488 C C . ILE A 1 318 ? 5.011 -5.960 -4.601 1.00 91.38 318 ILE A C 1
ATOM 2490 O O . ILE A 1 318 ? 5.627 -5.076 -3.993 1.00 91.38 318 ILE A O 1
ATOM 2494 N N . ARG A 1 319 ? 5.609 -6.928 -5.285 1.00 90.44 319 ARG A N 1
ATOM 2495 C CA . ARG A 1 319 ? 7.049 -7.043 -5.485 1.00 90.44 319 ARG A CA 1
ATOM 2496 C C . ARG A 1 319 ? 7.332 -7.120 -6.976 1.00 90.44 319 ARG A C 1
ATOM 2498 O O . ARG A 1 319 ? 6.565 -7.725 -7.721 1.00 90.44 319 ARG A O 1
ATOM 2505 N N . TYR A 1 320 ? 8.445 -6.530 -7.385 1.00 90.75 320 TYR A N 1
ATOM 2506 C CA . TYR A 1 320 ? 8.976 -6.722 -8.725 1.00 90.75 320 TYR A CA 1
ATOM 2507 C C . TYR A 1 320 ? 10.114 -7.740 -8.708 1.00 90.75 320 TYR A C 1
ATOM 2509 O O . TYR A 1 320 ? 10.832 -7.858 -7.715 1.00 90.75 320 TYR A O 1
ATOM 2517 N N . ASP A 1 321 ? 10.273 -8.452 -9.811 1.00 86.12 321 ASP A N 1
ATOM 2518 C CA . ASP A 1 321 ? 11.414 -9.317 -10.078 1.00 86.12 321 ASP A CA 1
ATOM 2519 C C . ASP A 1 321 ? 11.855 -9.148 -11.540 1.00 86.12 321 ASP A C 1
ATOM 2521 O O . ASP A 1 321 ? 11.113 -8.600 -12.361 1.00 86.12 321 ASP A O 1
ATOM 2525 N N . LYS A 1 322 ? 13.074 -9.600 -11.852 1.00 83.75 322 LYS A N 1
ATOM 2526 C CA . LYS A 1 322 ? 13.611 -9.742 -13.219 1.00 83.75 322 LYS A CA 1
ATOM 2527 C C . LYS A 1 322 ? 13.254 -8.585 -14.161 1.00 83.75 322 LYS A C 1
ATOM 2529 O O . LYS A 1 322 ? 12.651 -8.782 -15.214 1.00 83.75 322 LYS A O 1
ATOM 2534 N N . PHE A 1 323 ? 13.660 -7.366 -13.814 1.00 86.56 323 PHE A N 1
ATOM 2535 C CA . PHE A 1 323 ? 13.628 -6.276 -14.788 1.00 86.56 323 PHE A CA 1
ATOM 2536 C C . PHE A 1 323 ? 14.675 -6.544 -15.870 1.00 86.56 323 PHE A C 1
ATOM 2538 O O . PHE A 1 323 ? 15.856 -6.708 -15.549 1.00 86.56 323 PHE A O 1
ATOM 2545 N N . LYS A 1 324 ? 14.230 -6.580 -17.125 1.00 84.81 324 LYS A N 1
ATOM 2546 C CA . LYS A 1 324 ? 15.082 -6.710 -18.300 1.00 84.81 324 LYS A CA 1
ATOM 2547 C C . LYS A 1 324 ? 14.812 -5.592 -19.291 1.00 84.81 324 LYS A C 1
ATOM 2549 O O . LYS A 1 324 ? 13.666 -5.204 -19.522 1.00 84.81 324 LYS A O 1
ATOM 2554 N N . LEU A 1 325 ? 15.881 -5.121 -19.907 1.00 84.12 325 LEU A N 1
ATOM 2555 C CA . LEU A 1 325 ? 15.848 -4.205 -21.034 1.00 84.12 325 LEU A CA 1
ATOM 2556 C C . LEU A 1 325 ? 16.733 -4.794 -22.130 1.00 84.12 325 LEU A C 1
ATOM 2558 O O . LEU A 1 325 ? 17.809 -5.276 -21.812 1.00 84.12 325 LEU A O 1
ATOM 2562 N N . TYR A 1 326 ? 16.320 -4.788 -23.391 1.00 81.88 326 TYR A N 1
ATOM 2563 C CA . TYR A 1 326 ? 17.178 -5.220 -24.500 1.00 81.88 326 TYR A CA 1
ATOM 2564 C C . TYR A 1 326 ? 16.829 -4.473 -25.786 1.00 81.88 326 TYR A C 1
ATOM 2566 O O . TYR A 1 326 ? 15.728 -3.942 -25.932 1.00 81.88 326 TYR A O 1
ATOM 2574 N N . LYS A 1 327 ? 17.792 -4.386 -26.703 1.00 81.50 327 LYS A N 1
ATOM 2575 C CA . LYS A 1 327 ? 17.604 -3.802 -28.033 1.00 81.50 327 LYS A CA 1
ATOM 2576 C C . LYS A 1 327 ? 17.072 -4.867 -28.987 1.00 81.50 327 LYS A C 1
ATOM 2578 O O . LYS A 1 327 ? 17.413 -6.041 -28.860 1.00 81.50 327 LYS A O 1
ATOM 2583 N N . ASP A 1 328 ? 16.257 -4.460 -29.948 1.00 71.12 328 ASP A N 1
ATOM 2584 C CA . ASP A 1 328 ? 15.807 -5.366 -31.003 1.00 71.12 328 ASP A CA 1
ATOM 2585 C C . ASP A 1 328 ? 16.999 -5.925 -31.804 1.00 71.12 328 ASP A C 1
ATOM 2587 O O . ASP A 1 328 ? 17.899 -5.184 -32.207 1.00 71.12 328 ASP A O 1
ATOM 2591 N N . GLY A 1 329 ? 17.038 -7.248 -31.969 1.00 63.47 329 GLY A N 1
ATOM 2592 C CA . GLY A 1 329 ? 18.159 -7.986 -32.565 1.00 63.47 329 GLY A CA 1
ATOM 2593 C C . GLY A 1 329 ? 19.282 -8.418 -31.604 1.00 63.47 329 GLY A C 1
ATOM 2594 O O . GLY A 1 329 ? 20.025 -9.340 -31.945 1.00 63.47 329 GLY A O 1
ATOM 2595 N N . ASP A 1 330 ? 19.374 -7.854 -30.394 1.00 61.38 330 ASP A N 1
ATOM 2596 C CA . ASP A 1 330 ? 20.333 -8.283 -29.366 1.00 61.38 330 ASP A CA 1
ATOM 2597 C C . ASP A 1 330 ? 19.657 -9.259 -28.385 1.00 61.38 330 ASP A C 1
ATOM 2599 O O . ASP A 1 330 ? 18.835 -8.874 -27.560 1.00 61.38 330 ASP A O 1
ATOM 2603 N N . LYS A 1 331 ? 20.043 -10.544 -28.412 1.00 51.19 331 LYS A N 1
ATOM 2604 C CA . LYS A 1 331 ? 19.592 -11.561 -27.429 1.00 51.19 331 LYS A CA 1
ATOM 2605 C C . LYS A 1 331 ? 20.246 -11.418 -26.042 1.00 51.19 331 LYS A C 1
ATOM 2607 O O . LYS A 1 331 ? 20.145 -12.327 -25.218 1.00 51.19 331 LYS A O 1
ATOM 2612 N N . LYS A 1 332 ? 20.987 -10.335 -25.793 1.00 56.31 332 LYS A N 1
ATOM 2613 C CA . LYS A 1 332 ? 21.615 -10.075 -24.494 1.00 56.31 332 LYS A CA 1
ATOM 2614 C C . LYS A 1 332 ? 20.624 -9.318 -23.613 1.00 56.31 332 LYS A C 1
ATOM 2616 O O . LYS A 1 332 ? 20.384 -8.134 -23.819 1.00 56.31 332 LYS A O 1
ATOM 2621 N N . ASP A 1 333 ? 20.057 -10.025 -22.643 1.00 54.28 333 ASP A N 1
ATOM 2622 C CA . ASP A 1 333 ? 19.193 -9.453 -21.611 1.00 54.28 333 ASP A CA 1
ATOM 2623 C C . ASP A 1 333 ? 20.017 -8.541 -20.685 1.00 54.28 333 ASP A C 1
ATOM 2625 O O . ASP A 1 333 ? 20.949 -9.018 -20.038 1.00 54.28 333 ASP A O 1
ATOM 2629 N N . TYR A 1 334 ? 19.671 -7.256 -20.568 1.00 56.88 334 TYR A N 1
ATOM 2630 C CA . TYR A 1 334 ? 20.264 -6.376 -19.554 1.00 56.88 334 TYR A CA 1
ATOM 2631 C C . TYR A 1 334 ? 19.401 -6.457 -18.303 1.00 56.88 334 TYR A C 1
ATOM 2633 O O . TYR A 1 334 ? 18.236 -6.058 -18.341 1.00 56.88 334 TYR A O 1
ATOM 2641 N N . THR A 1 335 ? 19.934 -6.975 -17.198 1.00 53.88 335 THR A N 1
ATOM 2642 C CA . THR A 1 335 ? 19.186 -7.076 -15.938 1.00 53.88 335 THR A CA 1
ATOM 2643 C C . THR A 1 335 ? 19.297 -5.790 -15.116 1.00 53.88 335 THR A C 1
ATOM 2645 O O . THR A 1 335 ? 20.211 -4.993 -15.318 1.00 53.88 335 THR A O 1
ATOM 2648 N N . ALA A 1 336 ? 18.392 -5.570 -14.152 1.00 49.25 336 ALA A N 1
ATOM 2649 C CA . ALA A 1 336 ? 18.470 -4.426 -13.229 1.00 49.25 336 ALA A CA 1
ATOM 2650 C C . ALA A 1 336 ? 19.871 -4.216 -12.623 1.00 49.25 336 ALA A C 1
ATOM 2652 O O . ALA A 1 336 ? 20.303 -3.077 -12.491 1.00 49.25 336 ALA A O 1
ATOM 2653 N N . GLY A 1 337 ? 20.592 -5.292 -12.288 1.00 48.75 337 GLY A N 1
ATOM 2654 C CA . GLY A 1 337 ? 21.952 -5.200 -11.746 1.00 48.75 337 GLY A CA 1
ATOM 2655 C C . GLY A 1 337 ? 22.964 -4.619 -12.738 1.00 48.75 337 GLY A C 1
ATOM 2656 O O . GLY A 1 337 ? 23.844 -3.861 -12.339 1.00 48.75 337 GLY A O 1
ATOM 2657 N N . ASP A 1 338 ? 22.790 -4.889 -14.032 1.00 51.31 338 ASP A N 1
ATOM 2658 C CA . ASP A 1 338 ? 23.658 -4.378 -15.099 1.00 51.31 338 ASP A CA 1
ATOM 2659 C C . ASP A 1 338 ? 23.396 -2.890 -15.395 1.00 51.31 338 ASP A C 1
ATOM 2661 O O . ASP A 1 338 ? 24.251 -2.207 -15.944 1.00 51.31 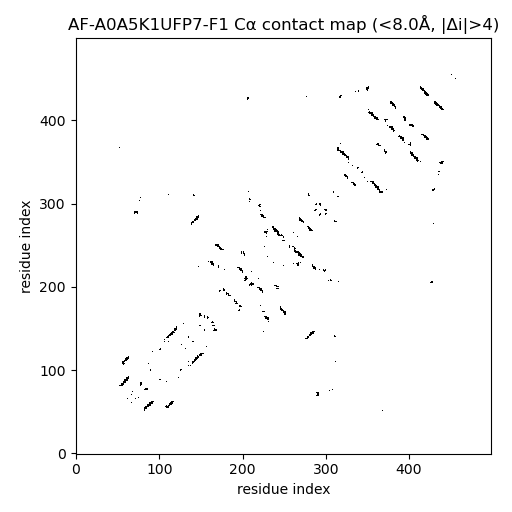338 ASP A O 1
ATOM 2665 N N . LEU A 1 339 ? 22.230 -2.364 -15.001 1.00 51.97 339 LEU A N 1
ATOM 2666 C CA . LEU A 1 339 ? 21.885 -0.937 -15.106 1.00 51.97 339 LEU A CA 1
ATOM 2667 C C . LEU A 1 339 ? 22.364 -0.118 -13.893 1.00 51.97 339 LEU A C 1
ATOM 2669 O O . LEU A 1 339 ? 22.361 1.111 -13.951 1.00 51.97 339 LEU A O 1
ATOM 2673 N N . PHE A 1 340 ? 22.757 -0.787 -12.803 1.00 43.38 340 PHE A N 1
ATOM 2674 C CA . PHE A 1 340 ? 23.170 -0.172 -11.535 1.00 43.38 340 PHE A CA 1
ATOM 2675 C C . PHE A 1 340 ? 24.649 -0.402 -11.165 1.00 43.38 340 PHE A C 1
ATOM 2677 O O . PHE A 1 340 ? 25.126 0.251 -10.240 1.00 43.38 340 PHE A O 1
ATOM 2684 N N . GLY A 1 341 ? 25.383 -1.287 -11.853 1.00 35.00 341 GLY A N 1
ATOM 2685 C CA . GLY A 1 341 ? 26.763 -1.656 -11.506 1.00 35.00 341 GLY A CA 1
ATOM 2686 C C . GLY A 1 341 ? 27.760 -1.601 -12.668 1.00 35.00 341 GLY A C 1
ATOM 2687 O O . GLY A 1 341 ? 27.383 -1.639 -13.837 1.00 35.00 341 GLY A O 1
ATOM 2688 N N . GLU A 1 342 ? 29.055 -1.583 -12.325 1.00 37.06 342 GLU A N 1
ATOM 2689 C CA . GLU A 1 342 ? 30.263 -1.601 -13.187 1.00 37.06 342 GLU A CA 1
ATOM 2690 C C . GLU A 1 342 ? 30.286 -2.659 -14.309 1.00 37.06 342 GLU A C 1
ATOM 2692 O O . GLU A 1 342 ? 31.165 -2.653 -15.168 1.00 37.06 342 GLU A O 1
ATOM 2697 N N . LYS A 1 343 ? 29.299 -3.554 -14.371 1.00 37.81 343 LYS A N 1
ATOM 2698 C CA . LYS A 1 343 ? 29.166 -4.605 -15.386 1.00 37.81 343 LYS A CA 1
ATOM 2699 C C . LYS A 1 343 ? 28.651 -4.110 -16.747 1.00 37.81 343 LYS A C 1
ATOM 2701 O O . LYS A 1 343 ? 28.339 -4.914 -17.619 1.00 37.81 343 LYS A O 1
ATOM 2706 N N . LEU A 1 344 ? 28.632 -2.796 -16.978 1.00 43.81 344 LEU A N 1
ATOM 2707 C CA . LEU A 1 344 ? 28.422 -2.182 -18.300 1.00 43.81 344 LEU A CA 1
ATOM 2708 C C . LEU A 1 344 ? 29.641 -2.298 -19.237 1.00 43.81 344 LEU A C 1
ATOM 2710 O O . LEU A 1 344 ? 29.594 -1.801 -2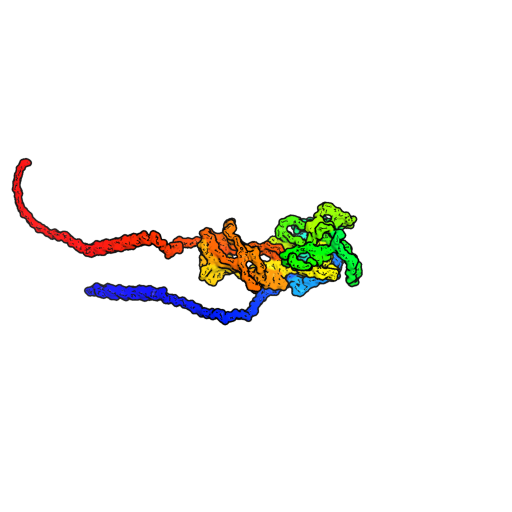0.360 1.00 43.81 344 LEU A O 1
ATOM 2714 N N . ILE A 1 345 ? 30.729 -2.949 -18.813 1.00 32.84 345 ILE A N 1
ATOM 2715 C CA . ILE A 1 345 ? 31.981 -3.046 -19.588 1.00 32.84 345 ILE A CA 1
ATOM 2716 C C . ILE A 1 345 ? 31.885 -4.048 -20.770 1.00 32.84 345 ILE A C 1
ATOM 2718 O O . ILE A 1 345 ? 32.790 -4.115 -21.594 1.00 32.84 345 ILE A O 1
ATOM 2722 N N . GLY A 1 346 ? 30.769 -4.773 -20.949 1.00 38.09 346 GLY A N 1
ATOM 2723 C CA . GLY A 1 346 ? 30.622 -5.767 -22.033 1.00 38.09 346 GLY A CA 1
ATOM 2724 C C . GLY A 1 346 ? 29.328 -5.725 -22.856 1.00 38.09 346 GLY A C 1
ATOM 2725 O O . GLY A 1 346 ? 29.098 -6.635 -23.660 1.00 38.09 346 GLY A O 1
ATOM 2726 N N . ALA A 1 347 ? 28.465 -4.726 -22.654 1.00 52.75 347 ALA A N 1
ATOM 2727 C CA . ALA A 1 347 ? 27.124 -4.690 -23.237 1.00 52.75 347 ALA A CA 1
ATOM 2728 C C . ALA A 1 347 ? 26.973 -3.546 -24.257 1.00 52.75 347 ALA A C 1
ATOM 2730 O O . ALA A 1 347 ? 27.506 -2.453 -24.061 1.00 52.75 347 ALA A O 1
ATOM 2731 N N . THR A 1 348 ? 26.285 -3.808 -25.371 1.00 62.91 348 THR A N 1
ATOM 2732 C CA . THR A 1 348 ? 26.089 -2.871 -26.486 1.00 62.91 348 THR A CA 1
ATOM 2733 C C . THR A 1 348 ? 25.513 -1.544 -25.962 1.00 62.91 348 THR A C 1
ATOM 2735 O O . THR A 1 348 ? 24.528 -1.566 -25.221 1.00 62.91 348 THR A O 1
ATOM 2738 N N . PRO A 1 349 ? 26.109 -0.380 -26.269 1.00 75.00 349 PRO A N 1
ATOM 2739 C CA . PRO A 1 349 ? 25.569 0.898 -25.818 1.00 75.00 349 PRO A CA 1
ATOM 2740 C C . PRO A 1 349 ? 24.242 1.214 -26.520 1.00 75.00 349 PRO A C 1
ATOM 2742 O O . PRO A 1 349 ? 24.077 0.923 -27.704 1.00 75.00 349 PRO A O 1
ATOM 2745 N N . PHE A 1 350 ? 23.319 1.854 -25.800 1.00 83.81 350 PHE A N 1
ATOM 2746 C CA . PHE A 1 350 ? 22.071 2.357 -26.373 1.00 83.81 350 PHE A CA 1
ATOM 2747 C C . PHE A 1 350 ? 22.309 3.682 -27.102 1.00 83.81 350 PHE A C 1
ATOM 2749 O O . PHE A 1 350 ? 22.945 4.588 -26.551 1.00 83.81 350 PHE A O 1
ATOM 2756 N N . PHE A 1 351 ? 21.762 3.813 -28.309 1.00 86.31 351 PHE A N 1
ATOM 2757 C CA . PHE A 1 351 ? 21.845 5.017 -29.133 1.00 86.31 351 PHE A CA 1
ATOM 2758 C C . PHE A 1 351 ? 20.474 5.691 -29.314 1.00 86.31 351 PHE A C 1
ATOM 2760 O O . PHE A 1 351 ? 19.428 5.060 -29.133 1.00 86.31 351 PHE A O 1
ATOM 2767 N N . PRO A 1 352 ? 20.447 6.984 -29.684 1.00 87.69 352 PRO A N 1
ATOM 2768 C CA . PRO A 1 352 ? 19.215 7.673 -30.038 1.00 87.69 352 PRO A CA 1
ATOM 2769 C C . PRO A 1 352 ? 18.443 6.948 -31.145 1.00 87.69 352 PRO A C 1
ATOM 2771 O O . PRO A 1 352 ? 19.044 6.462 -32.101 1.00 87.69 352 PRO A O 1
ATOM 2774 N N . ASN A 1 353 ? 17.112 6.931 -31.040 1.00 88.12 353 ASN A N 1
ATOM 2775 C CA . ASN A 1 353 ? 16.179 6.215 -31.927 1.00 88.12 353 ASN A CA 1
ATOM 2776 C C . ASN A 1 353 ? 16.260 4.678 -31.918 1.00 88.12 353 ASN A C 1
ATOM 2778 O O . ASN A 1 353 ? 15.481 4.044 -32.638 1.00 88.12 353 ASN A O 1
ATOM 2782 N N . ASP A 1 354 ? 17.118 4.065 -31.098 1.00 87.25 354 ASP A N 1
ATOM 2783 C CA . ASP A 1 354 ? 17.134 2.608 -30.961 1.00 87.25 354 ASP A CA 1
ATOM 2784 C C . ASP A 1 354 ? 15.769 2.086 -30.492 1.00 87.25 354 ASP A C 1
ATOM 2786 O O . ASP A 1 354 ? 15.111 2.682 -29.630 1.00 87.25 354 ASP A O 1
ATOM 2790 N N . PHE A 1 355 ? 15.342 0.965 -31.074 1.00 89.56 355 PHE A N 1
ATOM 2791 C CA . PHE A 1 355 ? 14.139 0.254 -30.661 1.00 89.56 355 PHE A CA 1
ATOM 2792 C C . PHE A 1 355 ? 14.476 -0.685 -29.500 1.00 89.56 355 PHE A C 1
ATOM 2794 O O . PHE A 1 355 ? 15.344 -1.552 -29.626 1.00 89.56 355 PHE A O 1
ATOM 2801 N N . ILE A 1 356 ? 13.819 -0.476 -28.358 1.00 89.00 356 ILE A N 1
ATOM 2802 C CA . ILE A 1 356 ? 14.089 -1.202 -27.116 1.00 89.00 356 ILE A CA 1
ATOM 2803 C C . ILE A 1 356 ? 12.849 -1.935 -26.611 1.00 89.00 356 ILE A C 1
ATOM 2805 O O . ILE A 1 356 ? 11.723 -1.447 -26.723 1.00 89.00 356 ILE A O 1
ATOM 2809 N N . HIS A 1 357 ? 13.085 -3.086 -25.995 1.00 89.56 357 HIS A N 1
ATOM 2810 C CA . HIS A 1 357 ? 12.106 -3.922 -25.322 1.00 89.56 357 HIS A CA 1
ATOM 2811 C C . HIS A 1 357 ? 12.360 -3.895 -23.819 1.00 89.56 357 HIS A C 1
ATOM 2813 O O . HIS A 1 357 ? 13.431 -4.260 -23.341 1.00 89.56 357 HIS A O 1
ATOM 2819 N N . LEU A 1 358 ? 11.355 -3.462 -23.071 1.00 90.06 358 LEU A N 1
ATOM 2820 C CA . LEU A 1 358 ? 11.315 -3.479 -21.618 1.00 90.06 358 LEU A CA 1
ATOM 2821 C C . LEU A 1 358 ? 10.442 -4.642 -21.162 1.00 90.06 358 LEU A C 1
ATOM 2823 O O . LEU A 1 358 ? 9.328 -4.797 -21.664 1.00 90.06 358 LEU A O 1
ATOM 2827 N N . SER A 1 359 ? 10.907 -5.404 -20.173 1.00 90.31 359 SER A N 1
ATOM 2828 C CA . SER A 1 359 ? 10.105 -6.407 -19.473 1.00 90.31 359 SER A CA 1
ATOM 2829 C C . SER A 1 359 ? 10.355 -6.398 -17.966 1.00 90.31 359 SER A C 1
ATOM 2831 O O . SER A 1 359 ? 11.489 -6.234 -17.529 1.00 90.31 359 SER A O 1
ATOM 2833 N N . ILE A 1 360 ? 9.312 -6.591 -17.164 1.00 90.19 360 ILE A N 1
ATOM 2834 C CA . ILE A 1 360 ? 9.385 -6.637 -15.699 1.00 90.19 360 ILE A CA 1
ATOM 2835 C C . ILE A 1 360 ? 8.358 -7.625 -15.156 1.00 90.19 360 ILE A C 1
ATOM 2837 O O . ILE A 1 360 ? 7.202 -7.592 -15.570 1.00 90.19 360 ILE A O 1
ATOM 2841 N N . ASP A 1 361 ? 8.748 -8.470 -14.206 1.00 91.44 361 ASP A N 1
ATOM 2842 C CA . ASP A 1 361 ? 7.816 -9.384 -13.550 1.00 91.44 361 ASP A CA 1
ATOM 2843 C C . ASP A 1 361 ? 7.236 -8.720 -12.301 1.00 91.44 361 ASP A C 1
ATOM 2845 O O . ASP A 1 361 ? 7.977 -8.210 -11.458 1.00 91.44 361 ASP A O 1
ATOM 2849 N N . LEU A 1 362 ? 5.909 -8.717 -12.162 1.00 91.44 362 LEU A N 1
ATOM 2850 C CA . LEU A 1 362 ? 5.227 -8.171 -10.987 1.00 91.44 362 LEU A CA 1
ATOM 2851 C C . LEU A 1 362 ? 4.388 -9.250 -10.303 1.00 91.44 362 LEU A C 1
ATOM 2853 O O . LEU A 1 362 ? 3.579 -9.930 -10.934 1.00 91.44 362 LEU A O 1
ATOM 2857 N N . TYR A 1 363 ? 4.550 -9.356 -8.987 1.00 91.12 363 TYR A N 1
ATOM 2858 C CA . TYR A 1 363 ? 3.854 -10.320 -8.141 1.00 91.12 363 TYR A CA 1
ATOM 2859 C C . TYR A 1 363 ? 3.086 -9.611 -7.035 1.00 91.12 363 TYR A C 1
ATOM 2861 O O . TYR A 1 363 ? 3.541 -8.598 -6.510 1.00 91.12 363 TYR A O 1
ATOM 2869 N N . GLU A 1 364 ? 1.958 -10.187 -6.650 1.00 89.50 364 GLU A N 1
ATOM 2870 C CA . GLU A 1 364 ? 1.121 -9.809 -5.521 1.00 89.50 364 GLU A CA 1
ATOM 2871 C C . GLU A 1 364 ? 1.154 -10.915 -4.460 1.00 89.50 364 GLU A C 1
ATOM 2873 O O . GLU A 1 364 ? 1.070 -12.099 -4.785 1.00 89.50 364 GLU A O 1
ATOM 2878 N N . LEU A 1 365 ? 1.254 -10.544 -3.187 1.00 85.06 365 LEU A N 1
ATOM 2879 C CA . LEU A 1 365 ? 1.159 -11.478 -2.072 1.00 85.06 365 LEU A CA 1
ATOM 2880 C C . LEU A 1 365 ? -0.313 -11.708 -1.697 1.00 85.06 365 LEU A C 1
ATOM 2882 O O . LEU A 1 365 ? -0.990 -10.787 -1.230 1.00 85.06 365 LEU A O 1
ATOM 2886 N N . LYS A 1 366 ? -0.794 -12.944 -1.875 1.00 79.38 366 LYS A N 1
ATOM 2887 C CA . LYS A 1 366 ? -2.126 -13.401 -1.454 1.00 79.38 366 LYS A CA 1
ATOM 2888 C C . LYS A 1 366 ? -2.003 -14.661 -0.610 1.00 79.38 366 LYS A C 1
ATOM 2890 O O . LYS A 1 366 ? -1.467 -15.657 -1.083 1.00 79.38 366 LYS A O 1
ATOM 2895 N N . ARG A 1 367 ? -2.537 -14.638 0.617 1.00 71.38 367 ARG A N 1
ATOM 2896 C CA . ARG A 1 367 ? -2.557 -15.800 1.532 1.00 71.38 367 ARG A CA 1
ATOM 2897 C C . ARG A 1 367 ? -1.174 -16.462 1.675 1.00 71.38 367 ARG A C 1
ATOM 2899 O O . ARG A 1 367 ? -1.058 -17.675 1.578 1.00 71.38 367 ARG A O 1
ATOM 2906 N N . ASN A 1 368 ? -0.125 -15.652 1.842 1.00 71.75 368 ASN A N 1
ATOM 2907 C CA . ASN A 1 368 ? 1.286 -16.069 1.918 1.00 71.75 368 ASN A CA 1
ATOM 2908 C C . ASN A 1 368 ? 1.909 -16.647 0.628 1.00 71.75 368 ASN A C 1
ATOM 2910 O O . ASN A 1 368 ? 3.077 -17.032 0.646 1.00 71.75 368 ASN A O 1
ATOM 2914 N N . PHE A 1 369 ? 1.196 -16.644 -0.502 1.00 80.25 369 PHE A N 1
ATOM 2915 C CA . PHE A 1 369 ? 1.727 -17.049 -1.805 1.00 80.25 369 PHE A CA 1
ATOM 2916 C C . PHE A 1 369 ? 1.905 -15.847 -2.736 1.00 80.25 369 PHE A C 1
ATOM 2918 O O . PHE A 1 369 ? 1.082 -14.931 -2.767 1.00 80.25 369 PHE A O 1
ATOM 2925 N N . TRP A 1 370 ? 2.984 -15.857 -3.520 1.00 84.56 370 TRP A N 1
ATOM 2926 C CA . TRP A 1 370 ? 3.214 -14.859 -4.562 1.00 84.56 370 TRP A CA 1
ATOM 2927 C C . TRP A 1 370 ? 2.494 -15.273 -5.837 1.00 84.56 370 TRP A C 1
ATOM 2929 O O . TRP A 1 370 ? 2.820 -16.292 -6.441 1.00 84.56 370 TRP A O 1
ATOM 2939 N N . VAL A 1 371 ? 1.527 -14.464 -6.250 1.00 88.12 371 VAL A N 1
ATOM 2940 C CA . VAL A 1 371 ? 0.716 -14.670 -7.450 1.00 88.12 371 VAL A CA 1
ATOM 2941 C C . VAL A 1 371 ? 1.046 -13.582 -8.476 1.00 88.12 371 VAL A C 1
ATOM 2943 O O . VAL A 1 371 ? 1.270 -12.439 -8.081 1.00 88.12 371 VAL A O 1
ATOM 2946 N N . PRO A 1 372 ? 1.081 -13.877 -9.787 1.00 89.94 372 PRO A N 1
ATOM 2947 C CA . PRO A 1 372 ? 1.216 -12.864 -10.834 1.00 89.94 372 PRO A CA 1
ATOM 2948 C C . PRO A 1 372 ? 0.219 -11.707 -10.680 1.00 89.94 372 PRO A C 1
ATOM 2950 O O . PRO A 1 372 ? -0.998 -11.914 -10.658 1.00 89.94 372 PRO A O 1
ATOM 2953 N N . LEU A 1 373 ? 0.720 -10.471 -10.606 1.00 88.00 373 LEU A N 1
ATOM 2954 C CA . LEU A 1 373 ? -0.133 -9.285 -10.567 1.00 88.00 373 LEU A CA 1
ATOM 2955 C C . LEU A 1 373 ? -0.665 -9.017 -11.973 1.00 88.00 373 LEU A C 1
ATOM 2957 O O . LEU A 1 373 ? 0.119 -8.802 -12.892 1.00 88.00 373 LEU A O 1
ATOM 2961 N N . LYS A 1 374 ? -1.986 -8.936 -12.149 1.00 86.56 374 LYS A N 1
ATOM 2962 C CA . LYS A 1 374 ? -2.610 -8.627 -13.445 1.00 86.56 374 LYS A CA 1
ATOM 2963 C C . LYS A 1 374 ? -3.467 -7.379 -13.373 1.00 86.56 374 LYS A C 1
ATOM 2965 O O . LYS A 1 374 ? -4.615 -7.427 -12.939 1.00 86.56 374 LYS A O 1
ATOM 2970 N N . ARG A 1 375 ? -2.924 -6.255 -13.832 1.00 88.25 375 ARG A N 1
ATOM 2971 C CA . ARG A 1 375 ? -3.652 -4.996 -13.945 1.00 88.25 375 ARG A CA 1
ATOM 2972 C C . ARG A 1 375 ? -3.263 -4.240 -15.208 1.00 88.25 375 ARG A C 1
ATOM 2974 O O . ARG A 1 375 ? -2.131 -4.292 -15.662 1.00 88.25 375 ARG A O 1
ATOM 2981 N N . ARG A 1 376 ? -4.221 -3.501 -15.769 1.00 89.00 376 ARG A N 1
ATOM 2982 C CA . ARG A 1 376 ? -4.037 -2.690 -16.991 1.00 89.00 376 ARG A CA 1
ATOM 2983 C C . ARG A 1 376 ? -3.547 -1.269 -16.714 1.00 89.00 376 ARG A C 1
ATOM 2985 O O . ARG A 1 376 ? -3.270 -0.527 -17.643 1.00 89.00 376 ARG A O 1
ATOM 2992 N N . ASP A 1 377 ? -3.479 -0.873 -15.448 1.00 91.12 377 ASP A N 1
ATOM 2993 C CA . ASP A 1 377 ? -3.285 0.513 -15.022 1.00 91.12 377 ASP A CA 1
ATOM 2994 C C . ASP A 1 377 ? -1.855 0.823 -14.552 1.00 91.12 377 ASP A C 1
ATOM 2996 O O . ASP A 1 377 ? -1.619 1.862 -13.929 1.00 91.12 377 ASP A O 1
ATOM 3000 N N . ILE A 1 378 ? -0.905 -0.069 -14.847 1.00 93.00 378 ILE A N 1
ATOM 3001 C CA . ILE A 1 378 ? 0.515 0.117 -14.550 1.00 93.00 378 ILE A CA 1
ATOM 3002 C C . ILE A 1 378 ? 1.162 0.881 -15.704 1.00 93.00 378 ILE A C 1
ATOM 3004 O O . ILE A 1 378 ? 1.054 0.497 -16.869 1.00 93.00 378 ILE A O 1
ATOM 3008 N N . GLN A 1 379 ? 1.841 1.971 -15.360 1.00 95.06 379 GLN A N 1
ATOM 3009 C CA . GLN A 1 379 ? 2.501 2.866 -16.302 1.00 95.06 379 GLN A CA 1
ATOM 3010 C C . GLN A 1 379 ? 4.006 2.881 -16.061 1.00 95.06 379 GLN A C 1
ATOM 3012 O O . GLN A 1 379 ? 4.465 2.721 -14.927 1.00 95.06 379 GLN A O 1
ATOM 3017 N N . TYR A 1 380 ? 4.760 3.139 -17.123 1.00 95.12 380 TYR A N 1
ATOM 3018 C CA . TYR A 1 380 ? 6.156 3.542 -17.027 1.00 95.12 380 TYR A CA 1
ATOM 3019 C C . TYR A 1 380 ? 6.321 4.964 -17.567 1.00 95.12 380 TYR A C 1
ATOM 3021 O O . TYR A 1 380 ? 5.578 5.417 -18.441 1.00 95.12 380 TYR A O 1
ATOM 3029 N N . GLU A 1 381 ? 7.309 5.665 -17.031 1.00 96.00 381 GLU A N 1
ATOM 3030 C CA . GLU A 1 381 ? 7.698 7.011 -17.428 1.00 96.00 381 GLU A CA 1
ATOM 3031 C C . GLU A 1 381 ? 9.162 6.983 -17.858 1.00 96.00 381 GLU A C 1
ATOM 3033 O O . GLU A 1 381 ? 10.014 6.493 -17.120 1.00 96.00 381 GLU A O 1
ATOM 3038 N N . LEU A 1 382 ? 9.470 7.523 -19.032 1.00 95.00 382 LEU A N 1
ATOM 3039 C CA . LEU A 1 382 ? 10.840 7.794 -19.450 1.00 95.00 382 LEU A CA 1
ATOM 3040 C C . LEU A 1 382 ? 11.158 9.259 -19.146 1.00 95.00 382 LEU A C 1
ATOM 3042 O O . LEU A 1 382 ? 10.579 10.163 -19.750 1.00 95.00 382 LEU A O 1
ATOM 3046 N N . VAL A 1 383 ? 12.066 9.491 -18.203 1.00 94.50 383 VAL A N 1
ATOM 3047 C CA . VAL A 1 383 ? 12.360 10.810 -17.631 1.00 94.50 383 VAL A CA 1
ATOM 3048 C C . VAL A 1 383 ? 13.831 11.161 -17.845 1.00 94.50 383 VAL A C 1
ATOM 3050 O O . VAL A 1 383 ? 14.691 10.308 -17.674 1.00 94.50 383 VAL A O 1
ATOM 3053 N N . LYS A 1 384 ? 14.131 12.412 -18.195 1.00 90.81 384 LYS A N 1
ATOM 3054 C CA . LYS A 1 384 ? 15.494 12.980 -18.163 1.00 90.81 384 LYS A CA 1
ATOM 3055 C C . LYS A 1 384 ? 15.486 14.175 -17.208 1.00 90.81 384 LYS A C 1
ATOM 3057 O O . LYS A 1 384 ? 15.587 13.977 -16.004 1.00 90.81 384 LYS A O 1
ATOM 3062 N N . MET A 1 385 ? 15.224 15.376 -17.727 1.00 89.50 385 MET A N 1
ATOM 3063 C CA . MET A 1 385 ? 14.829 16.552 -16.930 1.00 89.50 385 MET A CA 1
ATOM 3064 C C . MET A 1 385 ? 13.305 16.696 -16.858 1.00 89.50 385 MET A C 1
ATOM 3066 O O . MET A 1 385 ? 12.752 17.136 -15.856 1.00 89.50 385 MET A O 1
ATOM 3070 N N . GLN A 1 386 ? 12.621 16.279 -17.924 1.00 92.12 386 GLN A N 1
ATOM 3071 C CA . GLN A 1 386 ? 11.169 16.234 -18.040 1.00 92.12 386 GLN A CA 1
ATOM 3072 C C . GLN A 1 386 ? 10.731 14.825 -18.456 1.00 92.12 386 GLN A C 1
ATOM 3074 O O . GLN A 1 386 ? 11.556 13.973 -18.812 1.00 92.12 386 GLN A O 1
ATOM 3079 N N . ILE A 1 387 ? 9.427 14.562 -18.379 1.00 94.06 387 ILE A N 1
ATOM 3080 C CA . ILE A 1 387 ? 8.840 13.294 -18.814 1.00 94.06 387 ILE A CA 1
ATOM 3081 C C . ILE A 1 387 ? 8.761 13.316 -20.342 1.00 94.06 387 ILE A C 1
ATOM 3083 O O . ILE A 1 387 ? 7.959 14.051 -20.905 1.00 94.06 387 ILE A O 1
ATOM 3087 N N . HIS A 1 388 ? 9.583 12.506 -21.008 1.00 92.12 388 HIS A N 1
ATOM 3088 C CA . HIS A 1 388 ? 9.593 12.400 -22.470 1.00 92.12 388 HIS A CA 1
ATOM 3089 C C . HIS A 1 388 ? 8.494 11.475 -22.993 1.00 92.12 388 HIS A C 1
ATOM 3091 O O . HIS A 1 388 ? 7.949 11.698 -24.070 1.00 92.12 388 HIS A O 1
ATOM 3097 N N . ARG A 1 389 ? 8.189 10.406 -22.252 1.00 93.69 389 ARG A N 1
ATOM 3098 C CA . ARG A 1 389 ? 7.148 9.439 -22.610 1.00 93.69 389 ARG A CA 1
ATOM 3099 C C . ARG A 1 389 ? 6.513 8.874 -21.351 1.00 93.69 389 ARG A C 1
ATOM 3101 O O . ARG A 1 389 ? 7.215 8.587 -20.383 1.00 93.69 389 ARG A O 1
ATOM 3108 N N . ARG A 1 390 ? 5.197 8.687 -21.388 1.00 95.38 390 ARG A N 1
ATOM 3109 C CA . ARG A 1 390 ? 4.427 7.966 -20.376 1.00 95.38 390 ARG A CA 1
ATOM 3110 C C . ARG A 1 390 ? 3.455 7.051 -21.095 1.00 95.38 390 ARG A C 1
ATOM 3112 O O . ARG A 1 390 ? 2.642 7.533 -21.872 1.00 95.38 390 ARG A O 1
ATOM 3119 N N . ASP A 1 391 ? 3.531 5.762 -20.805 1.00 94.94 391 ASP A N 1
ATOM 3120 C CA . ASP A 1 391 ? 2.715 4.750 -21.465 1.00 94.94 391 ASP A CA 1
ATOM 3121 C C . ASP A 1 391 ? 2.359 3.618 -20.496 1.00 94.94 391 ASP A C 1
ATOM 3123 O O . ASP A 1 391 ? 3.057 3.365 -19.511 1.00 94.94 391 ASP A O 1
ATOM 3127 N N . PHE A 1 392 ? 1.266 2.912 -20.788 1.00 95.62 392 PHE A N 1
ATOM 3128 C CA . PHE A 1 392 ? 0.881 1.707 -20.052 1.00 95.62 392 PHE A CA 1
ATOM 3129 C C . PHE A 1 392 ? 1.735 0.508 -20.468 1.00 95.62 392 PHE A C 1
ATOM 3131 O O . PHE A 1 392 ? 2.053 0.347 -21.655 1.00 95.62 392 PHE A O 1
ATOM 3138 N N . LEU A 1 393 ? 2.071 -0.334 -19.489 1.00 93.19 393 LEU A N 1
ATOM 3139 C CA . LEU A 1 393 ? 2.703 -1.630 -19.712 1.00 93.19 393 LEU A CA 1
ATOM 3140 C C . LEU A 1 393 ? 1.657 -2.655 -20.166 1.00 93.19 393 LEU A C 1
ATOM 3142 O O . LEU A 1 393 ? 0.569 -2.745 -19.596 1.00 93.19 393 LEU A O 1
ATOM 3146 N N . ASN A 1 394 ? 2.010 -3.456 -21.167 1.00 92.12 394 ASN A N 1
ATOM 3147 C CA . ASN A 1 394 ? 1.199 -4.589 -21.595 1.00 92.12 394 ASN A CA 1
ATOM 3148 C C . ASN A 1 394 ? 1.536 -5.804 -20.727 1.00 92.12 394 ASN A C 1
ATOM 3150 O O . ASN A 1 394 ? 2.650 -5.914 -20.231 1.00 92.12 394 ASN A O 1
ATOM 3154 N N . PHE A 1 395 ? 0.604 -6.736 -20.563 1.00 88.81 395 PHE A N 1
ATOM 3155 C CA . PHE A 1 395 ? 0.858 -8.016 -19.900 1.00 88.81 395 PHE A CA 1
ATOM 3156 C C . PHE A 1 395 ? 0.274 -9.156 -20.728 1.00 88.81 395 PHE A C 1
ATOM 3158 O O . PHE A 1 395 ? -0.682 -8.970 -21.488 1.00 88.81 395 PHE A O 1
ATOM 3165 N N . TYR A 1 396 ? 0.845 -10.347 -20.586 1.00 84.00 396 TYR A N 1
ATOM 3166 C CA . TYR A 1 396 ? 0.337 -11.536 -21.263 1.00 84.00 396 TYR A CA 1
ATOM 3167 C C . TYR A 1 396 ? -0.975 -12.009 -20.632 1.00 84.00 396 TYR A C 1
ATOM 3169 O O . TYR A 1 396 ? -1.135 -12.034 -19.412 1.00 84.00 396 TYR A O 1
ATOM 3177 N N . LYS A 1 397 ? -1.935 -12.426 -21.464 1.00 77.69 397 LYS A N 1
ATOM 3178 C CA . LYS A 1 397 ? -3.238 -12.909 -20.974 1.00 77.69 397 LYS A CA 1
ATOM 3179 C C . LYS A 1 397 ? -3.121 -14.217 -20.175 1.00 77.69 397 LYS A C 1
ATOM 3181 O O . LYS A 1 397 ? -3.971 -14.454 -19.318 1.00 77.69 397 LYS A O 1
ATOM 3186 N N . ASN A 1 398 ? -2.068 -15.013 -20.399 1.00 80.62 398 ASN A N 1
ATOM 3187 C CA . ASN A 1 398 ? -1.854 -16.305 -19.738 1.00 80.62 398 ASN A CA 1
ATOM 3188 C C . ASN A 1 398 ? -1.898 -16.179 -18.206 1.00 80.62 398 ASN A C 1
ATOM 3190 O O . ASN A 1 398 ? -1.248 -15.293 -17.653 1.00 80.62 398 ASN A O 1
ATOM 3194 N N . ALA A 1 399 ? -2.683 -17.033 -17.532 1.00 69.56 399 ALA A N 1
ATOM 3195 C CA . ALA A 1 399 ? -2.916 -17.070 -16.081 1.00 69.56 399 ALA A CA 1
ATOM 3196 C C . ALA A 1 399 ? -1.620 -16.955 -15.265 1.00 69.56 399 ALA A C 1
ATOM 3198 O O . ALA A 1 399 ? -1.562 -16.165 -14.327 1.00 69.56 399 ALA A O 1
ATOM 3199 N N . GLU A 1 400 ? -0.583 -17.659 -15.705 1.00 79.06 400 GLU A N 1
ATOM 3200 C CA . GLU A 1 400 ? 0.651 -17.872 -14.950 1.00 79.06 400 GLU A CA 1
ATOM 3201 C C . GLU A 1 400 ? 1.736 -16.821 -15.200 1.00 79.06 400 GLU A C 1
ATOM 3203 O O . GLU A 1 400 ? 2.686 -16.737 -14.431 1.00 79.06 400 GLU A O 1
ATOM 3208 N N . SER A 1 401 ? 1.613 -16.001 -16.248 1.00 82.75 401 SER A N 1
ATOM 3209 C CA . SER A 1 401 ? 2.667 -15.054 -16.624 1.00 82.75 401 SER A CA 1
ATOM 3210 C C . SER A 1 401 ? 2.627 -13.784 -15.756 1.00 82.75 401 SER A C 1
ATOM 3212 O O . SER A 1 401 ? 1.656 -13.026 -15.857 1.00 82.75 401 SER A O 1
ATOM 3214 N N . PRO A 1 402 ? 3.688 -13.474 -14.984 1.00 87.06 402 PRO A N 1
ATOM 3215 C CA . PRO A 1 402 ? 3.822 -12.229 -14.220 1.00 87.06 402 PRO A CA 1
ATOM 3216 C C . PRO A 1 402 ? 4.429 -11.082 -15.038 1.00 87.06 402 PRO A C 1
ATOM 3218 O O . PRO A 1 402 ? 4.500 -9.952 -14.554 1.00 87.06 402 PRO A O 1
ATOM 3221 N N . THR A 1 403 ? 4.884 -11.371 -16.259 1.00 89.06 403 THR A N 1
ATOM 3222 C CA . THR A 1 403 ? 5.668 -10.445 -17.070 1.00 89.06 403 THR A CA 1
ATOM 3223 C C . THR A 1 403 ? 4.810 -9.359 -17.705 1.00 89.06 403 THR A C 1
ATOM 3225 O O . THR A 1 403 ? 3.901 -9.618 -18.502 1.00 89.06 403 THR A O 1
ATOM 3228 N N . TYR A 1 404 ? 5.177 -8.125 -17.392 1.00 92.62 404 TYR A N 1
ATOM 3229 C CA . TYR A 1 404 ? 4.783 -6.917 -18.091 1.00 92.62 404 TYR A CA 1
ATOM 3230 C C . TYR A 1 404 ? 5.839 -6.562 -19.117 1.00 92.62 404 TYR A C 1
ATOM 3232 O O . TYR A 1 404 ? 7.027 -6.711 -18.852 1.00 92.62 404 TYR A O 1
ATOM 3240 N N . TYR A 1 405 ? 5.423 -6.055 -20.270 1.00 92.12 405 TYR A N 1
ATOM 3241 C CA . TYR A 1 405 ? 6.333 -5.667 -21.330 1.00 92.12 405 TYR A CA 1
ATOM 3242 C C . TYR A 1 405 ? 5.880 -4.408 -22.064 1.00 92.12 405 TYR A C 1
ATOM 3244 O O . TYR A 1 405 ? 4.696 -4.055 -22.107 1.00 92.12 405 TYR A O 1
ATOM 3252 N N . LYS A 1 406 ? 6.847 -3.727 -22.674 1.00 94.38 406 LYS A N 1
ATOM 3253 C CA . LYS A 1 406 ? 6.610 -2.650 -23.629 1.00 94.38 406 LYS A CA 1
ATOM 3254 C C . LYS A 1 406 ? 7.795 -2.516 -24.573 1.00 94.38 406 LYS A C 1
ATOM 3256 O O . LYS A 1 406 ? 8.935 -2.534 -24.127 1.00 94.38 406 LYS A O 1
ATOM 3261 N N . SER A 1 407 ? 7.513 -2.291 -25.847 1.00 92.62 407 SER A N 1
ATOM 3262 C CA . SER A 1 407 ? 8.526 -1.974 -26.852 1.00 92.62 407 SER A CA 1
ATOM 3263 C C . SER A 1 407 ? 8.359 -0.527 -27.299 1.00 92.62 407 SER A C 1
ATOM 3265 O O . SER A 1 407 ? 7.227 -0.094 -27.531 1.00 92.62 407 SER A O 1
ATOM 3267 N N . PHE A 1 408 ? 9.445 0.240 -27.384 1.00 92.94 408 PHE A N 1
ATOM 3268 C CA . PHE A 1 408 ? 9.387 1.644 -27.787 1.00 92.94 408 PHE A CA 1
ATOM 3269 C C . PHE A 1 408 ? 10.728 2.168 -28.322 1.00 92.94 408 PHE A C 1
ATOM 3271 O O . PHE A 1 408 ? 11.783 1.632 -28.008 1.00 92.94 408 PHE A O 1
ATOM 3278 N N . HIS A 1 409 ? 10.692 3.249 -29.110 1.00 91.75 409 HIS A N 1
ATOM 3279 C CA . HIS A 1 409 ? 11.904 3.933 -29.584 1.00 91.75 409 HIS A CA 1
ATOM 3280 C C . HIS A 1 409 ? 12.447 4.926 -28.560 1.00 91.75 409 HIS A C 1
ATOM 3282 O O . HIS A 1 409 ? 11.673 5.700 -27.982 1.00 91.75 409 HIS A O 1
ATOM 3288 N N . LEU A 1 410 ? 13.767 4.955 -28.392 1.00 90.81 410 LEU A N 1
ATOM 3289 C CA . LEU A 1 410 ? 14.440 5.971 -27.590 1.00 90.81 410 LEU A CA 1
ATOM 3290 C C . LEU A 1 410 ? 14.350 7.370 -28.222 1.00 90.81 410 LEU A C 1
ATOM 3292 O O . LEU A 1 410 ? 14.293 7.485 -29.448 1.00 90.81 410 LEU A O 1
ATOM 3296 N N . PRO A 1 411 ? 14.346 8.446 -27.411 1.00 91.25 411 PRO A N 1
ATOM 3297 C CA . PRO A 1 411 ? 14.371 9.812 -27.925 1.00 91.25 411 PRO A CA 1
ATOM 3298 C C . PRO A 1 411 ? 15.623 10.117 -28.766 1.00 91.25 411 PRO A C 1
ATOM 3300 O O . PRO A 1 411 ? 16.638 9.428 -28.681 1.00 91.25 411 PRO A O 1
ATOM 3303 N N . LYS A 1 412 ? 15.552 11.192 -29.563 1.00 88.31 412 LYS A N 1
ATOM 3304 C CA . LYS A 1 412 ? 16.655 11.660 -30.428 1.00 88.31 412 LYS A CA 1
ATOM 3305 C C . LYS A 1 412 ? 17.826 12.274 -29.656 1.00 88.31 412 LYS A C 1
ATOM 3307 O O . LYS A 1 412 ? 18.935 12.363 -30.178 1.00 88.31 412 LYS A O 1
ATOM 3312 N N . GLU A 1 413 ? 17.579 12.731 -28.437 1.00 89.56 413 GLU A N 1
ATOM 3313 C CA . GLU A 1 413 ? 18.610 13.321 -27.597 1.00 89.56 413 GLU A CA 1
ATOM 3314 C C . GLU A 1 413 ? 19.430 12.243 -26.890 1.00 89.56 413 GLU A C 1
ATOM 3316 O O . GLU A 1 413 ? 18.913 11.226 -26.434 1.00 89.56 413 GLU A O 1
ATOM 3321 N N . HIS A 1 414 ? 20.727 12.500 -26.755 1.00 88.75 414 HIS A N 1
ATOM 3322 C CA . HIS A 1 414 ? 21.600 11.707 -25.903 1.00 88.75 414 HIS A CA 1
ATOM 3323 C C . HIS A 1 414 ? 21.512 12.197 -24.447 1.00 88.75 414 HIS A C 1
ATOM 3325 O O . HIS A 1 414 ? 20.994 13.284 -24.149 1.00 88.75 414 HIS A O 1
ATOM 3331 N N . GLY A 1 415 ? 22.020 11.383 -23.527 1.00 89.25 415 GLY A N 1
ATOM 3332 C CA . GLY A 1 415 ? 22.049 11.674 -22.098 1.00 89.25 415 GLY A CA 1
ATOM 3333 C C . GLY A 1 415 ? 21.605 10.486 -21.256 1.00 89.25 415 GLY A C 1
ATOM 3334 O O . GLY A 1 415 ? 21.381 9.386 -21.757 1.00 89.25 415 GLY A O 1
ATOM 3335 N N . VAL A 1 416 ? 21.477 10.711 -19.953 1.00 90.25 416 VAL A N 1
ATOM 3336 C CA . VAL A 1 416 ? 21.019 9.682 -19.018 1.00 90.25 416 VAL A CA 1
ATOM 3337 C C . VAL A 1 416 ? 19.513 9.808 -18.850 1.00 90.25 416 VAL A C 1
ATOM 3339 O O . VAL A 1 416 ? 19.016 10.789 -18.299 1.00 90.25 416 VAL A O 1
ATOM 3342 N N . TYR A 1 417 ? 18.793 8.808 -19.342 1.00 91.69 417 TYR A N 1
ATOM 3343 C CA . TYR A 1 417 ? 17.368 8.661 -19.103 1.00 91.69 417 TYR A CA 1
ATOM 3344 C C . TYR A 1 417 ? 17.128 7.806 -17.868 1.00 91.69 417 TYR A C 1
ATOM 3346 O O . TYR A 1 417 ? 17.974 7.038 -17.419 1.00 91.69 417 TYR A O 1
ATOM 3354 N N . LYS A 1 418 ? 15.932 7.930 -17.322 1.00 92.56 418 LYS A N 1
ATOM 3355 C CA . LYS A 1 418 ? 15.461 7.216 -16.154 1.00 92.56 418 LYS A CA 1
ATOM 3356 C C . LYS A 1 418 ? 14.104 6.622 -16.478 1.00 92.56 418 LYS A C 1
ATOM 3358 O O . LYS A 1 418 ? 13.149 7.352 -16.731 1.00 92.56 418 LYS A O 1
ATOM 3363 N N . ILE A 1 419 ? 14.015 5.302 -16.459 1.00 93.44 419 ILE A N 1
ATOM 3364 C CA . ILE A 1 419 ? 12.749 4.584 -16.539 1.00 93.44 419 ILE A CA 1
ATOM 3365 C C . ILE A 1 419 ? 12.192 4.517 -15.122 1.00 93.44 419 ILE A C 1
ATOM 3367 O O . ILE A 1 419 ? 12.773 3.886 -14.239 1.00 93.44 419 ILE A O 1
ATOM 3371 N N . LYS A 1 420 ? 11.076 5.198 -14.898 1.00 95.06 420 LYS A N 1
ATOM 3372 C CA . LYS A 1 420 ? 10.387 5.253 -13.617 1.00 95.06 420 LYS A CA 1
ATOM 3373 C C . LYS A 1 420 ? 9.078 4.482 -13.705 1.00 95.06 420 LYS A C 1
ATOM 3375 O O . LYS A 1 420 ? 8.227 4.792 -14.532 1.00 95.06 420 LYS A O 1
ATOM 3380 N N . ILE A 1 421 ? 8.902 3.501 -12.828 1.00 94.69 421 ILE A N 1
ATOM 3381 C CA . ILE A 1 421 ? 7.636 2.780 -12.659 1.00 94.69 421 ILE A CA 1
ATOM 3382 C C . ILE A 1 421 ? 7.115 3.145 -11.275 1.00 94.69 421 ILE A C 1
ATOM 3384 O O . ILE A 1 421 ? 7.664 2.719 -10.258 1.00 94.69 421 ILE A O 1
ATOM 3388 N N . TYR A 1 422 ? 6.081 3.985 -11.247 1.00 94.12 422 TYR A N 1
ATOM 3389 C CA . TYR A 1 422 ? 5.449 4.445 -10.016 1.00 94.12 422 TYR A CA 1
ATOM 3390 C C . TYR A 1 422 ? 4.036 3.885 -9.916 1.00 94.12 422 TYR A C 1
ATOM 3392 O O . TYR A 1 422 ? 3.128 4.322 -10.623 1.00 94.12 422 TYR A O 1
ATOM 3400 N N . PHE A 1 423 ? 3.847 2.919 -9.021 1.00 92.50 423 PHE A N 1
ATOM 3401 C CA . PHE A 1 423 ? 2.552 2.312 -8.762 1.00 92.50 423 PHE A CA 1
ATOM 3402 C C . PHE A 1 423 ? 2.089 2.636 -7.342 1.00 92.50 423 PHE A C 1
ATOM 3404 O O . PHE A 1 423 ? 2.735 2.301 -6.349 1.00 92.50 423 PHE A O 1
ATOM 3411 N N . ARG A 1 424 ? 0.937 3.305 -7.266 1.00 90.94 424 ARG A N 1
ATOM 3412 C CA . ARG A 1 424 ? 0.270 3.685 -6.021 1.00 90.94 424 ARG A CA 1
ATOM 3413 C C . ARG A 1 424 ? -1.226 3.460 -6.164 1.00 90.94 424 ARG A C 1
ATOM 3415 O O . ARG A 1 424 ? -1.882 4.129 -6.968 1.00 90.94 424 ARG A O 1
ATOM 3422 N N . ARG A 1 425 ? -1.760 2.527 -5.381 1.00 90.31 425 ARG A N 1
ATOM 3423 C CA . ARG A 1 425 ? -3.188 2.193 -5.311 1.00 90.31 425 ARG A CA 1
ATOM 3424 C C . ARG A 1 425 ? -3.591 1.949 -3.863 1.00 90.31 425 ARG A C 1
ATOM 3426 O O . ARG A 1 425 ? -2.754 1.580 -3.047 1.00 90.31 425 ARG A O 1
ATOM 3433 N N . LYS A 1 426 ? -4.871 2.172 -3.560 1.00 89.38 426 LYS A N 1
ATOM 3434 C CA . LYS A 1 426 ? -5.428 2.003 -2.212 1.00 89.38 426 LYS A CA 1
ATOM 3435 C C . LYS A 1 426 ? -5.183 0.570 -1.719 1.00 89.38 426 LYS A C 1
ATOM 3437 O O . LYS A 1 426 ? -5.459 -0.378 -2.450 1.00 89.38 426 LYS A O 1
ATOM 3442 N N . GLY A 1 427 ? -4.638 0.431 -0.513 1.00 87.06 427 GLY A N 1
ATOM 3443 C CA . GLY A 1 427 ? -4.332 -0.852 0.124 1.00 87.06 427 GLY A CA 1
ATOM 3444 C C . GLY A 1 427 ? -3.069 -1.568 -0.378 1.00 87.06 427 GLY A C 1
ATOM 3445 O O . GLY A 1 427 ? -2.659 -2.543 0.246 1.00 87.06 427 GLY A O 1
ATOM 3446 N N . TYR A 1 428 ? -2.416 -1.101 -1.446 1.00 91.06 428 TYR A N 1
ATOM 3447 C CA . TYR A 1 428 ? -1.151 -1.675 -1.914 1.00 91.06 428 TYR A CA 1
ATOM 3448 C C . TYR A 1 428 ? 0.055 -0.879 -1.411 1.00 91.06 428 TYR A C 1
ATOM 3450 O O . TYR A 1 428 ? -0.022 0.333 -1.213 1.00 91.06 428 TYR A O 1
ATOM 3458 N N . ASN A 1 429 ? 1.205 -1.538 -1.251 1.00 92.25 429 ASN A N 1
ATOM 3459 C CA . ASN A 1 429 ? 2.459 -0.816 -1.029 1.00 92.25 429 ASN A CA 1
ATOM 3460 C C . ASN A 1 429 ? 2.781 0.121 -2.209 1.00 92.25 429 ASN A C 1
ATOM 3462 O O . ASN A 1 429 ? 2.476 -0.168 -3.367 1.00 92.25 429 ASN A O 1
ATOM 3466 N N . VAL A 1 430 ? 3.428 1.250 -1.915 1.00 91.75 430 VAL A N 1
ATOM 3467 C CA . VAL A 1 430 ? 3.921 2.165 -2.944 1.00 91.75 430 VAL A CA 1
ATOM 3468 C C . VAL A 1 430 ? 5.164 1.548 -3.572 1.00 91.75 430 VAL A C 1
ATOM 3470 O O . VAL A 1 430 ? 6.186 1.363 -2.906 1.00 91.75 430 VAL A O 1
ATOM 3473 N N . LEU A 1 431 ? 5.076 1.248 -4.864 1.00 91.94 431 LEU A N 1
ATOM 3474 C CA . LEU A 1 431 ? 6.180 0.742 -5.667 1.00 91.94 431 LEU A CA 1
ATOM 3475 C C . LEU A 1 431 ? 6.767 1.915 -6.459 1.00 91.94 431 LEU A C 1
ATOM 3477 O O . LEU A 1 431 ? 6.097 2.489 -7.317 1.00 91.94 431 LEU A O 1
ATOM 3481 N N . ASN A 1 432 ? 8.003 2.298 -6.145 1.00 92.44 432 ASN A N 1
ATOM 3482 C CA . ASN A 1 432 ? 8.705 3.413 -6.781 1.00 92.44 432 ASN A CA 1
ATOM 3483 C C . ASN A 1 432 ? 10.042 2.917 -7.336 1.00 92.44 432 ASN A C 1
ATOM 3485 O O . ASN A 1 432 ? 11.052 2.938 -6.634 1.00 92.44 432 ASN A O 1
ATOM 3489 N N . LEU A 1 433 ? 10.025 2.418 -8.572 1.00 91.81 433 LEU A N 1
ATOM 3490 C CA . LEU A 1 433 ? 11.197 1.846 -9.232 1.00 91.81 433 LEU A CA 1
ATOM 3491 C C . LEU A 1 433 ? 11.822 2.852 -10.179 1.00 91.81 433 LEU A C 1
ATOM 3493 O O . LEU A 1 433 ? 11.118 3.571 -10.888 1.00 91.81 433 LEU A O 1
ATOM 3497 N N . HIS A 1 434 ? 13.147 2.841 -10.211 1.00 91.62 434 HIS A N 1
ATOM 3498 C CA . HIS A 1 434 ? 13.973 3.741 -10.994 1.00 91.62 434 HIS A CA 1
ATOM 3499 C C . HIS A 1 434 ? 15.060 2.912 -11.662 1.00 91.62 434 HIS A C 1
ATOM 3501 O O . HIS A 1 434 ? 15.808 2.249 -10.960 1.00 91.62 434 HIS A O 1
ATOM 3507 N N . PHE A 1 435 ? 15.160 2.958 -12.985 1.00 89.56 435 PHE A N 1
ATOM 3508 C CA . PHE A 1 435 ? 16.230 2.303 -13.736 1.00 89.56 435 PHE A CA 1
ATOM 3509 C C . PHE A 1 435 ? 16.923 3.341 -14.610 1.00 89.56 435 PHE A C 1
ATOM 3511 O O . PHE A 1 435 ? 16.256 4.067 -15.348 1.00 89.56 435 PHE A O 1
ATOM 3518 N N . PHE A 1 436 ? 18.245 3.444 -14.507 1.00 89.38 436 PHE A N 1
ATOM 3519 C CA . PHE A 1 436 ? 19.022 4.412 -15.276 1.00 89.38 436 PHE A CA 1
ATOM 3520 C C . PHE A 1 436 ? 19.421 3.820 -16.623 1.00 89.38 436 PHE A C 1
ATOM 3522 O O . PHE A 1 436 ? 19.942 2.715 -16.695 1.00 89.38 436 PHE A O 1
ATOM 3529 N N . LEU A 1 437 ? 19.170 4.570 -17.690 1.00 87.69 437 LEU A N 1
ATOM 3530 C CA . LEU A 1 437 ? 19.426 4.185 -19.066 1.00 87.69 437 LEU A CA 1
ATOM 3531 C C . LEU A 1 437 ? 20.332 5.232 -19.730 1.00 87.69 437 LEU A C 1
ATOM 3533 O O . LEU A 1 437 ? 19.843 6.275 -20.176 1.00 87.69 437 LEU A O 1
ATOM 3537 N N . PRO A 1 438 ? 21.652 4.993 -19.791 1.00 88.00 438 PRO A N 1
ATOM 3538 C CA . PRO A 1 438 ? 22.571 5.888 -20.478 1.00 88.00 438 PRO A CA 1
ATOM 3539 C C . PRO A 1 438 ? 22.433 5.728 -21.998 1.00 88.00 438 PRO A C 1
ATOM 3541 O O . PRO A 1 438 ? 22.754 4.679 -22.555 1.00 88.00 438 PRO A O 1
ATOM 3544 N N . VAL A 1 439 ? 21.990 6.787 -22.673 1.00 87.88 439 VAL A N 1
ATOM 3545 C CA . VAL A 1 439 ? 21.905 6.867 -24.136 1.00 87.88 439 VAL A CA 1
ATOM 3546 C C . VAL A 1 439 ? 23.104 7.655 -24.645 1.00 87.88 439 VAL A C 1
ATOM 3548 O O . VAL A 1 439 ? 23.236 8.857 -24.390 1.00 87.88 439 VAL A O 1
ATOM 3551 N N . ARG A 1 440 ? 24.005 6.970 -25.348 1.00 84.88 440 ARG A N 1
ATOM 3552 C CA . ARG A 1 440 ? 25.255 7.548 -25.853 1.00 84.88 440 ARG A CA 1
ATOM 3553 C C . ARG A 1 440 ? 25.045 8.157 -27.229 1.00 84.88 440 ARG A C 1
ATOM 3555 O O . ARG A 1 440 ? 24.294 7.633 -28.043 1.00 84.88 440 ARG A O 1
ATOM 3562 N N . SER A 1 441 ? 25.744 9.246 -27.522 1.00 80.50 441 SER A N 1
ATOM 3563 C CA . SER A 1 441 ? 25.850 9.718 -28.898 1.00 80.50 441 SER A CA 1
ATOM 3564 C C . SER A 1 441 ? 26.701 8.731 -29.716 1.00 80.50 441 SER A C 1
ATOM 3566 O O . SER A 1 441 ? 27.709 8.227 -29.213 1.00 80.50 441 SER A O 1
ATOM 3568 N N . PRO A 1 442 ? 26.330 8.438 -30.976 1.00 69.38 442 PRO A N 1
ATOM 3569 C CA . PRO A 1 442 ? 27.210 7.701 -31.871 1.00 69.38 442 PRO A CA 1
ATOM 3570 C C . PRO A 1 442 ? 28.503 8.493 -32.070 1.00 69.38 442 PRO A C 1
ATOM 3572 O O . PRO A 1 442 ? 28.453 9.706 -32.315 1.00 69.38 442 PRO A O 1
ATOM 3575 N N . LEU A 1 443 ? 29.644 7.813 -31.975 1.00 65.69 443 LEU A N 1
ATOM 3576 C CA . LEU A 1 443 ? 30.944 8.420 -32.242 1.00 65.69 443 LEU A CA 1
ATOM 3577 C C . LEU A 1 443 ? 31.001 8.886 -33.702 1.00 65.69 443 LEU A C 1
ATOM 3579 O O . LEU A 1 443 ? 30.392 8.279 -34.583 1.00 65.69 443 LEU A O 1
ATOM 3583 N N . HIS A 1 444 ? 31.708 9.991 -33.956 1.00 56.34 444 HIS A N 1
ATOM 3584 C CA . HIS A 1 444 ? 31.703 10.669 -35.258 1.00 56.34 444 HIS A CA 1
ATOM 3585 C C . HIS A 1 444 ? 32.078 9.729 -36.422 1.00 56.34 444 HIS A C 1
ATOM 3587 O O . HIS A 1 444 ? 31.491 9.815 -37.496 1.00 56.34 444 HIS A O 1
ATOM 3593 N N . TYR A 1 445 ? 32.973 8.767 -36.178 1.00 55.66 445 TYR A N 1
ATOM 3594 C CA . TYR A 1 445 ? 33.403 7.769 -37.160 1.00 55.66 445 TYR A CA 1
ATOM 3595 C C . TYR A 1 445 ? 32.361 6.670 -37.447 1.00 55.66 445 TYR A C 1
ATOM 3597 O O . TYR A 1 445 ? 32.329 6.137 -38.551 1.00 55.66 445 TYR A O 1
ATOM 3605 N N . ASP A 1 446 ? 31.480 6.342 -36.497 1.00 56.91 446 ASP A N 1
ATOM 3606 C CA . ASP A 1 446 ? 30.456 5.299 -36.669 1.00 56.91 446 ASP A CA 1
ATOM 3607 C C . ASP A 1 446 ? 29.216 5.816 -37.419 1.00 56.91 446 ASP A C 1
ATOM 3609 O O . ASP A 1 446 ? 28.494 5.031 -38.036 1.00 56.91 446 ASP A O 1
ATOM 3613 N N . LYS A 1 447 ? 28.981 7.139 -37.406 1.00 54.12 447 LYS A N 1
ATOM 3614 C CA . LYS A 1 447 ? 27.881 7.782 -38.150 1.00 54.12 447 LYS A CA 1
ATOM 3615 C C . LYS A 1 447 ? 28.042 7.661 -39.666 1.00 54.12 447 LYS A C 1
ATOM 3617 O O . LYS A 1 447 ? 27.045 7.550 -40.370 1.00 54.12 447 LYS A O 1
ATOM 3622 N N . ASN A 1 448 ? 29.281 7.620 -40.151 1.00 56.03 448 ASN A N 1
ATOM 3623 C CA . ASN A 1 448 ? 29.604 7.690 -41.576 1.00 56.03 448 ASN A CA 1
ATOM 3624 C C . ASN A 1 448 ? 29.971 6.320 -42.169 1.00 56.03 448 ASN A C 1
ATOM 3626 O O . ASN A 1 448 ? 30.816 6.229 -43.054 1.00 56.03 448 ASN A O 1
ATOM 3630 N N . LYS A 1 449 ? 29.345 5.227 -41.705 1.00 57.72 449 LYS A N 1
ATOM 3631 C CA . LYS A 1 449 ? 29.592 3.886 -42.277 1.00 57.72 449 LYS A CA 1
ATOM 3632 C C . LYS A 1 449 ? 29.160 3.751 -43.737 1.00 57.72 449 LYS A C 1
ATOM 3634 O O . LYS A 1 449 ? 29.598 2.824 -44.412 1.00 57.72 449 LYS A O 1
ATOM 3639 N N . LYS A 1 450 ? 28.290 4.639 -44.221 1.00 61.47 450 LYS A N 1
ATOM 3640 C CA . LYS A 1 450 ? 27.842 4.662 -45.612 1.00 61.47 450 LYS A CA 1
ATOM 3641 C C . LYS A 1 450 ? 27.993 6.072 -46.152 1.00 61.47 450 LYS A C 1
ATOM 3643 O O . LYS A 1 450 ? 27.386 7.003 -45.635 1.00 61.47 450 LYS A O 1
ATOM 3648 N N . VAL A 1 451 ? 28.801 6.203 -47.195 1.00 68.56 451 VAL A N 1
ATOM 3649 C CA . VAL A 1 451 ? 28.815 7.399 -48.029 1.00 68.56 451 VAL A CA 1
ATOM 3650 C C . VAL A 1 451 ? 27.429 7.522 -48.660 1.00 68.56 451 VAL A C 1
ATOM 3652 O O . VAL A 1 451 ? 26.954 6.577 -49.291 1.00 68.56 451 VAL A O 1
ATOM 3655 N N . HIS A 1 452 ? 26.750 8.650 -48.452 1.00 73.56 452 HIS A N 1
ATOM 3656 C CA . HIS A 1 452 ? 25.479 8.898 -49.130 1.00 73.56 452 HIS A CA 1
ATOM 3657 C C . HIS A 1 452 ? 25.714 8.991 -50.638 1.00 73.56 452 HIS A C 1
ATOM 3659 O O . HIS A 1 452 ? 26.734 9.527 -51.072 1.00 73.56 452 HIS A O 1
ATOM 3665 N N . PHE A 1 453 ? 24.763 8.490 -51.433 1.00 79.06 453 PHE A N 1
ATOM 3666 C CA . PHE A 1 453 ? 24.862 8.484 -52.896 1.00 79.06 453 PHE A CA 1
ATOM 3667 C C . PHE A 1 453 ? 25.173 9.879 -53.472 1.00 79.06 453 PHE A C 1
ATOM 3669 O O . PHE A 1 453 ? 25.981 10.014 -54.384 1.00 79.06 453 PHE A O 1
ATOM 3676 N N . GLU A 1 454 ? 24.620 10.922 -52.853 1.00 82.56 454 GLU A N 1
ATOM 3677 C CA . GLU A 1 454 ? 24.833 12.333 -53.196 1.00 82.56 454 GLU A CA 1
ATOM 3678 C C . GLU A 1 454 ? 26.306 12.763 -53.176 1.00 82.56 454 GLU A C 1
ATOM 3680 O O . GLU A 1 454 ? 26.697 13.656 -53.925 1.00 82.56 454 GLU A O 1
ATOM 3685 N N . PHE A 1 455 ? 27.148 12.115 -52.365 1.00 84.38 455 PHE A N 1
ATOM 3686 C CA . PHE A 1 455 ? 28.558 12.475 -52.258 1.00 84.38 455 PHE A CA 1
ATOM 3687 C C . PHE A 1 455 ? 29.471 11.706 -53.221 1.00 84.38 455 PHE A C 1
ATOM 3689 O O . PHE A 1 455 ? 30.645 12.056 -53.334 1.00 84.38 455 PHE A O 1
ATOM 3696 N N . TYR A 1 456 ? 28.971 10.694 -53.945 1.00 86.31 456 TYR A N 1
ATOM 3697 C CA . TYR A 1 456 ? 29.790 9.888 -54.864 1.00 86.31 456 TYR A CA 1
ATOM 3698 C C . TYR A 1 456 ? 30.560 10.716 -55.905 1.00 86.31 456 TYR A C 1
ATOM 3700 O O . TYR A 1 456 ? 31.743 10.427 -56.080 1.00 86.31 456 TYR A O 1
ATOM 3708 N N . PRO A 1 457 ? 29.989 11.766 -56.535 1.00 93.44 457 PRO A N 1
ATOM 3709 C CA . PRO A 1 457 ? 30.731 12.593 -57.487 1.00 93.44 457 PRO A CA 1
ATOM 3710 C C . PRO A 1 457 ? 32.012 13.208 -56.902 1.00 93.44 457 PRO A C 1
ATOM 3712 O O . PRO A 1 457 ? 33.036 13.246 -57.582 1.00 93.44 457 PRO A O 1
ATOM 3715 N N . PHE A 1 458 ? 31.998 13.617 -55.627 1.00 90.25 458 PHE A N 1
ATOM 3716 C CA . PHE A 1 458 ? 33.179 14.171 -54.954 1.00 90.25 458 PHE A CA 1
ATOM 3717 C C . PHE A 1 458 ? 34.265 13.113 -54.742 1.00 90.25 458 PHE A C 1
ATOM 3719 O O . PHE A 1 458 ? 35.440 13.374 -54.994 1.00 90.25 458 PHE A O 1
ATOM 3726 N N . TYR A 1 459 ? 33.884 11.900 -54.332 1.00 87.75 459 TYR A N 1
ATOM 3727 C CA . TYR A 1 459 ? 34.836 10.796 -54.195 1.00 87.75 459 TYR A CA 1
ATOM 3728 C C . TYR A 1 459 ? 35.400 10.376 -55.555 1.00 87.75 459 TYR A C 1
ATOM 3730 O O . TYR A 1 459 ? 36.610 10.204 -55.685 1.00 87.75 459 TYR A O 1
ATOM 3738 N N . THR A 1 460 ? 34.557 10.279 -56.587 1.00 90.12 460 THR A N 1
ATOM 3739 C CA . THR A 1 460 ? 34.987 9.972 -57.957 1.00 90.12 460 THR A CA 1
ATOM 3740 C C . THR A 1 460 ? 35.970 11.015 -58.484 1.00 90.12 460 THR A C 1
ATOM 3742 O O . THR A 1 460 ? 36.972 10.631 -59.081 1.00 90.12 460 THR A O 1
ATOM 3745 N N . TYR A 1 461 ? 35.752 12.307 -58.215 1.00 94.44 461 TYR A N 1
ATOM 3746 C CA . TYR A 1 461 ? 36.697 13.368 -58.575 1.00 94.44 461 TYR A CA 1
ATOM 3747 C C . TYR A 1 461 ? 38.067 13.187 -57.905 1.00 94.44 461 TYR A C 1
ATOM 3749 O O . TYR A 1 461 ? 39.092 13.292 -58.577 1.00 94.44 461 TYR A O 1
ATOM 3757 N N . ILE A 1 462 ? 38.103 12.861 -56.606 1.00 93.69 462 ILE A N 1
ATOM 3758 C CA . ILE A 1 462 ? 39.362 12.604 -55.884 1.00 93.69 462 ILE A CA 1
ATOM 3759 C C . ILE A 1 462 ? 40.117 11.429 -56.520 1.00 93.69 462 ILE A C 1
ATOM 3761 O O . ILE A 1 462 ? 41.311 11.543 -56.796 1.00 93.69 462 ILE A O 1
ATOM 3765 N N . TYR A 1 463 ? 39.429 10.318 -56.802 1.00 93.06 463 TYR A N 1
ATOM 3766 C CA . TYR A 1 463 ? 40.053 9.156 -57.440 1.00 93.06 463 TYR A CA 1
ATOM 3767 C C . TYR A 1 463 ? 40.507 9.440 -58.874 1.00 93.06 463 TYR A C 1
ATOM 3769 O O . TYR A 1 463 ? 41.584 8.995 -59.267 1.00 93.06 463 TYR A O 1
ATOM 3777 N N . LEU A 1 464 ? 39.729 10.207 -59.641 1.00 95.38 464 LEU A N 1
ATOM 3778 C CA . LEU A 1 464 ? 40.089 10.598 -61.000 1.00 95.38 464 LEU A CA 1
ATOM 3779 C C . LEU A 1 464 ? 41.310 11.525 -61.010 1.00 95.38 464 LEU A C 1
ATOM 3781 O O . LEU A 1 464 ? 42.215 11.320 -61.809 1.00 95.38 464 LEU A O 1
ATOM 3785 N N . SER A 1 465 ? 41.379 12.489 -60.088 1.00 94.06 465 SER A N 1
ATOM 3786 C CA . SER A 1 465 ? 42.532 13.383 -59.934 1.00 94.06 465 SER A CA 1
ATOM 3787 C C . SER A 1 465 ? 43.805 12.611 -59.570 1.00 94.06 465 SER A C 1
ATOM 3789 O O . SER A 1 465 ? 44.843 12.796 -60.206 1.00 94.06 465 SER A O 1
ATOM 3791 N N . LEU A 1 466 ? 43.716 11.661 -58.629 1.00 95.81 466 LEU A N 1
ATOM 3792 C CA . LEU A 1 466 ? 44.829 10.766 -58.290 1.00 95.81 466 LEU A CA 1
ATOM 3793 C C . LEU A 1 466 ? 45.270 9.908 -59.483 1.00 95.81 466 LEU A C 1
ATOM 3795 O O . LEU A 1 466 ? 46.467 9.715 -59.692 1.00 95.81 466 LEU A O 1
ATOM 3799 N N . PHE A 1 467 ? 44.322 9.413 -60.281 1.00 95.06 467 PHE A N 1
ATOM 3800 C CA . PHE A 1 467 ? 44.615 8.632 -61.481 1.00 95.06 467 PHE A CA 1
ATOM 3801 C C . PHE A 1 467 ? 45.288 9.476 -62.573 1.00 95.06 467 PHE A C 1
ATOM 3803 O O . PHE A 1 467 ? 46.297 9.055 -63.137 1.00 95.06 467 PHE A O 1
ATOM 3810 N N . CYS A 1 468 ? 44.789 10.687 -62.830 1.00 92.56 468 CYS A N 1
ATOM 3811 C CA . CYS A 1 468 ? 45.405 11.632 -63.760 1.00 92.56 468 CYS A CA 1
ATOM 3812 C C . CYS A 1 468 ? 46.816 12.028 -63.310 1.00 92.56 468 CYS A C 1
ATOM 3814 O O . CYS A 1 468 ? 47.727 12.054 -64.131 1.00 92.56 468 CYS A O 1
ATOM 3816 N N . PHE A 1 469 ? 47.024 12.274 -62.013 1.00 94.81 469 PHE A N 1
ATOM 3817 C CA . PHE A 1 469 ? 48.347 12.560 -61.459 1.00 94.81 469 PHE A CA 1
ATOM 3818 C C . PHE A 1 469 ? 49.306 11.369 -61.604 1.00 94.81 469 PHE A C 1
ATOM 3820 O O . PHE A 1 469 ? 50.468 11.543 -61.963 1.00 94.81 469 PHE A O 1
ATOM 3827 N N . PHE A 1 470 ? 48.819 10.144 -61.394 1.00 94.12 470 PHE A N 1
ATOM 3828 C CA . PHE A 1 470 ? 49.607 8.934 -61.618 1.00 94.12 470 PHE A CA 1
ATOM 3829 C C . PHE A 1 470 ? 50.001 8.758 -63.094 1.00 94.12 470 PHE A C 1
ATOM 3831 O O . PHE A 1 470 ? 51.159 8.459 -63.386 1.00 94.12 470 PHE A O 1
ATOM 3838 N N . LEU A 1 471 ? 49.071 8.986 -64.029 1.00 91.62 471 LEU A N 1
ATOM 3839 C CA . LEU A 1 471 ? 49.370 8.977 -65.464 1.00 91.62 471 LEU A CA 1
ATOM 3840 C C . LEU A 1 471 ? 50.360 10.079 -65.847 1.00 91.62 471 LEU A C 1
ATOM 3842 O O . LEU A 1 471 ? 51.277 9.824 -66.619 1.00 91.62 471 LEU A O 1
ATOM 3846 N N . PHE A 1 472 ? 50.214 11.273 -65.278 1.00 91.38 472 PHE A N 1
ATOM 3847 C CA . PHE A 1 472 ? 51.141 12.381 -65.487 1.00 91.38 472 PHE A CA 1
ATOM 3848 C C . PHE A 1 472 ? 52.571 12.023 -65.051 1.00 91.38 472 PHE A C 1
ATOM 3850 O O . PHE A 1 472 ? 53.511 12.230 -65.815 1.00 91.38 472 PHE A O 1
ATOM 3857 N N . ILE A 1 473 ? 52.740 11.400 -63.876 1.00 91.19 473 ILE A N 1
ATOM 3858 C CA . ILE A 1 473 ? 54.045 10.892 -63.421 1.00 91.19 473 ILE A CA 1
ATOM 3859 C C . ILE A 1 473 ? 54.596 9.834 -64.384 1.00 91.19 473 ILE A C 1
ATOM 3861 O O . ILE A 1 473 ? 55.784 9.859 -64.700 1.00 91.19 473 ILE A O 1
ATOM 3865 N N . LEU A 1 474 ? 53.756 8.905 -64.856 1.00 89.94 474 LEU A N 1
ATOM 3866 C CA . LEU A 1 474 ? 54.186 7.878 -65.807 1.00 89.94 474 LEU A CA 1
ATOM 3867 C C . LEU A 1 474 ? 54.675 8.482 -67.124 1.00 89.94 474 LEU A C 1
ATOM 3869 O O . LEU A 1 474 ? 55.707 8.046 -67.626 1.00 89.94 474 LEU A O 1
ATOM 3873 N N . VAL A 1 475 ? 53.966 9.476 -67.662 1.00 89.50 475 VAL A N 1
ATOM 3874 C CA . VAL A 1 475 ? 54.373 10.168 -68.892 1.00 89.50 475 VAL A CA 1
ATOM 3875 C C . VAL A 1 475 ? 55.717 10.857 -68.689 1.00 89.50 475 VAL A C 1
ATOM 3877 O O . VAL A 1 475 ? 56.619 10.610 -69.473 1.00 89.50 475 VAL A O 1
ATOM 3880 N N . ILE A 1 476 ? 55.906 11.617 -67.605 1.00 87.25 476 ILE A N 1
ATOM 3881 C CA . ILE A 1 476 ? 57.195 12.271 -67.313 1.00 87.25 476 ILE A CA 1
ATOM 3882 C C . ILE A 1 476 ? 58.338 11.259 -67.160 1.00 87.25 476 ILE A C 1
ATOM 3884 O O . ILE A 1 476 ? 59.459 11.529 -67.571 1.00 87.25 476 ILE A O 1
ATOM 3888 N N . MET A 1 477 ? 58.082 10.091 -66.567 1.00 83.62 477 MET A N 1
ATOM 3889 C CA . MET A 1 477 ? 59.122 9.081 -66.356 1.00 83.62 477 MET A CA 1
ATOM 3890 C C . MET A 1 477 ? 59.526 8.346 -67.649 1.00 83.62 477 MET A C 1
ATOM 3892 O O . MET A 1 477 ? 60.639 7.832 -67.726 1.00 83.62 477 MET A O 1
ATOM 3896 N N . PHE A 1 478 ? 58.625 8.244 -68.632 1.00 80.75 478 PHE A N 1
ATOM 3897 C CA . PHE A 1 478 ? 58.873 7.577 -69.920 1.00 80.75 478 PHE A CA 1
ATOM 3898 C C . PHE A 1 478 ? 59.119 8.543 -71.081 1.00 80.75 478 PHE A C 1
ATOM 3900 O O . PHE A 1 478 ? 59.425 8.088 -72.184 1.00 80.75 478 PHE A O 1
ATOM 3907 N N . ASP A 1 479 ? 58.987 9.846 -70.850 1.00 75.50 479 ASP A N 1
ATOM 3908 C CA . ASP A 1 479 ? 59.400 10.865 -71.798 1.00 75.50 479 ASP A CA 1
ATOM 3909 C C . ASP A 1 479 ? 60.933 10.891 -71.843 1.00 75.50 479 ASP A C 1
ATOM 3911 O O . ASP A 1 479 ? 61.598 11.602 -71.090 1.00 75.50 479 ASP A O 1
ATOM 3915 N N . ASP A 1 480 ? 61.507 10.069 -72.726 1.00 64.19 480 ASP A N 1
ATOM 3916 C CA . ASP A 1 480 ? 62.872 10.248 -73.214 1.00 64.19 480 ASP A CA 1
ATOM 3917 C C . ASP A 1 480 ? 62.883 11.537 -74.049 1.00 64.19 480 ASP A C 1
ATOM 3919 O O . ASP A 1 480 ? 62.882 11.515 -75.285 1.00 64.19 480 ASP A O 1
ATOM 3923 N N . SER A 1 481 ? 62.870 12.682 -73.364 1.00 60.12 481 SER A N 1
ATOM 3924 C CA . SER A 1 481 ? 63.250 13.959 -73.947 1.00 60.12 481 SER A CA 1
ATOM 3925 C C . SER A 1 481 ? 64.646 13.778 -74.547 1.00 60.12 481 SER A C 1
ATOM 3927 O O . SER A 1 481 ? 65.661 13.786 -73.849 1.00 60.12 481 SER A O 1
ATOM 3929 N N . ARG A 1 482 ? 64.686 13.556 -75.867 1.00 53.72 482 ARG A N 1
ATOM 3930 C CA . ARG A 1 482 ? 65.892 13.640 -76.689 1.00 53.72 482 ARG A CA 1
ATOM 3931 C C . ARG A 1 482 ? 66.545 14.981 -76.376 1.00 53.72 482 ARG A C 1
ATOM 3933 O O . ARG A 1 482 ? 66.018 16.024 -76.756 1.00 53.72 482 ARG A O 1
ATOM 3940 N N . GLY A 1 483 ? 67.672 14.946 -75.671 1.00 50.62 483 GLY A N 1
ATOM 3941 C CA . GLY A 1 483 ? 68.500 16.128 -75.480 1.00 50.62 483 GLY A CA 1
ATOM 3942 C C . GLY A 1 483 ? 68.884 16.701 -76.849 1.00 50.62 483 GLY A C 1
ATOM 3943 O O . GLY A 1 483 ? 69.188 15.919 -77.757 1.00 50.62 483 GLY A O 1
ATOM 3944 N N . PRO A 1 484 ? 68.859 18.029 -77.047 1.00 47.78 484 PRO A N 1
ATOM 3945 C CA . PRO A 1 484 ? 69.436 18.607 -78.246 1.00 47.78 484 PRO A CA 1
ATOM 3946 C C . PRO A 1 484 ? 70.943 18.332 -78.211 1.00 47.78 484 PRO A C 1
ATOM 3948 O O . PRO A 1 484 ? 71.651 18.808 -77.326 1.00 47.78 484 PRO A O 1
ATOM 3951 N N . ALA A 1 485 ? 71.417 17.517 -79.152 1.00 40.25 485 ALA A N 1
ATOM 3952 C CA . ALA A 1 485 ? 72.835 17.410 -79.442 1.00 40.25 485 ALA A CA 1
ATOM 3953 C C . ALA A 1 485 ? 73.287 18.738 -80.064 1.00 40.25 485 ALA A C 1
ATOM 3955 O O . ALA A 1 485 ? 72.773 19.143 -81.108 1.00 40.25 485 ALA A O 1
ATOM 3956 N N . GLU A 1 486 ? 74.225 19.420 -79.408 1.00 47.09 486 GLU A N 1
ATOM 3957 C CA . GLU A 1 486 ? 75.103 20.369 -80.086 1.00 47.09 486 GLU A CA 1
ATOM 3958 C C . GLU A 1 486 ? 75.810 19.634 -81.231 1.00 47.09 486 GLU A C 1
ATOM 3960 O O . GLU A 1 486 ? 76.417 18.592 -80.989 1.00 47.09 486 GLU A O 1
ATOM 3965 N N . ASP A 1 487 ? 75.834 20.210 -82.436 1.00 42.03 487 ASP A N 1
ATOM 3966 C CA . ASP A 1 487 ? 77.121 20.278 -83.119 1.00 42.03 487 ASP A CA 1
ATOM 3967 C C . ASP A 1 487 ? 77.297 21.512 -84.009 1.00 42.03 487 ASP A C 1
ATOM 3969 O O . ASP A 1 487 ? 76.359 22.107 -84.540 1.00 42.03 487 ASP A O 1
ATOM 3973 N N . ARG A 1 488 ? 78.565 21.902 -84.062 1.00 38.03 488 ARG A N 1
ATOM 3974 C CA . ARG A 1 488 ? 79.172 23.158 -84.502 1.00 38.03 488 ARG A CA 1
ATOM 3975 C C . ARG A 1 488 ? 79.202 23.330 -86.027 1.00 38.03 488 ARG A C 1
ATOM 3977 O O . ARG A 1 488 ? 79.373 22.363 -86.757 1.00 38.03 488 ARG A O 1
ATOM 3984 N N . GLY A 1 489 ? 79.331 24.588 -86.468 1.00 33.19 489 GLY A N 1
ATOM 3985 C CA . GLY A 1 489 ? 80.477 24.938 -87.325 1.00 33.19 489 GLY A CA 1
ATOM 3986 C C . GLY A 1 489 ? 80.221 25.713 -88.625 1.00 33.19 489 GLY A C 1
ATOM 3987 O O . GLY A 1 489 ? 79.641 25.183 -89.561 1.00 33.19 489 GLY A O 1
ATOM 3988 N N . GLY A 1 490 ? 80.830 26.906 -88.708 1.00 32.81 490 GLY A N 1
ATOM 3989 C CA . GLY A 1 490 ? 81.426 27.468 -89.938 1.00 32.81 490 GLY A CA 1
ATOM 3990 C C . GLY A 1 490 ? 80.568 28.481 -90.712 1.00 32.81 490 GLY A C 1
ATOM 3991 O O . GLY A 1 490 ? 79.605 28.110 -91.359 1.00 32.81 490 GLY A O 1
ATOM 3992 N N . GLN A 1 491 ? 80.797 29.791 -90.545 1.00 33.66 491 GLN A N 1
ATOM 3993 C CA . GLN A 1 491 ? 81.708 30.656 -91.333 1.00 33.66 491 GLN A CA 1
ATOM 3994 C C . GLN A 1 491 ? 81.181 31.104 -92.715 1.00 33.66 491 GLN A C 1
ATOM 3996 O O . GLN A 1 491 ? 81.027 30.289 -93.614 1.00 33.66 491 GLN A O 1
ATOM 4001 N N . GLY A 1 492 ? 81.109 32.432 -92.914 1.00 33.41 492 GLY A N 1
ATOM 4002 C CA . GLY A 1 492 ? 81.562 33.054 -94.170 1.00 33.41 492 GLY A CA 1
ATOM 4003 C C . GLY A 1 492 ? 80.650 34.078 -94.864 1.00 33.41 492 GLY A C 1
ATOM 4004 O O . GLY A 1 492 ? 79.774 33.676 -95.608 1.00 33.41 492 GLY A O 1
ATOM 4005 N N . HIS A 1 493 ? 81.004 35.369 -94.715 1.00 33.28 493 HIS A N 1
ATOM 4006 C CA . HIS A 1 493 ? 80.899 36.508 -95.668 1.00 33.28 493 HIS A CA 1
ATOM 4007 C C . HIS A 1 493 ? 79.552 36.927 -96.308 1.00 33.28 493 HIS A C 1
ATOM 4009 O O . HIS A 1 493 ? 78.742 36.100 -96.678 1.00 33.28 493 HIS A O 1
ATOM 4015 N N . GLY A 1 494 ? 79.263 38.213 -96.570 1.00 35.53 494 GLY A N 1
ATOM 4016 C CA . GLY A 1 494 ? 80.007 39.484 -96.463 1.00 35.53 494 GLY A CA 1
ATOM 4017 C C . GLY A 1 494 ? 79.035 40.690 -96.411 1.00 35.53 494 GLY A C 1
ATOM 4018 O O . GLY A 1 494 ? 77.837 40.503 -96.581 1.00 35.53 494 GLY A O 1
ATOM 4019 N N . LYS A 1 495 ? 79.475 41.860 -95.901 1.00 38.44 495 LYS A N 1
ATOM 4020 C CA . LYS A 1 495 ? 79.682 43.149 -96.632 1.00 38.44 495 LYS A CA 1
ATOM 4021 C C . LYS A 1 495 ? 78.529 43.518 -97.595 1.00 38.44 495 LYS A C 1
ATOM 4023 O O . LYS A 1 495 ? 78.206 42.714 -98.450 1.00 38.44 495 LYS A O 1
ATOM 4028 N N . GLU A 1 496 ? 77.918 44.708 -97.582 1.00 39.84 496 GLU A N 1
ATOM 4029 C CA . GLU A 1 496 ? 78.488 46.064 -97.487 1.00 39.84 496 GLU A CA 1
ATOM 4030 C C . GLU A 1 496 ? 77.359 47.136 -97.436 1.00 39.84 496 GLU A C 1
ATOM 4032 O O . GLU A 1 496 ? 76.369 46.930 -98.127 1.00 39.84 496 GLU A O 1
ATOM 4037 N N . LYS A 1 497 ? 77.605 48.266 -96.723 1.00 40.06 497 LYS A N 1
ATOM 4038 C CA . LYS A 1 497 ? 77.197 49.696 -96.962 1.00 40.06 497 LYS A CA 1
ATOM 4039 C C . LYS A 1 497 ? 75.704 50.047 -97.151 1.00 40.06 497 LYS A C 1
ATOM 4041 O O . LYS A 1 497 ? 74.928 49.206 -97.557 1.00 40.06 497 LYS A O 1
ATOM 4046 N N . MET A 1 498 ? 75.163 51.250 -96.939 1.00 40.06 498 MET A N 1
ATOM 4047 C CA . MET A 1 498 ? 75.486 52.674 -96.655 1.00 40.06 498 MET A CA 1
ATOM 4048 C C . MET A 1 498 ? 74.103 53.239 -96.193 1.00 40.06 498 MET A C 1
ATOM 4050 O O . MET A 1 498 ? 73.089 52.676 -96.607 1.00 40.06 498 MET A O 1
ATOM 4054 N N . ASP A 1 499 ? 73.882 54.217 -95.319 1.00 41.91 499 ASP A N 1
ATOM 4055 C CA . ASP A 1 499 ? 74.562 55.435 -94.866 1.00 41.91 499 ASP A CA 1
ATOM 4056 C C . ASP A 1 499 ? 74.290 55.665 -93.365 1.00 41.91 499 ASP A C 1
ATOM 4058 O O . ASP A 1 499 ? 73.284 55.108 -92.854 1.00 41.91 499 ASP A O 1
#